Protein AF-0000000065957543 (afdb_homodimer)

Organism: Pyrococcus abyssi (strain GE5 / Orsay) (NCBI:txid272844)

Structure (mmCIF, N/CA/C/O backbone):
data_AF-0000000065957543-model_v1
#
loop_
_entity.id
_entity.type
_entity.pdbx_description
1 polymer 'Ketol-acid reductoisomerase (NADP(+))'
#
loop_
_atom_site.group_PDB
_atom_site.id
_atom_site.type_symbol
_atom_site.label_atom_id
_atom_site.label_alt_id
_atom_site.label_comp_id
_atom_site.label_asym_id
_atom_site.label_entity_id
_atom_site.label_seq_id
_atom_site.pdbx_PDB_ins_code
_atom_site.Cartn_x
_atom_site.Cartn_y
_atom_site.Cartn_z
_atom_site.occupancy
_atom_site.B_iso_or_equiv
_atom_site.auth_seq_id
_atom_site.auth_comp_id
_atom_site.auth_asym_id
_atom_site.auth_atom_id
_atom_site.pdbx_PDB_model_num
ATOM 1 N N . MET A 1 1 ? 26.359 19.891 -6.879 1 34.16 1 MET A N 1
ATOM 2 C CA . MET A 1 1 ? 26.297 19.094 -5.656 1 34.16 1 MET A CA 1
ATOM 3 C C . MET A 1 1 ? 24.859 18.906 -5.195 1 34.16 1 MET A C 1
ATOM 5 O O . MET A 1 1 ? 24.094 19.875 -5.105 1 34.16 1 MET A O 1
ATOM 9 N N . VAL A 1 2 ? 24.312 17.672 -5.355 1 44.31 2 VAL A N 1
ATOM 10 C CA . VAL A 1 2 ? 22.906 17.406 -5.043 1 44.31 2 VAL A CA 1
ATOM 11 C C . VAL A 1 2 ? 22.562 18.016 -3.68 1 44.31 2 VAL A C 1
ATOM 13 O O . VAL A 1 2 ? 23.203 17.688 -2.676 1 44.31 2 VAL A O 1
ATOM 16 N N . LYS A 1 3 ? 22.188 19.266 -3.568 1 54.41 3 LYS A N 1
ATOM 17 C CA . LYS A 1 3 ? 21.828 19.969 -2.34 1 54.41 3 LYS A CA 1
ATOM 18 C C . LYS A 1 3 ? 21.016 19.062 -1.406 1 54.41 3 LYS A C 1
ATOM 20 O O . LYS A 1 3 ? 19.906 1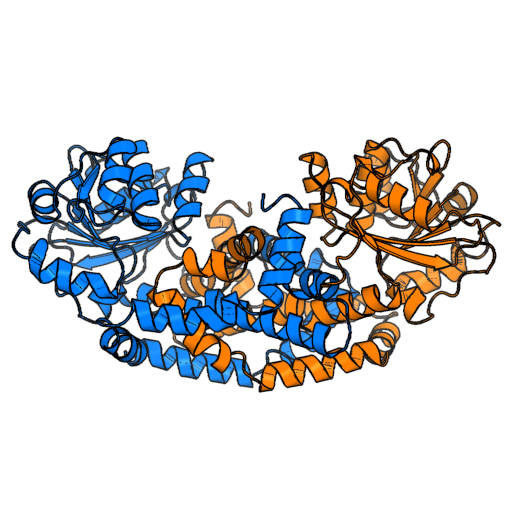8.641 -1.741 1 54.41 3 LYS A O 1
ATOM 25 N N . VAL A 1 4 ? 21.75 18.266 -0.503 1 69.88 4 VAL A N 1
ATOM 26 C CA . VAL A 1 4 ? 21.141 17.312 0.415 1 69.88 4 VAL A CA 1
ATOM 27 C C . VAL A 1 4 ? 20.406 18.062 1.528 1 69.88 4 VAL A C 1
ATOM 29 O O . VAL A 1 4 ? 20.969 18.969 2.152 1 69.88 4 VAL A O 1
ATOM 32 N N . VAL A 1 5 ? 19.062 17.891 1.645 1 88 5 VAL A N 1
ATOM 33 C CA . VAL A 1 5 ? 18.219 18.5 2.668 1 88 5 VAL A CA 1
ATOM 34 C C . VAL A 1 5 ? 18.703 18.062 4.055 1 88 5 VAL A C 1
ATOM 36 O O . VAL A 1 5 ? 19.109 16.922 4.246 1 88 5 VAL A O 1
ATOM 39 N N . LYS A 1 6 ? 18.766 18.984 4.977 1 93.69 6 LYS A N 1
ATOM 40 C CA . LYS A 1 6 ? 19.141 18.656 6.352 1 93.69 6 LYS A CA 1
ATOM 41 C C . LYS A 1 6 ? 18.047 17.828 7.023 1 93.69 6 LYS A C 1
ATOM 43 O O . LYS A 1 6 ? 16.859 18.141 6.922 1 93.69 6 LYS A O 1
ATOM 48 N N . VAL A 1 7 ? 18.484 16.719 7.656 1 96.81 7 VAL A N 1
ATOM 49 C CA . VAL A 1 7 ? 17.594 15.844 8.414 1 96.81 7 VAL A CA 1
ATOM 50 C C . VAL A 1 7 ? 17.922 15.945 9.906 1 96.81 7 VAL A C 1
ATOM 52 O O . VAL A 1 7 ? 19.078 15.953 10.297 1 96.81 7 VAL A O 1
ATOM 55 N N . TYR A 1 8 ? 16.938 16.078 10.711 1 98.06 8 TYR A N 1
ATOM 56 C CA . TYR A 1 8 ? 17.094 16.141 12.156 1 98.06 8 TYR A CA 1
ATOM 57 C C . TYR A 1 8 ? 16.719 14.82 12.812 1 98.06 8 TYR A C 1
ATOM 59 O O . TYR A 1 8 ? 15.594 14.328 12.633 1 98.06 8 TYR A O 1
ATOM 67 N N . TYR A 1 9 ? 17.656 14.273 13.602 1 97.56 9 TYR A N 1
ATOM 68 C CA . TYR A 1 9 ? 17.422 13.031 14.328 1 97.56 9 TYR A CA 1
ATOM 69 C C . TYR A 1 9 ? 17.422 13.273 15.836 1 97.56 9 TYR A C 1
ATOM 71 O O . TYR A 1 9 ? 17.672 14.391 16.297 1 97.56 9 TYR A O 1
ATOM 79 N N . ASP A 1 10 ? 17.125 12.234 16.5 1 96.12 10 ASP A N 1
ATOM 80 C CA . ASP A 1 10 ? 16.891 12.289 17.938 1 96.12 10 ASP A CA 1
ATOM 81 C C . ASP A 1 10 ? 18.094 12.898 18.672 1 96.12 10 ASP A C 1
ATOM 83 O O . ASP A 1 10 ? 17.922 13.703 19.578 1 96.12 10 ASP A O 1
ATOM 87 N N . ASP A 1 11 ? 19.203 12.562 18.312 1 96.12 11 ASP A N 1
ATOM 88 C CA . ASP A 1 11 ? 20.406 12.977 19.031 1 96.12 11 ASP A CA 1
ATOM 89 C C . ASP A 1 11 ? 20.766 14.43 18.719 1 96.12 11 ASP A C 1
ATOM 91 O O . ASP A 1 11 ? 21.562 15.039 19.422 1 96.12 11 ASP A O 1
ATOM 95 N N . GLU A 1 12 ? 20.078 14.992 17.734 1 97.5 12 GLU A N 1
ATOM 96 C CA . GLU A 1 12 ? 20.406 16.359 17.297 1 97.5 12 GLU A CA 1
ATOM 97 C C . GLU A 1 12 ? 19.375 17.359 17.828 1 97.5 12 GLU A C 1
ATOM 99 O O . GLU A 1 12 ? 19.531 18.562 17.656 1 97.5 12 GLU A O 1
ATOM 104 N N . VAL A 1 13 ? 18.344 16.891 18.406 1 98.31 13 VAL A N 1
ATOM 105 C CA . VAL A 1 13 ? 17.25 17.75 18.844 1 98.31 13 VAL A CA 1
ATOM 106 C C . VAL A 1 13 ? 17.062 17.641 20.344 1 98.31 13 VAL A C 1
ATOM 108 O O . VAL A 1 13 ? 16.969 16.531 20.891 1 98.31 13 VAL A O 1
ATOM 111 N N . SER A 1 14 ? 17.047 18.781 21.016 1 97.94 14 SER A N 1
ATOM 112 C CA . SER A 1 14 ? 16.812 18.828 22.453 1 97.94 14 SER A CA 1
ATOM 113 C C . SER A 1 14 ? 15.352 19.141 22.766 1 97.94 14 SER A C 1
ATOM 115 O O . SER A 1 14 ? 14.719 19.938 22.078 1 97.94 14 SER A O 1
ATOM 117 N N . MET A 1 15 ? 14.836 18.562 23.828 1 97.69 15 MET A N 1
ATOM 118 C CA . MET A 1 15 ? 13.477 18.859 24.281 1 97.69 15 MET A CA 1
ATOM 119 C C . MET A 1 15 ? 13.484 19.828 25.469 1 97.69 15 MET A C 1
ATOM 121 O O . MET A 1 15 ? 12.445 20.094 26.062 1 97.69 15 MET A O 1
ATOM 125 N N . ASP A 1 16 ? 14.609 20.375 25.766 1 98.06 16 ASP A N 1
ATOM 126 C CA . ASP A 1 16 ? 14.766 21.234 26.938 1 98.06 16 ASP A CA 1
ATOM 127 C C . ASP A 1 16 ? 13.805 22.422 26.875 1 98.06 16 ASP A C 1
ATOM 129 O O . ASP A 1 16 ? 13.312 22.875 27.906 1 98.06 16 ASP A O 1
ATOM 133 N N . ILE A 1 17 ? 13.562 22.859 25.672 1 98.19 17 ILE A N 1
ATOM 134 C CA . ILE A 1 17 ? 12.75 24.047 25.5 1 98.19 17 ILE A CA 1
ATOM 135 C C . ILE A 1 17 ? 11.312 23.766 25.922 1 98.19 17 ILE A C 1
ATOM 137 O O . ILE A 1 17 ? 10.531 24.688 26.156 1 98.19 17 ILE A O 1
ATOM 141 N N . LEU A 1 18 ? 10.961 22.5 25.984 1 98.56 18 LEU A N 1
ATOM 142 C CA . LEU A 1 18 ? 9.609 22.125 26.375 1 98.56 18 LEU A CA 1
ATOM 143 C C . LEU A 1 18 ? 9.516 21.906 27.875 1 98.56 18 LEU A C 1
ATOM 145 O O . LEU A 1 18 ? 8.422 21.75 28.422 1 98.56 18 LEU A O 1
ATOM 149 N N . LYS A 1 19 ? 10.727 22 28.484 1 96.69 19 LYS A N 1
ATOM 150 C CA . LYS A 1 19 ? 10.742 21.781 29.922 1 96.69 19 LYS A CA 1
ATOM 151 C C . LYS A 1 19 ? 9.891 22.812 30.641 1 96.69 19 LYS A C 1
ATOM 153 O O . LYS A 1 19 ? 10.008 24.016 30.375 1 96.69 19 LYS A O 1
ATOM 158 N N . ASP A 1 20 ? 9.023 22.547 31.469 1 95.12 20 ASP A N 1
ATOM 159 C CA . ASP A 1 20 ? 8.172 23.391 32.312 1 95.12 20 ASP A CA 1
ATOM 160 C C . ASP A 1 20 ? 7.152 24.141 31.453 1 95.12 20 ASP A C 1
ATOM 162 O O . ASP A 1 20 ? 6.703 25.234 31.812 1 95.12 20 ASP A O 1
ATOM 166 N N . LYS A 1 21 ? 7.012 23.766 30.234 1 98.25 21 LYS A N 1
ATOM 167 C CA . LYS A 1 21 ? 5.98 24.344 29.375 1 98.25 21 LYS A CA 1
ATOM 168 C C . LYS A 1 21 ? 4.75 23.438 29.328 1 98.25 21 LYS A C 1
ATOM 170 O O . LYS A 1 21 ? 4.848 22.234 29.562 1 98.25 21 LYS A O 1
ATOM 175 N N . THR A 1 22 ? 3.66 24.109 29.109 1 98.88 22 THR A N 1
ATOM 176 C CA . THR A 1 22 ? 2.4 23.391 28.922 1 98.88 22 THR A CA 1
ATOM 177 C C . THR A 1 22 ? 1.956 23.438 27.469 1 98.88 22 THR A C 1
ATOM 179 O O . THR A 1 22 ? 1.871 24.516 26.875 1 98.88 22 THR A O 1
ATOM 182 N N . VAL A 1 23 ? 1.763 22.25 26.875 1 98.94 23 VAL A N 1
ATOM 183 C CA . VAL A 1 23 ? 1.196 22.156 25.531 1 98.94 23 VAL A CA 1
ATOM 184 C C . VAL A 1 23 ? -0.3 21.859 25.625 1 98.94 23 VAL A C 1
ATOM 186 O O . VAL A 1 23 ? -0.706 20.844 26.188 1 98.94 23 VAL A O 1
ATOM 189 N N . ALA A 1 24 ? -1.117 22.734 25.125 1 98.94 24 ALA A N 1
ATOM 190 C CA . ALA A 1 24 ? -2.545 22.469 24.984 1 98.94 24 ALA A CA 1
ATOM 191 C C . ALA A 1 24 ? -2.861 21.938 23.578 1 98.94 24 ALA A C 1
ATOM 193 O O . ALA A 1 24 ? -2.721 22.656 22.594 1 98.94 24 ALA A O 1
ATOM 194 N N . VAL A 1 25 ? -3.236 20.688 23.516 1 98.94 25 VAL A N 1
ATOM 195 C CA . VAL A 1 25 ? -3.713 20.109 22.266 1 98.94 25 VAL A CA 1
ATOM 196 C C . VAL A 1 25 ? -5.207 20.375 22.109 1 98.94 25 VAL A C 1
ATOM 198 O O . VAL A 1 25 ? -6.004 20 22.969 1 98.94 25 VAL A O 1
ATOM 201 N N . ILE A 1 26 ? -5.535 21.125 21.078 1 98.81 26 ILE A N 1
ATOM 202 C CA . ILE A 1 26 ? -6.934 21.406 20.781 1 98.81 26 ILE A CA 1
ATOM 203 C C . ILE A 1 26 ? -7.488 20.344 19.844 1 98.81 26 ILE A C 1
ATOM 205 O O . ILE A 1 26 ? -7.172 20.328 18.641 1 98.81 26 ILE A O 1
ATOM 209 N N . GLY A 1 27 ? -8.383 19.484 20.359 1 98.06 27 GLY A N 1
ATOM 210 C CA . GLY A 1 27 ? -8.914 18.359 19.594 1 98.06 27 GLY A CA 1
ATOM 211 C C . GLY A 1 27 ? -8.336 17.031 20.016 1 98.06 27 GLY A C 1
ATOM 212 O O . GLY A 1 27 ? -7.156 16.938 20.359 1 98.06 27 GLY A O 1
ATOM 213 N N . TYR A 1 28 ? -9.141 16.016 19.953 1 98.06 28 TYR A N 1
ATOM 214 C CA . TYR A 1 28 ? -8.75 14.672 20.359 1 98.06 28 TYR A CA 1
ATOM 215 C C . TYR A 1 28 ? -9.258 13.633 19.375 1 98.06 28 TYR A C 1
ATOM 217 O O . TYR A 1 28 ? -9.758 12.578 19.766 1 98.06 28 TYR A O 1
ATOM 225 N N . GLY A 1 29 ? -9.125 14.047 18.094 1 95.38 29 GLY A N 1
ATOM 226 C CA . GLY A 1 29 ? -9.344 13.094 17.016 1 95.38 29 GLY A CA 1
ATOM 227 C C . GLY A 1 29 ? -8.141 12.219 16.734 1 95.38 29 GLY A C 1
ATOM 228 O O . GLY A 1 29 ? -7.367 11.914 17.656 1 95.38 29 GLY A O 1
ATOM 229 N N . ASN A 1 30 ? -7.957 11.766 15.5 1 93.44 30 ASN A N 1
ATOM 230 C CA . ASN A 1 30 ? -6.91 10.82 15.109 1 93.44 30 ASN A CA 1
ATOM 231 C C . ASN A 1 30 ? -5.52 11.367 15.445 1 93.44 30 ASN A C 1
ATOM 233 O O . ASN A 1 30 ? -4.762 10.727 16.172 1 93.44 30 ASN A O 1
ATOM 237 N N . GLN A 1 31 ? -5.215 12.539 14.945 1 97.12 31 GLN A N 1
ATOM 238 C CA . GLN A 1 31 ? -3.906 13.133 15.188 1 97.12 31 GLN A CA 1
ATOM 239 C C . GLN A 1 31 ? -3.793 13.648 16.609 1 97.12 31 GLN A C 1
ATOM 241 O O . GLN A 1 31 ? -2.746 13.516 17.25 1 97.12 31 GLN A O 1
ATOM 246 N N . GLY A 1 32 ? -4.895 14.258 17.078 1 98.38 32 GLY A N 1
ATOM 247 C CA . GLY A 1 32 ? -4.883 14.812 18.422 1 98.38 32 GLY A CA 1
ATOM 248 C C . GLY A 1 32 ? -4.574 13.781 19.5 1 98.38 32 GLY A C 1
ATOM 249 O O . GLY A 1 32 ? -3.73 14.008 20.359 1 98.38 32 GLY A O 1
ATOM 250 N N . GLU A 1 33 ? -5.262 12.695 19.422 1 98.19 33 GLU A N 1
ATOM 251 C CA . GLU A 1 33 ? -5.051 11.617 20.375 1 98.19 33 GLU A CA 1
ATOM 252 C C . GLU A 1 33 ? -3.627 11.07 20.297 1 98.19 33 GLU A C 1
ATOM 254 O O . GLU A 1 33 ? -2.951 10.93 21.312 1 98.19 33 GLU A O 1
ATOM 259 N N . ALA A 1 34 ? -3.164 10.789 19.094 1 98.31 34 ALA A N 1
ATOM 260 C CA . ALA A 1 34 ? -1.845 10.195 18.891 1 98.31 34 ALA A CA 1
ATOM 261 C C . ALA A 1 34 ? -0.742 11.125 19.391 1 98.31 34 ALA A C 1
ATOM 263 O O . ALA A 1 34 ? 0.142 10.703 20.141 1 98.31 34 ALA A O 1
ATOM 264 N N . GLN A 1 35 ? -0.809 12.375 19.016 1 98.88 35 GLN A N 1
ATOM 265 C CA . GLN A 1 35 ? 0.253 13.32 19.359 1 98.88 35 GLN A CA 1
ATOM 266 C C . GLN A 1 35 ? 0.223 13.68 20.844 1 98.88 35 GLN A C 1
ATOM 268 O O . GLN A 1 35 ? 1.272 13.828 21.469 1 98.88 35 GLN A O 1
ATOM 273 N N . ALA A 1 36 ? -0.974 13.805 21.391 1 98.88 36 ALA A N 1
ATOM 274 C CA . ALA A 1 36 ? -1.087 14.094 22.812 1 98.88 36 ALA A CA 1
ATOM 275 C C . ALA A 1 36 ? -0.478 12.969 23.641 1 98.88 36 ALA A C 1
ATOM 277 O O . ALA A 1 36 ? 0.313 13.227 24.562 1 98.88 36 ALA A O 1
ATOM 278 N N . LYS A 1 37 ? -0.826 11.766 23.328 1 98.88 37 LYS A N 1
ATOM 279 C CA . LYS A 1 37 ? -0.307 10.617 24.062 1 98.88 37 LYS A CA 1
ATOM 280 C C . LYS A 1 37 ? 1.208 10.508 23.906 1 98.88 37 LYS A C 1
ATOM 282 O O . LYS A 1 37 ? 1.915 10.234 24.875 1 98.88 37 LYS A O 1
ATOM 287 N N . ASN A 1 38 ? 1.696 10.703 22.656 1 98.88 38 ASN A N 1
ATOM 288 C CA . ASN A 1 38 ? 3.133 10.594 22.422 1 98.88 38 ASN A CA 1
ATOM 289 C C . ASN A 1 38 ? 3.908 11.664 23.188 1 98.88 38 ASN A C 1
ATOM 291 O O . ASN A 1 38 ? 4.938 11.375 23.797 1 98.88 38 ASN A O 1
ATOM 295 N N . MET A 1 39 ? 3.418 12.898 23.172 1 98.81 39 MET A N 1
ATOM 296 C CA . MET A 1 39 ? 4.109 13.977 23.875 1 98.81 39 MET A CA 1
ATOM 297 C C . MET A 1 39 ? 4.094 13.742 25.375 1 98.81 39 MET A C 1
ATOM 299 O O . MET A 1 39 ? 5.113 13.906 26.047 1 98.81 39 MET A O 1
ATOM 303 N N . ARG A 1 40 ? 2.943 13.312 25.891 1 98.75 40 ARG A N 1
ATOM 304 C CA . ARG A 1 40 ? 2.863 12.984 27.312 1 98.75 40 ARG A CA 1
ATOM 305 C C . ARG A 1 40 ? 3.857 11.883 27.672 1 98.75 40 ARG A C 1
ATOM 307 O O . ARG A 1 40 ? 4.594 12 28.656 1 98.75 40 ARG A O 1
ATOM 314 N N . ASP A 1 41 ? 3.873 10.891 26.844 1 98.56 41 ASP A N 1
ATOM 315 C CA . ASP A 1 41 ? 4.727 9.734 27.141 1 98.56 41 ASP A CA 1
ATOM 316 C C . ASP A 1 41 ? 6.199 10.086 26.938 1 98.56 41 ASP A C 1
ATOM 318 O O . ASP A 1 41 ? 7.082 9.344 27.375 1 98.56 41 ASP A O 1
ATOM 322 N N . SER A 1 42 ? 6.461 11.188 26.344 1 98.5 42 SER A N 1
ATOM 323 C CA . SER A 1 42 ? 7.828 11.672 26.172 1 98.5 42 SER A CA 1
ATOM 324 C C . SER A 1 42 ? 8.203 12.664 27.266 1 98.5 42 SER A C 1
ATOM 326 O O . SER A 1 42 ? 9.281 13.266 27.219 1 98.5 42 SER A O 1
ATOM 328 N N . GLY A 1 43 ? 7.305 12.938 28.156 1 98.25 43 GLY A N 1
ATOM 329 C CA . GLY A 1 43 ? 7.637 13.734 29.328 1 98.25 43 GLY A CA 1
ATOM 330 C C . GLY A 1 43 ? 7.176 15.172 29.219 1 98.25 43 GLY A C 1
ATOM 331 O O . GLY A 1 43 ? 7.574 16.016 30.016 1 98.25 43 GLY A O 1
ATOM 332 N N . VAL A 1 44 ? 6.379 15.492 28.281 1 98.75 44 VAL A N 1
ATOM 333 C CA . VAL A 1 44 ? 5.867 16.844 28.094 1 98.75 44 VAL A CA 1
ATOM 334 C C . VAL A 1 44 ? 4.551 17 28.859 1 98.75 44 VAL A C 1
ATOM 336 O O . VAL A 1 44 ? 3.721 16.094 28.875 1 98.75 44 VAL A O 1
ATOM 339 N N . HIS A 1 45 ? 4.379 18.125 29.516 1 98.81 45 HIS A N 1
ATOM 340 C CA . HIS A 1 45 ? 3.096 18.422 30.156 1 98.81 45 HIS A CA 1
ATOM 341 C C . HIS A 1 45 ? 2.049 18.812 29.125 1 98.81 45 HIS A C 1
ATOM 343 O O . HIS A 1 45 ? 2.123 19.891 28.531 1 98.81 45 HIS A O 1
ATOM 349 N N . VAL A 1 46 ? 1.088 17.922 28.891 1 98.94 46 VAL A N 1
ATOM 350 C CA . VAL A 1 46 ? 0.075 18.125 27.859 1 98.94 46 VAL A CA 1
ATOM 351 C C . VAL A 1 46 ? -1.307 18.219 28.5 1 98.94 46 VAL A C 1
ATOM 353 O O . VAL A 1 46 ? -1.66 17.391 29.359 1 98.94 46 VAL A O 1
ATOM 356 N N . ILE A 1 47 ? -2.061 19.219 28.172 1 98.88 47 ILE A N 1
ATOM 357 C CA . ILE A 1 47 ? -3.471 19.312 28.531 1 98.88 47 ILE A CA 1
ATOM 358 C C . ILE A 1 47 ? -4.324 19.344 27.25 1 98.88 47 ILE A C 1
ATOM 360 O O . ILE A 1 47 ? -3.811 19.594 26.156 1 98.88 47 ILE A O 1
ATOM 364 N N . LEU A 1 48 ? -5.637 19.031 27.422 1 98.88 48 LEU A N 1
ATOM 365 C CA . LEU A 1 48 ? -6.531 19.016 26.281 1 98.88 48 LEU A CA 1
ATOM 366 C C . LEU A 1 48 ? -7.547 20.141 26.359 1 98.88 48 LEU A C 1
ATOM 368 O O . LEU A 1 48 ? -8.055 20.453 27.438 1 98.88 48 LEU A O 1
ATOM 372 N N . GLY A 1 49 ? -7.695 20.891 25.234 1 98.75 49 GLY A N 1
ATOM 373 C CA . GLY A 1 49 ? -8.805 21.812 25.031 1 98.75 49 GLY A CA 1
ATOM 374 C C . GLY A 1 49 ? -9.898 21.234 24.156 1 98.75 49 GLY A C 1
ATOM 375 O O . GLY A 1 49 ? -9.703 21.062 22.953 1 98.75 49 GLY A O 1
ATOM 376 N N . LEU A 1 50 ? -11.055 20.984 24.719 1 98.44 50 LEU A N 1
ATOM 377 C CA . LEU A 1 50 ? -12.125 20.281 24 1 98.44 50 LEU A CA 1
ATOM 378 C C . LEU A 1 50 ? -13.469 20.953 24.25 1 98.44 50 LEU A C 1
ATOM 380 O O . LEU A 1 50 ? -13.609 21.766 25.172 1 98.44 50 LEU A O 1
ATOM 384 N N . ARG A 1 51 ? -14.398 20.719 23.312 1 94.75 51 ARG A N 1
ATOM 385 C CA . ARG A 1 51 ? -15.781 21.141 23.547 1 94.75 51 ARG A CA 1
ATOM 386 C C . ARG A 1 51 ? -16.375 20.375 24.734 1 94.75 51 ARG A C 1
ATOM 388 O O . ARG A 1 51 ? -16.328 19.141 24.766 1 94.75 51 ARG A O 1
ATOM 395 N N . PRO A 1 52 ? -16.984 21.125 25.562 1 92.75 52 PRO A N 1
ATOM 396 C CA . PRO A 1 52 ? -17.547 20.453 26.734 1 92.75 52 PRO A CA 1
ATOM 397 C C . PRO A 1 52 ? -18.594 19.406 26.375 1 92.75 52 PRO A C 1
ATOM 399 O O . PRO A 1 52 ? -19.406 19.625 25.469 1 92.75 52 PRO A O 1
ATOM 402 N N . SER A 1 53 ? -18.578 18.266 27 1 86.88 53 SER A N 1
ATOM 403 C CA . SER A 1 53 ? -19.531 17.156 26.953 1 86.88 53 SER A CA 1
ATOM 404 C C . SER A 1 53 ? -19.484 16.453 25.594 1 86.88 53 SER A C 1
ATOM 406 O O . SER A 1 53 ? -20.375 15.68 25.266 1 86.88 53 SER A O 1
ATOM 408 N N . GLY A 1 54 ? -18.469 16.766 24.859 1 86.19 54 GLY A N 1
ATOM 409 C CA . GLY A 1 54 ? -18.312 16 23.641 1 86.19 54 GLY A CA 1
ATOM 410 C C . GLY A 1 54 ? -17.766 14.609 23.875 1 86.19 54 GLY A C 1
ATOM 411 O O . GLY A 1 54 ? -17.297 14.305 24.969 1 86.19 54 GLY A O 1
ATOM 412 N N . SER A 1 55 ? -17.922 13.75 22.922 1 90.38 55 SER A N 1
ATOM 413 C CA . SER A 1 55 ? -17.453 12.375 23.047 1 90.38 55 SER A CA 1
ATOM 414 C C . SER A 1 55 ? -15.953 12.328 23.328 1 90.38 55 SER A C 1
ATOM 416 O O . SER A 1 55 ? -15.484 11.469 24.078 1 90.38 55 SER A O 1
ATOM 418 N N . SER A 1 56 ? -15.211 13.281 22.812 1 95.19 56 SER A N 1
ATOM 419 C CA . SER A 1 56 ? -13.758 13.312 22.984 1 95.19 56 SER A CA 1
ATOM 420 C C . SER A 1 56 ? -13.375 13.688 24.406 1 95.19 56 SER A C 1
ATOM 422 O O . SER A 1 56 ? -12.312 13.289 24.906 1 95.19 56 SER A O 1
ATOM 424 N N . TRP A 1 57 ? -14.219 14.477 25.078 1 96.38 57 TRP A N 1
ATOM 425 C CA . TRP A 1 57 ? -13.93 14.93 26.438 1 96.38 57 TRP A CA 1
ATOM 426 C C . TRP A 1 57 ? -13.781 13.742 27.391 1 96.38 57 TRP A C 1
ATOM 428 O O . TRP A 1 57 ? -12.742 13.586 28.031 1 96.38 57 TRP A O 1
ATOM 438 N N . LYS A 1 58 ? -14.781 12.867 27.359 1 95.38 58 LYS A N 1
ATOM 439 C CA . LYS A 1 58 ? -14.773 11.711 28.234 1 95.38 58 LYS A CA 1
ATOM 440 C C . LYS A 1 58 ? -13.625 10.766 27.891 1 95.38 58 LYS A C 1
ATOM 442 O O . LYS A 1 58 ? -12.992 10.195 28.797 1 95.38 58 LYS A O 1
ATOM 447 N N . ARG A 1 59 ? -13.367 10.602 26.641 1 97.19 59 ARG A N 1
ATOM 448 C CA . ARG A 1 59 ? -12.289 9.727 26.188 1 97.19 59 ARG A CA 1
ATOM 449 C C . ARG A 1 59 ? -10.938 10.242 26.688 1 97.19 59 ARG A C 1
ATOM 451 O O . ARG A 1 59 ? -10.094 9.461 27.141 1 97.19 59 ARG A O 1
ATOM 458 N N . ALA A 1 60 ? -10.727 11.539 26.594 1 98.12 60 ALA A N 1
ATOM 459 C CA . ALA A 1 60 ? -9.469 12.141 27.016 1 98.12 60 ALA A CA 1
ATOM 460 C C . ALA A 1 60 ? -9.273 12.016 28.516 1 98.12 60 ALA A C 1
ATOM 462 O O . ALA A 1 60 ? -8.164 11.75 28.984 1 98.12 60 ALA A O 1
ATOM 463 N N . GLU A 1 61 ? -10.352 12.203 29.266 1 97.12 61 GLU A N 1
ATOM 464 C CA . GLU A 1 61 ? -10.289 12.023 30.719 1 97.12 61 GLU A CA 1
ATOM 465 C C . GLU A 1 61 ? -9.938 10.586 31.078 1 97.12 61 GLU A C 1
ATOM 467 O O . GLU A 1 61 ? -9.102 10.352 31.953 1 97.12 61 GLU A O 1
ATOM 472 N N . LYS A 1 62 ? -10.625 9.719 30.391 1 97 62 LYS A N 1
ATOM 473 C CA . LYS A 1 62 ? -10.367 8.297 30.641 1 97 62 LYS A CA 1
ATOM 474 C C . LYS A 1 62 ? -8.914 7.945 30.344 1 97 62 LYS A C 1
ATOM 476 O O . LYS A 1 62 ? -8.336 7.094 31.031 1 97 62 LYS A O 1
ATOM 481 N N . ASP A 1 63 ? -8.344 8.664 29.406 1 98 63 ASP A N 1
ATOM 482 C CA . ASP A 1 63 ? -6.961 8.406 29.016 1 98 63 ASP A CA 1
ATOM 483 C C . ASP A 1 63 ? -5.988 9.109 29.969 1 98 63 ASP A C 1
ATOM 485 O O . ASP A 1 63 ? -4.773 9.039 29.781 1 98 63 ASP A O 1
ATOM 489 N N . GLY A 1 64 ? -6.512 9.844 30.922 1 98.19 64 GLY A N 1
ATOM 490 C CA . GLY A 1 64 ? -5.68 10.375 31.984 1 98.19 64 GLY A CA 1
ATOM 491 C C . GLY A 1 64 ? -5.258 11.812 31.766 1 98.19 64 GLY A C 1
ATOM 492 O O . GLY A 1 64 ? -4.352 12.312 32.438 1 98.19 64 GLY A O 1
ATOM 493 N N . PHE A 1 65 ? -5.871 12.492 30.891 1 98.75 65 PHE A N 1
ATOM 494 C CA . PHE A 1 65 ? -5.488 13.875 30.609 1 98.75 65 PHE A CA 1
ATOM 495 C C . PHE A 1 65 ? -6.309 14.836 31.453 1 98.75 65 PHE A C 1
ATOM 497 O O . PHE A 1 65 ? -7.461 14.555 31.797 1 98.75 65 PHE A O 1
ATOM 504 N N . GLU A 1 66 ? -5.652 15.984 31.812 1 98.62 66 GLU A N 1
ATOM 505 C CA . GLU A 1 66 ? -6.434 17.141 32.219 1 98.62 66 GLU A CA 1
ATOM 506 C C . GLU A 1 66 ? -7.148 17.781 31.031 1 98.62 66 GLU A C 1
ATOM 508 O O . GLU A 1 66 ? -6.516 18.141 30.031 1 98.62 66 GLU A O 1
ATOM 513 N N . VAL A 1 67 ? -8.469 17.844 31.172 1 98.62 67 VAL A N 1
ATOM 514 C CA . VAL A 1 67 ? -9.273 18.359 30.078 1 98.62 67 VAL A CA 1
ATOM 515 C C . VAL A 1 67 ? -9.93 19.672 30.484 1 98.62 67 VAL A C 1
ATOM 517 O O . VAL A 1 67 ? -10.469 19.781 31.594 1 98.62 67 VAL A O 1
ATOM 520 N N . TYR A 1 68 ? -9.805 20.672 29.688 1 98.62 68 TYR A N 1
ATOM 521 C CA . TYR A 1 68 ? -10.375 22 29.891 1 98.62 68 TYR A CA 1
ATOM 522 C C . TYR A 1 68 ? -11.195 22.438 28.688 1 98.62 68 TYR A C 1
ATOM 524 O O . TYR A 1 68 ? -11.172 21.797 27.641 1 98.62 68 TYR A O 1
ATOM 532 N N . THR A 1 69 ? -11.984 23.5 28.906 1 98.5 69 THR A N 1
ATOM 533 C CA . THR A 1 69 ? -12.508 24.156 27.719 1 98.5 69 THR A CA 1
ATOM 534 C C . THR A 1 69 ? -11.367 24.703 26.859 1 98.5 69 THR A C 1
ATOM 536 O O . THR A 1 69 ? -10.25 24.891 27.359 1 98.5 69 THR A O 1
ATOM 539 N N . ILE A 1 70 ? -11.641 24.969 25.641 1 98.75 70 ILE A N 1
ATOM 540 C CA . ILE A 1 70 ? -10.609 25.469 24.734 1 98.75 70 ILE A CA 1
ATOM 541 C C . ILE A 1 70 ? -10.047 26.781 25.281 1 98.75 70 ILE A C 1
ATOM 543 O O . ILE A 1 70 ? -8.828 26.969 25.312 1 98.75 70 ILE A O 1
ATOM 547 N N . GLU A 1 71 ? -10.883 27.656 25.797 1 98.75 71 GLU A N 1
ATOM 548 C CA . GLU A 1 71 ? -10.484 28.953 26.328 1 98.75 71 GLU A CA 1
ATOM 549 C C . GLU A 1 71 ? -9.539 28.797 27.531 1 98.75 71 GLU A C 1
ATOM 551 O O . GLU A 1 71 ? -8.492 29.438 27.578 1 98.75 71 GLU A O 1
ATOM 556 N N . GLU A 1 72 ? -9.93 27.922 28.406 1 98.75 72 GLU A N 1
ATOM 557 C CA . GLU A 1 72 ? -9.125 27.703 29.594 1 98.75 72 GLU A CA 1
ATOM 558 C C . GLU A 1 72 ? -7.785 27.062 29.25 1 98.75 72 GLU A C 1
ATOM 560 O O . GLU A 1 72 ? -6.758 27.406 29.844 1 98.75 72 GLU A O 1
ATOM 565 N N . ALA A 1 73 ? -7.836 26.109 28.328 1 98.88 73 ALA A N 1
ATOM 566 C CA . ALA A 1 73 ? -6.602 25.469 27.891 1 98.88 73 ALA A CA 1
ATOM 567 C C . ALA A 1 73 ? -5.637 26.484 27.297 1 98.88 73 ALA A C 1
ATOM 569 O O . ALA A 1 73 ? -4.43 26.438 27.562 1 98.88 73 ALA A O 1
ATOM 570 N N . VAL A 1 74 ? -6.148 27.391 26.484 1 98.88 74 VAL A N 1
ATOM 571 C CA . VAL A 1 74 ? -5.328 28.422 25.844 1 98.88 74 VAL A CA 1
ATOM 572 C C . VAL A 1 74 ? -4.691 29.297 26.906 1 98.88 74 VAL A C 1
ATOM 574 O O . VAL A 1 74 ? -3.494 29.594 26.859 1 98.88 74 VAL A O 1
ATOM 577 N N . LYS A 1 75 ? -5.418 29.641 27.938 1 98.81 75 LYS A N 1
ATOM 578 C CA . LYS A 1 75 ? -4.918 30.5 29 1 98.81 75 LYS A CA 1
ATOM 579 C C . LYS A 1 75 ? -3.795 29.828 29.781 1 98.81 75 LYS A C 1
ATOM 581 O O . LYS A 1 75 ? -2.871 30.484 30.25 1 98.81 75 LYS A O 1
ATOM 586 N N . ARG A 1 76 ? -3.85 28.578 29.844 1 98.5 76 ARG A N 1
ATOM 587 C CA . ARG A 1 76 ? -2.938 27.828 30.688 1 98.5 76 ARG A CA 1
ATOM 588 C C . ARG A 1 76 ? -1.688 27.406 29.922 1 98.5 76 ARG A C 1
ATOM 590 O O . ARG A 1 76 ? -0.683 27.016 30.516 1 98.5 76 ARG A O 1
ATOM 597 N N . ALA A 1 77 ? -1.71 27.531 28.625 1 98.81 77 ALA A N 1
ATOM 598 C CA . ALA A 1 77 ? -0.709 26.859 27.797 1 98.81 77 ALA A CA 1
ATOM 599 C C . ALA A 1 77 ? 0.404 27.828 27.406 1 98.81 77 ALA A C 1
ATOM 601 O O . ALA A 1 77 ? 0.207 29.031 27.391 1 98.81 77 ALA A O 1
ATOM 602 N N . ASP A 1 78 ? 1.531 27.297 27.094 1 98.81 78 ASP A N 1
ATOM 603 C CA . ASP A 1 78 ? 2.607 28 26.406 1 98.81 78 ASP A CA 1
ATOM 604 C C . ASP A 1 78 ? 2.553 27.766 24.906 1 98.81 78 ASP A C 1
ATOM 606 O O . ASP A 1 78 ? 2.979 28.609 24.109 1 98.81 78 ASP A O 1
ATOM 610 N N . ILE A 1 79 ? 2.129 26.609 24.5 1 98.94 79 ILE A N 1
ATOM 611 C CA . ILE A 1 79 ? 1.928 26.203 23.109 1 98.94 79 ILE A CA 1
ATOM 612 C C . ILE A 1 79 ? 0.49 25.734 22.906 1 98.94 79 ILE A C 1
ATOM 614 O O . ILE A 1 79 ? 0.013 24.859 23.625 1 98.94 79 ILE A O 1
ATOM 618 N N . VAL A 1 80 ? -0.205 26.375 22.031 1 98.94 80 VAL A N 1
ATOM 619 C CA . VAL A 1 80 ? -1.539 25.953 21.609 1 98.94 80 VAL A CA 1
ATOM 620 C C . VAL A 1 80 ? -1.454 25.203 20.297 1 98.94 80 VAL A C 1
ATOM 622 O O . VAL A 1 80 ? -1.269 25.812 19.234 1 98.94 80 VAL A O 1
ATOM 625 N N . HIS A 1 81 ? -1.575 23.844 20.344 1 98.94 81 HIS A N 1
ATOM 626 C CA . HIS A 1 81 ? -1.426 22.969 19.188 1 98.94 81 HIS A CA 1
ATOM 627 C C . HIS A 1 81 ? -2.783 22.531 18.641 1 98.94 81 HIS A C 1
ATOM 629 O O . HIS A 1 81 ? -3.441 21.672 19.234 1 98.94 81 HIS A O 1
ATOM 635 N N . ILE A 1 82 ? -3.178 23.094 17.516 1 98.88 82 ILE A N 1
ATOM 636 C CA . ILE A 1 82 ? -4.531 22.953 16.984 1 98.88 82 ILE A CA 1
ATOM 637 C C . ILE A 1 82 ? -4.617 21.719 16.094 1 98.88 82 ILE A C 1
ATOM 639 O O . ILE A 1 82 ? -4.012 21.672 15.016 1 98.88 82 ILE A O 1
ATOM 643 N N . LEU A 1 83 ? -5.422 20.719 16.5 1 98.44 83 LEU A N 1
ATOM 644 C CA . LEU A 1 83 ? -5.527 19.453 15.781 1 98.44 83 LEU A CA 1
ATOM 645 C C . LEU A 1 83 ? -6.988 19.062 15.562 1 98.44 83 LEU A C 1
ATOM 647 O O . LEU A 1 83 ? -7.355 17.906 15.68 1 98.44 83 LEU A O 1
ATOM 651 N N . ILE A 1 84 ? -7.859 20.062 15.352 1 97.44 84 ILE A N 1
ATOM 652 C CA . ILE A 1 84 ? -9.242 19.828 14.938 1 97.44 84 ILE A CA 1
ATOM 653 C C . ILE A 1 84 ? -9.352 19.984 13.422 1 97.44 84 ILE A C 1
ATOM 655 O O . ILE A 1 84 ? -8.414 20.422 12.758 1 97.44 84 ILE A O 1
ATOM 659 N N . PRO A 1 85 ? -10.461 19.609 12.766 1 96.75 85 PRO A N 1
ATOM 660 C CA . PRO A 1 85 ? -10.602 19.641 11.305 1 96.75 85 PRO A CA 1
ATOM 661 C C . PRO A 1 85 ? -10.422 21.031 10.719 1 96.75 85 PRO A C 1
ATOM 663 O O . PRO A 1 85 ? -10.844 22.016 11.32 1 96.75 85 PRO A O 1
ATOM 666 N N . ASP A 1 86 ? -9.906 21.078 9.516 1 98.06 86 ASP A N 1
ATOM 667 C CA . ASP A 1 86 ? -9.539 22.328 8.852 1 98.06 86 ASP A CA 1
ATOM 668 C C . ASP A 1 86 ? -10.719 23.297 8.82 1 98.06 86 ASP A C 1
ATOM 670 O O . ASP A 1 86 ? -10.562 24.469 9.156 1 98.06 86 ASP A O 1
ATOM 674 N N . LEU A 1 87 ? -11.898 22.797 8.516 1 98 87 LEU A N 1
ATOM 675 C CA . LEU A 1 87 ? -13.031 23.688 8.273 1 98 87 LEU A CA 1
ATOM 676 C C . LEU A 1 87 ? -13.562 24.266 9.586 1 98 87 LEU A C 1
ATOM 678 O O . LEU A 1 87 ? -14.266 25.281 9.586 1 98 87 LEU A O 1
ATOM 682 N N . VAL A 1 88 ? -13.18 23.656 10.688 1 97 88 VAL A N 1
ATOM 683 C CA . VAL A 1 88 ? -13.68 24.062 12 1 97 88 VAL A CA 1
ATOM 684 C C . VAL A 1 88 ? -12.719 25.047 12.641 1 97 88 VAL A C 1
ATOM 686 O O . VAL A 1 88 ? -13.117 25.875 13.469 1 97 88 VAL A O 1
ATOM 689 N N . GLN A 1 89 ? -11.516 25.094 12.242 1 98.31 89 GLN A N 1
ATOM 690 C CA . GLN A 1 89 ? -10.43 25.797 12.898 1 98.31 89 GLN A CA 1
ATOM 691 C C . GLN A 1 89 ? -10.688 27.312 12.914 1 98.31 89 GLN A C 1
ATOM 693 O O . GLN A 1 89 ? -10.5 27.969 13.938 1 98.31 89 GLN A O 1
ATOM 698 N N . PRO A 1 90 ? -11.117 27.875 11.75 1 98.44 90 PRO A N 1
ATOM 699 C CA . PRO A 1 90 ? -11.242 29.344 11.75 1 98.44 90 PRO A CA 1
ATOM 700 C C . PRO A 1 90 ? -12.25 29.844 12.773 1 98.44 90 PRO A C 1
ATOM 702 O O . PRO A 1 90 ? -11.969 30.812 13.492 1 98.44 90 PRO A O 1
ATOM 705 N N . LYS A 1 91 ? -13.391 29.188 12.852 1 97.94 91 LYS A N 1
ATOM 706 C CA . LYS A 1 91 ? -14.406 29.594 13.82 1 97.94 91 LYS A CA 1
ATOM 707 C C . LYS A 1 91 ? -13.914 29.406 15.25 1 97.94 91 LYS A C 1
ATOM 709 O O . LYS A 1 91 ? -14.055 30.312 16.078 1 97.94 91 LYS A O 1
ATOM 714 N N . VAL A 1 92 ? -13.328 28.25 15.539 1 98.31 92 VAL A N 1
ATOM 715 C CA . VAL A 1 92 ? -12.828 27.953 16.875 1 98.31 92 VAL A CA 1
ATOM 716 C C . VAL A 1 92 ? -11.719 28.938 17.25 1 98.31 92 VAL A C 1
ATOM 718 O O . VAL A 1 92 ? -11.672 29.438 18.375 1 98.31 92 VAL A O 1
ATOM 721 N N . TYR A 1 93 ? -10.852 29.25 16.297 1 98.75 93 TYR A N 1
ATOM 722 C CA . TYR A 1 93 ? -9.766 30.203 16.516 1 98.75 93 TYR A CA 1
ATOM 723 C C . TYR A 1 93 ? -10.305 31.562 16.906 1 98.75 93 TYR A C 1
ATOM 725 O O . TYR A 1 93 ? -9.883 32.156 17.906 1 98.75 93 TYR A O 1
ATOM 733 N N . ARG A 1 94 ? -11.234 32.094 16.141 1 98.56 94 ARG A N 1
ATOM 734 C CA . ARG A 1 94 ? -11.766 33.438 16.328 1 98.56 94 ARG A CA 1
ATOM 735 C C . ARG A 1 94 ? -12.508 33.531 17.656 1 98.56 94 ARG A C 1
ATOM 737 O O . ARG A 1 94 ? -12.414 34.562 18.359 1 98.56 94 ARG A O 1
ATOM 744 N N . GLU A 1 95 ? -13.203 32.438 18 1 98.5 95 GLU A N 1
ATOM 745 C CA . GLU A 1 95 ? -14.133 32.531 19.125 1 98.5 95 GLU A CA 1
ATOM 746 C C . GLU A 1 95 ? -13.477 32.062 20.422 1 98.5 95 GLU A C 1
ATOM 748 O O . GLU A 1 95 ? -13.805 32.562 21.5 1 98.5 95 GLU A O 1
ATOM 753 N N . HIS A 1 96 ? -12.516 31.125 20.297 1 98.62 96 HIS A N 1
ATOM 754 C CA . HIS A 1 96 ? -12.141 30.422 21.516 1 98.62 96 HIS A CA 1
ATOM 755 C C . HIS A 1 96 ? -10.625 30.438 21.703 1 98.62 96 HIS A C 1
ATOM 757 O O . HIS A 1 96 ? -10.125 30.016 22.75 1 98.62 96 HIS A O 1
ATOM 763 N N . ILE A 1 97 ? -9.852 30.922 20.75 1 98.88 97 ILE A N 1
ATOM 764 C CA . ILE A 1 97 ? -8.398 30.859 20.891 1 98.88 97 ILE A CA 1
ATOM 765 C C . ILE A 1 97 ? -7.82 32.281 20.859 1 98.88 97 ILE A C 1
ATOM 767 O O . ILE A 1 97 ? -7.242 32.75 21.844 1 98.88 97 ILE A O 1
ATOM 771 N N . GLU A 1 98 ? -8.109 33.031 19.859 1 98.75 98 GLU A N 1
ATOM 772 C CA . GLU A 1 98 ? -7.496 34.344 19.609 1 98.75 98 GLU A CA 1
ATOM 773 C C . GLU A 1 98 ? -7.695 35.281 20.797 1 98.75 98 GLU A C 1
ATOM 775 O O . GLU A 1 98 ? -6.75 35.938 21.234 1 98.75 98 GLU A O 1
ATOM 780 N N . PRO A 1 99 ? -8.922 35.344 21.344 1 98.56 99 PRO A N 1
ATOM 781 C CA . PRO A 1 99 ? -9.156 36.312 22.422 1 98.56 99 PRO A CA 1
ATOM 782 C C . PRO A 1 99 ? -8.359 36 23.688 1 98.56 99 PRO A C 1
ATOM 784 O O . PRO A 1 99 ? -8.234 36.844 24.578 1 98.56 99 PRO A O 1
ATOM 787 N N . TYR A 1 100 ? -7.84 34.812 23.766 1 98.62 100 TYR A N 1
ATOM 788 C CA . TYR A 1 100 ? -7.227 34.344 25.016 1 98.62 100 TYR A CA 1
ATOM 789 C C . TYR A 1 100 ? -5.723 34.156 24.844 1 98.62 100 TYR A C 1
ATOM 791 O O . TYR A 1 100 ? -5.039 33.75 25.781 1 98.62 100 TYR A O 1
ATOM 799 N N . LEU A 1 101 ? -5.195 34.469 23.656 1 98.56 101 LEU A N 1
ATOM 800 C CA . LEU A 1 101 ? -3.766 34.344 23.391 1 98.56 101 LEU A CA 1
ATOM 801 C C . LEU A 1 101 ? -2.977 35.375 24.172 1 98.56 101 LEU A C 1
ATOM 803 O O . LEU A 1 101 ? -3.445 36.5 24.344 1 98.56 101 LEU A O 1
ATOM 807 N N . ARG A 1 102 ? -1.819 35 24.562 1 98.38 102 ARG A N 1
ATOM 808 C CA . ARG A 1 102 ? -0.887 35.906 25.234 1 98.38 102 ARG A CA 1
ATOM 809 C C . ARG A 1 102 ? 0.41 36.031 24.438 1 98.38 102 ARG A C 1
ATOM 811 O O . ARG A 1 102 ? 0.76 35.156 23.672 1 98.38 102 ARG A O 1
ATOM 818 N N . GLU A 1 103 ? 1.107 37.125 24.75 1 98.38 103 GLU A N 1
ATOM 819 C CA . GLU A 1 103 ? 2.387 37.406 24.094 1 98.38 103 GLU A CA 1
ATOM 820 C C . GLU A 1 103 ? 3.4 36.312 24.391 1 98.38 103 GLU A C 1
ATOM 822 O O . GLU A 1 103 ? 3.557 35.875 25.531 1 98.38 103 GLU A O 1
ATOM 827 N N . GLY A 1 104 ? 4.008 35.812 23.344 1 98.38 104 GLY A N 1
ATOM 828 C CA . GLY A 1 104 ? 5.094 34.844 23.516 1 98.38 104 GLY A CA 1
ATOM 829 C C . GLY A 1 104 ? 4.645 33.406 23.375 1 98.38 104 GLY A C 1
ATOM 830 O O . GLY A 1 104 ? 5.477 32.5 23.266 1 98.38 104 GLY A O 1
ATOM 831 N N . GLN A 1 105 ? 3.285 33.156 23.312 1 98.75 105 GLN A N 1
ATOM 832 C CA . GLN A 1 105 ? 2.768 31.797 23.078 1 98.75 105 GLN A CA 1
ATOM 833 C C . GLN A 1 105 ? 3.072 31.328 21.672 1 98.75 105 GLN A C 1
ATOM 835 O O . GLN A 1 105 ? 3.498 32.094 20.812 1 98.75 105 GLN A O 1
ATOM 840 N N . ALA A 1 106 ? 2.967 30.062 21.484 1 98.88 106 ALA A N 1
ATOM 841 C CA . ALA A 1 106 ? 3.082 29.484 20.141 1 98.88 106 ALA A CA 1
ATOM 842 C C . ALA A 1 106 ? 1.759 28.875 19.688 1 98.88 106 ALA A C 1
ATOM 844 O O . ALA A 1 106 ? 1.051 28.266 20.484 1 98.88 106 ALA A O 1
ATOM 845 N N . LEU A 1 107 ? 1.417 29.141 18.438 1 98.88 107 LEU A N 1
ATOM 846 C CA . LEU A 1 107 ? 0.357 28.422 17.75 1 98.88 107 LEU A CA 1
ATOM 847 C C . LEU A 1 107 ? 0.937 27.328 16.859 1 98.88 107 LEU A C 1
ATOM 849 O O . LEU A 1 107 ? 1.783 27.594 16 1 98.88 107 LEU A O 1
ATOM 853 N N . GLY A 1 108 ? 0.526 26.125 17.109 1 98.88 108 GLY A N 1
ATOM 854 C CA . GLY A 1 108 ? 1.015 24.984 16.359 1 98.88 108 GLY A CA 1
ATOM 855 C C . GLY A 1 108 ? -0.061 24.328 15.508 1 98.88 108 GLY A C 1
ATOM 856 O O . GLY A 1 108 ? -1.236 24.328 15.883 1 98.88 108 GLY A O 1
ATOM 857 N N . PHE A 1 109 ? 0.322 23.781 14.414 1 98.88 109 PHE A N 1
ATOM 858 C CA . PHE A 1 109 ? -0.526 23.047 13.484 1 98.88 109 PHE A CA 1
ATOM 859 C C . PHE A 1 109 ? 0.168 21.766 13.008 1 98.88 109 PHE A C 1
ATOM 861 O O . PHE A 1 109 ? 1.377 21.609 13.195 1 98.88 109 PHE A O 1
ATOM 868 N N . SER A 1 110 ? -0.63 20.859 12.438 1 98.56 110 SER A N 1
ATOM 869 C CA . SER A 1 110 ? -0.036 19.703 11.773 1 98.56 110 SER A CA 1
ATOM 870 C C . SER A 1 110 ? -0.374 19.688 10.289 1 98.56 110 SER A C 1
ATOM 872 O O . SER A 1 110 ? -0.128 18.688 9.602 1 98.56 110 SER A O 1
ATOM 874 N N . HIS A 1 111 ? -1.066 20.672 9.82 1 97.38 111 HIS A N 1
ATOM 875 C CA . HIS A 1 111 ? -1.364 20.969 8.422 1 97.38 111 HIS A CA 1
ATOM 876 C C . HIS A 1 111 ? -1.521 22.469 8.203 1 97.38 111 HIS A C 1
ATOM 878 O O . HIS A 1 111 ? -2.082 23.172 9.047 1 97.38 111 HIS A O 1
ATOM 884 N N . GLY A 1 112 ? -1.036 23 7.141 1 98.38 112 GLY A N 1
ATOM 885 C CA . GLY A 1 112 ? -0.882 24.438 6.969 1 98.38 112 GLY A CA 1
ATOM 886 C C . GLY A 1 112 ? -2.096 25.094 6.34 1 98.38 112 GLY A C 1
ATOM 887 O O . GLY A 1 112 ? -2.096 26.312 6.102 1 98.38 112 GLY A O 1
ATOM 888 N N . PHE A 1 113 ? -3.213 24.391 6.105 1 98.69 113 PHE A N 1
ATOM 889 C CA . PHE A 1 113 ? -4.355 24.797 5.297 1 98.69 113 PHE A CA 1
ATOM 890 C C . PHE A 1 113 ? -4.828 26.188 5.695 1 98.69 113 PHE A C 1
ATOM 892 O O . PHE A 1 113 ? -4.926 27.078 4.848 1 98.69 113 PHE A O 1
ATOM 899 N N . ASN A 1 114 ? -5.07 26.438 6.973 1 98.75 114 ASN A N 1
ATOM 900 C CA . ASN A 1 114 ? -5.75 27.656 7.402 1 98.75 114 ASN A CA 1
ATOM 901 C C . ASN A 1 114 ? -4.793 28.844 7.465 1 98.75 114 ASN A C 1
ATOM 903 O O . ASN A 1 114 ? -5.203 29.984 7.293 1 98.75 114 ASN A O 1
ATOM 907 N N . ILE A 1 115 ? -3.469 28.547 7.727 1 98.88 115 ILE A N 1
ATOM 908 C CA . ILE A 1 115 ? -2.471 29.609 7.691 1 98.88 115 ILE A CA 1
ATOM 909 C C . ILE A 1 115 ? -2.168 29.984 6.242 1 98.88 115 ILE A C 1
ATOM 911 O O . ILE A 1 115 ? -2.164 31.172 5.891 1 98.88 115 ILE A O 1
ATOM 915 N N . HIS A 1 116 ? -1.985 28.969 5.355 1 98.75 116 HIS A N 1
ATOM 916 C CA . HIS A 1 116 ? -1.586 29.188 3.971 1 98.75 116 HIS A CA 1
ATOM 917 C C . HIS A 1 116 ? -2.676 29.906 3.189 1 98.75 116 HIS A C 1
ATOM 919 O O . HIS A 1 116 ? -2.383 30.797 2.385 1 98.75 116 HIS A O 1
ATOM 925 N N . TYR A 1 117 ? -3.943 29.562 3.396 1 98.44 117 TYR A N 1
ATOM 926 C CA . TYR A 1 117 ? -5.035 30.172 2.645 1 98.44 117 TYR A CA 1
ATOM 927 C C . TYR A 1 117 ? -5.68 31.297 3.438 1 98.44 117 TYR A C 1
ATOM 929 O O . TYR A 1 117 ? -6.809 31.703 3.148 1 98.44 117 TYR A O 1
ATOM 937 N N . LYS A 1 118 ? -5.086 31.75 4.535 1 98.19 118 LYS A N 1
ATOM 938 C CA . LYS A 1 118 ? -5.371 32.969 5.289 1 98.19 118 LYS A CA 1
ATOM 939 C C . LYS A 1 118 ? -6.758 32.906 5.922 1 98.19 118 LYS A C 1
ATOM 941 O O . LYS A 1 118 ? -7.461 33.906 5.977 1 98.19 118 LYS A O 1
ATOM 946 N N . GLN A 1 119 ? -7.117 31.688 6.309 1 98.44 119 GLN A N 1
ATOM 947 C CA . GLN A 1 119 ? -8.352 31.531 7.074 1 98.44 119 GLN A CA 1
ATOM 948 C C . GLN A 1 119 ? -8.117 31.844 8.555 1 98.44 119 GLN A C 1
ATOM 950 O O . GLN A 1 119 ? -9.062 32.125 9.289 1 98.44 119 GLN A O 1
ATOM 955 N N . ILE A 1 120 ? -6.867 31.703 9 1 98.81 120 ILE A N 1
ATOM 956 C CA . ILE A 1 120 ? -6.383 32.125 10.305 1 98.81 120 ILE A CA 1
ATOM 957 C C . ILE A 1 120 ? -5.215 33.094 10.125 1 98.81 120 ILE A C 1
ATOM 959 O O . ILE A 1 120 ? -4.246 32.781 9.43 1 98.81 120 ILE A O 1
ATOM 963 N N . VAL A 1 121 ? -5.312 34.281 10.664 1 98.69 121 VAL A N 1
ATOM 964 C CA . VAL A 1 121 ? -4.238 35.25 10.695 1 98.69 121 VAL A CA 1
ATOM 965 C C . VAL A 1 121 ? -3.777 35.469 12.133 1 98.69 121 VAL A C 1
ATOM 967 O O . VAL A 1 121 ? -4.414 36.219 12.891 1 98.69 121 VAL A O 1
ATOM 970 N N . PRO A 1 122 ? -2.686 34.844 12.492 1 98.69 122 PRO A N 1
ATOM 971 C CA . PRO A 1 122 ? -2.23 34.938 13.883 1 98.69 122 PRO A CA 1
ATOM 972 C C . PRO A 1 122 ? -1.716 36.344 14.234 1 98.69 122 PRO A C 1
ATOM 974 O O . PRO A 1 122 ? -1.211 37.031 13.359 1 98.69 122 PRO A O 1
ATOM 977 N N . PRO A 1 123 ? -1.876 36.75 15.477 1 98.62 123 PRO A N 1
ATOM 978 C CA . PRO A 1 123 ? -1.263 38.031 15.875 1 98.62 123 PRO A CA 1
ATOM 979 C C . PRO A 1 123 ? 0.263 37.969 15.797 1 98.62 123 PRO A C 1
ATOM 981 O O . PRO A 1 123 ? 0.86 36.906 15.805 1 98.62 123 PRO A O 1
ATOM 984 N N . GLU A 1 124 ? 0.881 39.094 15.734 1 98.44 124 GLU A N 1
ATOM 985 C CA . GLU A 1 124 ? 2.314 39.188 15.484 1 98.44 124 GLU A CA 1
ATOM 986 C C . GLU A 1 124 ? 3.119 38.781 16.719 1 98.44 124 GLU A C 1
ATOM 988 O O . GLU A 1 124 ? 4.332 38.594 16.625 1 98.44 124 GLU A O 1
ATOM 993 N N . TYR A 1 125 ? 2.453 38.688 17.875 1 98.62 125 TYR A N 1
ATOM 994 C CA . TYR A 1 125 ? 3.188 38.531 19.125 1 98.62 125 TYR A CA 1
ATOM 995 C C . TYR A 1 125 ? 3.244 37.062 19.531 1 98.62 125 TYR A C 1
ATOM 997 O O . TYR A 1 125 ? 3.494 36.719 20.688 1 98.62 125 TYR A O 1
ATOM 1005 N N . VAL A 1 126 ? 2.908 36.062 18.625 1 98.88 126 VAL A N 1
ATOM 1006 C CA . VAL A 1 126 ? 3.027 34.625 18.922 1 98.88 126 VAL A CA 1
ATOM 1007 C C . VAL A 1 126 ? 3.918 33.969 17.875 1 98.88 126 VAL A C 1
ATOM 1009 O O . VAL A 1 126 ? 4.078 34.469 16.766 1 98.88 126 VAL A O 1
ATOM 1012 N N . ASP A 1 127 ? 4.59 32.844 18.234 1 98.88 127 ASP A N 1
ATOM 1013 C CA . ASP A 1 127 ? 5.188 31.938 17.25 1 98.88 127 ASP A CA 1
ATOM 1014 C C . ASP A 1 127 ? 4.113 31.141 16.516 1 98.88 127 ASP A C 1
ATOM 1016 O O . ASP A 1 127 ? 3.059 30.844 17.078 1 98.88 127 ASP A O 1
ATOM 1020 N N . VAL A 1 128 ? 4.309 30.859 15.219 1 98.94 128 VAL A N 1
ATOM 1021 C CA . VAL A 1 128 ? 3.443 29.984 14.43 1 98.94 128 VAL A CA 1
ATOM 1022 C C . VAL A 1 128 ? 4.27 28.875 13.789 1 98.94 128 VAL A C 1
ATOM 1024 O O . VAL A 1 128 ? 5.109 29.125 12.922 1 98.94 128 VAL A O 1
ATOM 1027 N N . ILE A 1 129 ? 4.031 27.625 14.25 1 98.94 129 ILE A N 1
ATOM 1028 C CA . ILE A 1 129 ? 4.867 26.5 13.859 1 98.94 129 ILE A CA 1
ATOM 1029 C C . ILE A 1 129 ? 3.992 25.359 13.352 1 98.94 129 ILE A C 1
ATOM 1031 O O . ILE A 1 129 ? 2.783 25.344 13.594 1 98.94 129 ILE A O 1
ATOM 1035 N N . MET A 1 130 ? 4.609 24.516 12.578 1 98.88 130 MET A N 1
ATOM 1036 C CA . MET A 1 130 ? 3.971 23.297 12.094 1 98.88 130 MET A CA 1
ATOM 1037 C C . MET A 1 130 ? 4.836 22.078 12.383 1 98.88 130 MET A C 1
ATOM 1039 O O . MET A 1 130 ? 6.055 22.109 12.188 1 98.88 130 MET A O 1
ATOM 1043 N N . VAL A 1 131 ? 4.289 21.125 12.961 1 98.81 131 VAL A N 1
ATOM 1044 C CA . VAL A 1 131 ? 4.824 19.766 13.047 1 98.81 131 VAL A CA 1
ATOM 1045 C C . VAL A 1 131 ? 3.869 18.797 12.359 1 98.81 131 VAL A C 1
ATOM 1047 O O . VAL A 1 131 ? 2.775 18.531 12.867 1 98.81 131 VAL A O 1
ATOM 1050 N N . ALA A 1 132 ? 4.273 18.297 11.203 1 98.38 132 ALA A N 1
ATOM 1051 C CA . ALA A 1 132 ? 3.373 17.5 10.375 1 98.38 132 ALA A CA 1
ATOM 1052 C C . ALA A 1 132 ? 3.898 16.078 10.195 1 98.38 132 ALA A C 1
ATOM 1054 O O . ALA A 1 132 ? 4.645 15.797 9.258 1 98.38 132 ALA A O 1
ATOM 1055 N N . PRO A 1 133 ? 3.486 15.156 11.141 1 97.38 133 PRO A N 1
ATOM 1056 C CA . PRO A 1 133 ? 3.816 13.75 10.875 1 97.38 133 PRO A CA 1
ATOM 1057 C C . PRO A 1 133 ? 3.27 13.258 9.539 1 97.38 133 PRO A C 1
ATOM 1059 O O . PRO A 1 133 ? 2.125 13.555 9.188 1 97.38 133 PRO A O 1
ATOM 1062 N N . LYS A 1 134 ? 4.062 12.625 8.773 1 95.31 134 LYS A N 1
ATOM 1063 C CA . LYS A 1 134 ? 3.645 12.125 7.465 1 95.31 134 LYS A CA 1
ATOM 1064 C C . LYS A 1 134 ? 3.061 10.719 7.566 1 95.31 134 LYS A C 1
ATOM 1066 O O . LYS A 1 134 ? 3.572 9.781 6.953 1 95.31 134 LYS A O 1
ATOM 1071 N N . SER A 1 135 ? 1.985 10.633 8.312 1 92.62 135 SER A N 1
ATOM 1072 C CA . SER A 1 135 ? 1.256 9.406 8.617 1 92.62 135 SER A CA 1
ATOM 1073 C C . SER A 1 135 ? -0.102 9.711 9.242 1 92.62 135 SER A C 1
ATOM 1075 O O . SER A 1 135 ? -0.273 10.742 9.891 1 92.62 135 SER A O 1
ATOM 1077 N N . PRO A 1 136 ? -1.03 8.797 9.008 1 90.69 136 PRO A N 1
ATOM 1078 C CA . PRO A 1 136 ? -2.262 8.922 9.789 1 90.69 136 PRO A CA 1
ATOM 1079 C C . PRO A 1 136 ? -2.021 8.773 11.289 1 90.69 136 PRO A C 1
ATOM 1081 O O . PRO A 1 136 ? -1.063 8.117 11.703 1 90.69 136 PRO A O 1
ATOM 1084 N N . GLY A 1 137 ? -2.883 9.375 12.117 1 92.81 137 GLY A N 1
ATOM 1085 C CA . GLY A 1 137 ? -2.707 9.477 13.555 1 92.81 137 GLY A CA 1
ATOM 1086 C C . GLY A 1 137 ? -2.496 8.133 14.227 1 92.81 137 GLY A C 1
ATOM 1087 O O . GLY A 1 137 ? -1.575 7.973 15.031 1 92.81 137 GLY A O 1
ATOM 1088 N N . LYS A 1 138 ? -3.316 7.176 13.836 1 89.06 138 LYS A N 1
ATOM 1089 C CA . LYS A 1 138 ? -3.223 5.859 14.453 1 89.06 138 LYS A CA 1
ATOM 1090 C C . LYS A 1 138 ? -1.822 5.273 14.289 1 89.06 138 LYS A C 1
ATOM 1092 O O . LYS A 1 138 ? -1.285 4.672 15.227 1 89.06 138 LYS A O 1
ATOM 1097 N N . ARG A 1 139 ? -1.237 5.461 13.203 1 90.5 139 ARG A N 1
ATOM 1098 C CA . ARG A 1 139 ? 0.086 4.906 12.93 1 90.5 139 ARG A CA 1
ATOM 1099 C C . ARG A 1 139 ? 1.169 5.695 13.664 1 90.5 139 ARG A C 1
ATOM 1101 O O . ARG A 1 139 ? 2.184 5.129 14.078 1 90.5 139 ARG A O 1
ATOM 1108 N N . VAL A 1 140 ? 0.95 6.969 13.836 1 95.81 140 VAL A N 1
ATOM 1109 C CA . VAL A 1 140 ? 1.869 7.793 14.617 1 95.81 140 VAL A CA 1
ATOM 1110 C C . VAL A 1 140 ? 2.02 7.207 16.016 1 95.81 140 VAL A C 1
ATOM 1112 O O . VAL A 1 140 ? 3.139 7.062 16.516 1 95.81 140 VAL A O 1
ATOM 1115 N N . ARG A 1 141 ? 0.908 6.82 16.625 1 97.62 141 ARG A N 1
ATOM 1116 C CA . ARG A 1 141 ? 0.908 6.246 17.969 1 97.62 141 ARG A CA 1
ATOM 1117 C C . ARG A 1 141 ? 1.519 4.848 17.969 1 97.62 141 ARG A C 1
ATOM 1119 O O . ARG A 1 141 ? 2.371 4.539 18.797 1 97.62 141 ARG A O 1
ATOM 1126 N N . GLU A 1 142 ? 1.133 4.051 17.016 1 94.38 142 GLU A N 1
ATOM 1127 C CA . GLU A 1 142 ? 1.589 2.666 16.953 1 94.38 142 GLU A CA 1
ATOM 1128 C C . GLU A 1 142 ? 3.104 2.59 16.781 1 94.38 142 GLU A C 1
ATOM 1130 O O . GLU A 1 142 ? 3.775 1.83 17.484 1 94.38 142 GLU A O 1
ATOM 1135 N N . LYS A 1 143 ? 3.596 3.367 15.898 1 94.56 143 LYS A N 1
ATOM 1136 C CA . LYS A 1 143 ? 5.035 3.35 15.648 1 94.56 143 LYS A CA 1
ATOM 1137 C C . LYS A 1 143 ? 5.809 3.873 16.859 1 94.56 143 LYS A C 1
ATOM 1139 O O . LYS A 1 143 ? 6.895 3.381 17.156 1 94.56 143 LYS A O 1
ATOM 1144 N N . TYR A 1 144 ? 5.254 4.848 17.531 1 97.75 144 TYR A N 1
ATOM 1145 C CA . TYR A 1 144 ? 5.852 5.363 18.766 1 97.75 144 TYR A CA 1
ATOM 1146 C C . TYR A 1 144 ? 5.969 4.27 19.812 1 97.75 144 TYR A C 1
ATOM 1148 O O . TYR A 1 144 ? 7.027 4.094 20.422 1 97.75 144 TYR A O 1
ATOM 1156 N N . LEU A 1 145 ? 4.902 3.494 19.969 1 97.81 145 LEU A N 1
ATOM 1157 C CA . LEU A 1 145 ? 4.863 2.441 20.984 1 97.81 145 LEU A CA 1
ATOM 1158 C C . LEU A 1 145 ? 5.828 1.315 20.625 1 97.81 145 LEU A C 1
ATOM 1160 O O . LEU A 1 145 ? 6.371 0.656 21.516 1 97.81 145 LEU A O 1
ATOM 1164 N N . GLU A 1 146 ? 6.102 1.146 19.375 1 94.81 146 GLU A N 1
ATOM 1165 C CA . GLU A 1 146 ? 7.027 0.117 18.906 1 94.81 146 GLU A CA 1
ATOM 1166 C C . GLU A 1 146 ? 8.477 0.571 19.047 1 94.81 146 GLU A C 1
ATOM 1168 O O . GLU A 1 146 ? 9.406 -0.181 18.734 1 94.81 146 GLU A O 1
ATOM 1173 N N . GLY A 1 147 ? 8.68 1.797 19.438 1 95.5 147 GLY A N 1
ATOM 1174 C CA . GLY A 1 147 ? 10.023 2.328 19.609 1 95.5 147 GLY A CA 1
ATOM 1175 C C . GLY A 1 147 ? 10.57 2.998 18.375 1 95.5 147 GLY A C 1
ATOM 1176 O O . GLY A 1 147 ? 11.742 3.361 18.312 1 95.5 147 GLY A O 1
ATOM 1177 N N . PHE A 1 148 ? 9.672 3.061 17.438 1 93.75 148 PHE A N 1
ATOM 1178 C CA . PHE A 1 148 ? 10.039 3.736 16.203 1 93.75 148 PHE A CA 1
ATOM 1179 C C . PHE A 1 148 ? 9.305 5.066 16.078 1 93.75 148 PHE A C 1
ATOM 1181 O O . PHE A 1 148 ? 8.797 5.602 17.062 1 93.75 148 PHE A O 1
ATOM 1188 N N . GLY A 1 149 ? 9.227 5.668 15.047 1 94.44 149 GLY A N 1
ATOM 1189 C CA . GLY A 1 149 ? 8.547 6.91 14.711 1 94.44 149 GLY A CA 1
ATOM 1190 C C . GLY A 1 149 ? 8.172 7.004 13.242 1 94.44 149 GLY A C 1
ATOM 1191 O O . GLY A 1 149 ? 8.422 6.074 12.469 1 94.44 149 GLY A O 1
ATOM 1192 N N . VAL A 1 150 ? 7.492 8 12.977 1 94.69 150 VAL A N 1
ATOM 1193 C CA . VAL A 1 150 ? 7.215 8.32 11.578 1 94.69 150 VAL A CA 1
ATOM 1194 C C . VAL A 1 150 ? 7.922 9.617 11.195 1 94.69 150 VAL A C 1
ATOM 1196 O O . VAL A 1 150 ? 8.125 10.492 12.047 1 94.69 150 VAL A O 1
ATOM 1199 N N . PRO A 1 151 ? 8.32 9.742 9.961 1 95.88 151 PRO A N 1
ATOM 1200 C CA . PRO A 1 151 ? 8.922 11.008 9.539 1 95.88 151 PRO A CA 1
ATOM 1201 C C . PRO A 1 151 ? 7.953 12.188 9.656 1 95.88 151 PRO A C 1
ATOM 1203 O O . PRO A 1 151 ? 6.734 11.992 9.656 1 95.88 151 PRO A O 1
ATOM 1206 N N . ALA A 1 152 ? 8.555 13.336 9.734 1 97.88 152 ALA A N 1
ATOM 1207 C CA . ALA A 1 152 ? 7.707 14.523 9.828 1 97.88 152 ALA A CA 1
ATOM 1208 C C . ALA A 1 152 ? 8.367 15.719 9.141 1 97.88 152 ALA A C 1
ATOM 1210 O O . ALA A 1 152 ? 9.562 15.688 8.844 1 97.88 152 ALA A O 1
ATOM 1211 N N . LEU A 1 153 ? 7.57 16.656 8.852 1 98.25 153 LEU A N 1
ATOM 1212 C CA . LEU A 1 153 ? 8 17.969 8.406 1 98.25 153 LEU A CA 1
ATOM 1213 C C . LEU A 1 153 ? 7.758 19.016 9.484 1 98.25 153 LEU A C 1
ATOM 1215 O O . LEU A 1 153 ? 6.758 18.953 10.203 1 98.25 153 LEU A O 1
ATOM 1219 N N . VAL A 1 154 ? 8.664 19.938 9.562 1 98.75 154 VAL A N 1
ATOM 1220 C CA . VAL A 1 154 ? 8.445 21.078 10.438 1 98.75 154 VAL A CA 1
ATOM 1221 C C . VAL A 1 154 ? 8.562 22.375 9.633 1 98.75 154 VAL A C 1
ATOM 1223 O O . VAL A 1 154 ? 9.273 22.422 8.625 1 98.75 154 VAL A O 1
ATOM 1226 N N . ALA A 1 155 ? 7.883 23.344 10.023 1 98.81 155 ALA A N 1
ATOM 1227 C CA . ALA A 1 155 ? 7.906 24.656 9.367 1 98.81 155 ALA A CA 1
ATOM 1228 C C . ALA A 1 155 ? 7.637 25.766 10.359 1 98.81 155 ALA A C 1
ATOM 1230 O O . ALA A 1 155 ? 6.973 25.562 11.383 1 98.81 155 ALA A O 1
ATOM 1231 N N . VAL A 1 156 ? 8.188 26.938 10.117 1 98.88 156 VAL A N 1
ATOM 1232 C CA . VAL A 1 156 ? 7.938 28.156 10.883 1 98.88 156 VAL A CA 1
ATOM 1233 C C . VAL A 1 156 ? 7.32 29.219 9.977 1 98.88 156 VAL A C 1
ATOM 1235 O O . VAL A 1 156 ? 7.867 29.531 8.914 1 98.88 156 VAL A O 1
ATOM 1238 N N . TYR A 1 157 ? 6.148 29.656 10.297 1 98.81 157 TYR A N 1
ATOM 1239 C CA . TYR A 1 157 ? 5.5 30.75 9.578 1 98.81 157 TYR A CA 1
ATOM 1240 C C . TYR A 1 157 ? 5.867 32.094 10.18 1 98.81 157 TYR A C 1
ATOM 1242 O O . TYR A 1 157 ? 6.074 33.062 9.461 1 98.81 157 TYR A O 1
ATOM 1250 N N . GLN A 1 158 ? 5.91 32.188 11.547 1 98.75 158 GLN A N 1
ATOM 1251 C CA . GLN A 1 158 ? 6.199 33.375 12.336 1 98.75 158 GLN A CA 1
ATOM 1252 C C . GLN A 1 158 ? 7.062 33.031 13.547 1 98.75 158 GLN A C 1
ATOM 1254 O O . GLN A 1 158 ? 6.781 32.094 14.273 1 98.75 158 GLN A O 1
ATOM 1259 N N . ASP A 1 159 ? 8.164 33.781 13.742 1 98.81 159 ASP A N 1
ATOM 1260 C CA . ASP A 1 159 ? 9.102 33.562 14.844 1 98.81 159 ASP A CA 1
ATOM 1261 C C . ASP A 1 159 ? 9.227 34.812 15.711 1 98.81 159 ASP A C 1
ATOM 1263 O O . ASP A 1 159 ? 10.203 35.531 15.617 1 98.81 159 ASP A O 1
ATOM 1267 N N . TYR A 1 160 ? 8.273 34.938 16.578 1 98.75 160 TYR A N 1
ATOM 1268 C CA . TYR A 1 160 ? 8.234 36.125 17.453 1 98.75 160 TYR A CA 1
ATOM 1269 C C . TYR A 1 160 ? 9.312 36 18.531 1 98.75 160 TYR A C 1
ATOM 1271 O O . TYR A 1 160 ? 9.984 37 18.828 1 98.75 160 TYR A O 1
ATOM 1279 N N . THR A 1 161 ? 9.5 34.844 19.125 1 98.44 161 THR A N 1
ATOM 1280 C CA . THR A 1 161 ? 10.367 34.688 20.297 1 98.44 161 THR A CA 1
ATOM 1281 C C . THR A 1 161 ? 11.812 34.469 19.859 1 98.44 161 THR A C 1
ATOM 1283 O O . THR A 1 161 ? 12.734 34.594 20.672 1 98.44 161 THR A O 1
ATOM 1286 N N . GLY A 1 162 ? 12 34.094 18.641 1 98.56 162 GLY A N 1
ATOM 1287 C CA . GLY A 1 162 ? 13.32 33.719 18.172 1 98.56 162 GLY A CA 1
ATOM 1288 C C . GLY A 1 162 ? 13.633 32.25 18.375 1 98.56 162 GLY A C 1
ATOM 1289 O O . GLY A 1 162 ? 14.703 31.766 17.984 1 98.56 162 GLY A O 1
ATOM 1290 N N . ASN A 1 163 ? 12.664 31.484 18.875 1 98.19 163 ASN A N 1
ATOM 1291 C CA . ASN A 1 163 ? 12.906 30.078 19.234 1 98.19 163 ASN A CA 1
ATOM 1292 C C . ASN A 1 163 ? 11.922 29.141 18.531 1 98.19 163 ASN A C 1
ATOM 1294 O O . ASN A 1 163 ? 11.805 27.984 18.906 1 98.19 163 ASN A O 1
ATOM 1298 N N . ALA A 1 164 ? 11.219 29.625 17.547 1 98.75 164 ALA A N 1
ATOM 1299 C CA . ALA A 1 164 ? 10.117 28.891 16.938 1 98.75 164 ALA A CA 1
ATOM 1300 C C . ALA A 1 164 ? 10.602 27.578 16.312 1 98.75 164 ALA A C 1
ATOM 1302 O O . ALA A 1 164 ? 9.945 26.547 16.438 1 98.75 164 ALA A O 1
ATOM 1303 N N . LYS A 1 165 ? 11.727 27.641 15.641 1 98.62 165 LYS A N 1
ATOM 1304 C CA . LYS A 1 165 ? 12.25 26.438 15 1 98.62 165 LYS A CA 1
ATOM 1305 C C . LYS A 1 165 ? 12.617 25.375 16.031 1 98.62 165 LYS A C 1
ATOM 1307 O O . LYS A 1 165 ? 12.273 24.203 15.875 1 98.62 165 LYS A O 1
ATOM 1312 N N . ASP A 1 166 ? 13.336 25.781 17.062 1 98.69 166 ASP A N 1
ATOM 1313 C CA . ASP A 1 166 ? 13.711 24.859 18.125 1 98.69 166 ASP A CA 1
ATOM 1314 C C . ASP A 1 166 ? 12.477 24.25 18.781 1 98.69 166 ASP A C 1
ATOM 1316 O O . ASP A 1 166 ? 12.469 23.062 19.125 1 98.69 166 ASP A O 1
ATOM 1320 N N . LEU A 1 167 ? 11.5 25.094 18.938 1 98.75 167 LEU A N 1
ATOM 1321 C CA . LEU A 1 167 ? 10.25 24.609 19.531 1 98.75 167 LEU A CA 1
ATOM 1322 C C . LEU A 1 167 ? 9.594 23.562 18.656 1 98.75 167 LEU A C 1
ATOM 1324 O O . LEU A 1 167 ? 9.148 22.516 19.141 1 98.75 167 LEU A O 1
ATOM 1328 N N . ALA A 1 168 ? 9.531 23.797 17.328 1 98.88 168 ALA A N 1
ATOM 1329 C CA . ALA A 1 168 ? 8.938 22.844 16.391 1 98.88 168 ALA A CA 1
ATOM 1330 C C . ALA A 1 168 ? 9.688 21.516 16.406 1 98.88 168 ALA A C 1
ATOM 1332 O O . ALA A 1 168 ? 9.062 20.453 16.406 1 98.88 168 ALA A O 1
ATOM 1333 N N . LEU A 1 169 ? 11.008 21.594 16.438 1 98.88 169 LEU A N 1
ATOM 1334 C CA . LEU A 1 169 ? 11.828 20.391 16.438 1 98.88 169 LEU A CA 1
ATOM 1335 C C . LEU A 1 169 ? 11.648 19.609 17.75 1 98.88 169 LEU A C 1
ATOM 1337 O O . LEU A 1 169 ? 11.578 18.391 17.734 1 98.88 169 LEU A O 1
ATOM 1341 N N . ALA A 1 170 ? 11.602 20.391 18.844 1 98.94 170 ALA A N 1
ATOM 1342 C CA . ALA A 1 170 ? 11.398 19.75 20.156 1 98.94 170 ALA A CA 1
ATOM 1343 C C . ALA A 1 170 ? 10.055 19.031 20.203 1 98.94 170 ALA A C 1
ATOM 1345 O O . ALA A 1 170 ? 9.961 17.922 20.734 1 98.94 170 ALA A O 1
ATOM 1346 N N . MET A 1 171 ? 9.039 19.641 19.656 1 98.88 171 MET A N 1
ATOM 1347 C CA . MET A 1 171 ? 7.723 19.016 19.594 1 98.88 171 MET A CA 1
ATOM 1348 C C . MET A 1 171 ? 7.758 17.781 18.719 1 98.88 171 MET A C 1
ATOM 1350 O O . MET A 1 171 ? 7.164 16.75 19.047 1 98.88 171 MET A O 1
ATOM 1354 N N . ALA A 1 172 ? 8.438 17.859 17.578 1 98.88 172 ALA A N 1
ATOM 1355 C CA . ALA A 1 172 ? 8.57 16.703 16.688 1 98.88 172 ALA A CA 1
ATOM 1356 C C . ALA A 1 172 ? 9.242 15.539 17.406 1 98.88 172 ALA A C 1
ATOM 1358 O O . ALA A 1 172 ? 8.836 14.383 17.25 1 98.88 172 ALA A O 1
ATOM 1359 N N . LYS A 1 173 ? 10.242 15.867 18.25 1 98.81 173 LYS A N 1
ATOM 1360 C CA . LYS A 1 173 ? 10.914 14.828 19.031 1 98.81 173 LYS A CA 1
ATOM 1361 C C . LYS A 1 173 ? 9.969 14.219 20.062 1 98.81 173 LYS A C 1
ATOM 1363 O O . LYS A 1 173 ? 9.922 13 20.219 1 98.81 173 LYS A O 1
ATOM 1368 N N . ALA A 1 174 ? 9.266 15.086 20.703 1 98.81 174 ALA A N 1
ATOM 1369 C CA . ALA A 1 174 ? 8.32 14.617 21.719 1 98.81 174 ALA A CA 1
ATOM 1370 C C . ALA A 1 174 ? 7.266 13.695 21.109 1 98.81 174 ALA A C 1
ATOM 1372 O O . ALA A 1 174 ? 6.809 12.758 21.75 1 98.81 174 ALA A O 1
ATOM 1373 N N . ILE A 1 175 ? 6.926 13.938 19.844 1 98.81 175 ILE A N 1
ATOM 1374 C CA . ILE A 1 175 ? 5.938 13.133 19.141 1 98.81 175 ILE A CA 1
ATOM 1375 C C . ILE A 1 175 ? 6.578 11.828 18.672 1 98.81 175 ILE A C 1
ATOM 1377 O O . ILE A 1 175 ? 5.875 10.859 18.359 1 98.81 175 ILE A O 1
ATOM 1381 N N . GLY A 1 176 ? 7.832 11.758 18.656 1 98.31 176 GLY A N 1
ATOM 1382 C CA . GLY A 1 176 ? 8.57 10.562 18.281 1 98.31 176 GLY A CA 1
ATOM 1383 C C . GLY A 1 176 ? 9.078 10.609 16.844 1 98.31 176 GLY A C 1
ATOM 1384 O O . GLY A 1 176 ? 9.75 9.68 16.391 1 98.31 176 GLY A O 1
ATOM 1385 N N . CYS A 1 177 ? 8.938 11.703 16.141 1 98.31 177 CYS A N 1
ATOM 1386 C CA . CYS A 1 177 ? 9.18 11.766 14.711 1 98.31 177 CYS A CA 1
ATOM 1387 C C . CYS A 1 177 ? 10.672 11.828 14.406 1 98.31 177 CYS A C 1
ATOM 1389 O O . CYS A 1 177 ? 11.117 11.375 13.352 1 98.31 177 CYS A O 1
ATOM 1391 N N . THR A 1 178 ? 11.492 12.352 15.328 1 98.12 178 THR A N 1
ATOM 1392 C CA . THR A 1 178 ? 12.922 12.484 15.062 1 98.12 178 THR A CA 1
ATOM 1393 C C . THR A 1 178 ? 13.602 11.117 15.055 1 98.12 178 THR A C 1
ATOM 1395 O O . THR A 1 178 ? 14.742 10.992 14.609 1 98.12 178 THR A O 1
ATOM 1398 N N . ARG A 1 179 ? 12.914 10.117 15.531 1 96.75 179 ARG A N 1
ATOM 1399 C CA . ARG A 1 179 ? 13.43 8.758 15.438 1 96.75 179 ARG A CA 1
ATOM 1400 C C . ARG A 1 179 ? 13.484 8.297 13.984 1 96.75 179 ARG A C 1
ATOM 1402 O O . ARG A 1 179 ? 14.297 7.438 13.633 1 96.75 179 ARG A O 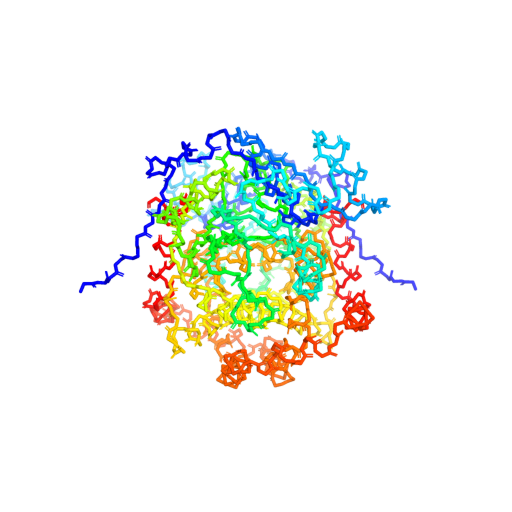1
ATOM 1409 N N . ALA A 1 180 ? 12.602 8.828 13.164 1 95.38 180 ALA A N 1
ATOM 1410 C CA . ALA A 1 180 ? 12.5 8.445 11.758 1 95.38 180 ALA A CA 1
ATOM 1411 C C . ALA A 1 180 ? 13.008 9.562 10.844 1 95.38 180 ALA A C 1
ATOM 1413 O O . ALA A 1 180 ? 13.109 9.391 9.633 1 95.38 180 ALA A O 1
ATOM 1414 N N . GLY A 1 181 ? 13.312 10.695 11.445 1 96.88 181 GLY A N 1
ATOM 1415 C CA . GLY A 1 181 ? 13.852 11.805 10.68 1 96.88 181 GLY A CA 1
ATOM 1416 C C . GLY A 1 181 ? 12.836 12.906 10.422 1 96.88 181 GLY A C 1
ATOM 1417 O O . GLY A 1 181 ? 11.68 12.625 10.109 1 96.88 181 GLY A O 1
ATOM 1418 N N . VAL A 1 182 ? 13.289 14.148 10.617 1 98.06 182 VAL A N 1
ATOM 1419 C CA . VAL A 1 182 ? 12.453 15.328 10.43 1 98.06 182 VAL A CA 1
ATOM 1420 C C . VAL A 1 182 ? 13.133 16.297 9.469 1 98.06 182 VAL A C 1
ATOM 1422 O O . VAL A 1 182 ? 14.352 16.5 9.539 1 98.06 182 VAL A O 1
ATOM 1425 N N . ILE A 1 183 ? 12.352 16.781 8.539 1 97.69 183 ILE A N 1
ATOM 1426 C CA . ILE A 1 183 ? 12.898 17.734 7.578 1 97.69 183 ILE A CA 1
ATOM 1427 C C . ILE A 1 183 ? 12.133 19.062 7.664 1 97.69 183 ILE A C 1
ATOM 1429 O O . ILE A 1 183 ? 10.938 19.062 7.98 1 97.69 183 ILE A O 1
ATOM 1433 N N . GLU A 1 184 ? 12.836 20.156 7.406 1 97.94 184 GLU A N 1
ATOM 1434 C CA . GLU A 1 184 ? 12.227 21.469 7.379 1 97.94 184 GLU A CA 1
ATOM 1435 C C . GLU A 1 184 ? 11.547 21.75 6.039 1 97.94 184 GLU A C 1
ATOM 1437 O O . GLU A 1 184 ? 12.016 21.297 4.996 1 97.94 184 GLU A O 1
ATOM 1442 N N . THR A 1 185 ? 10.461 22.406 6.066 1 98 185 THR A N 1
ATOM 1443 C CA . THR A 1 185 ? 9.719 22.875 4.898 1 98 185 THR A CA 1
ATOM 1444 C C . THR A 1 185 ? 9.055 24.219 5.184 1 98 185 THR A C 1
ATOM 1446 O O . THR A 1 185 ? 9.484 24.969 6.066 1 98 185 THR A O 1
ATOM 1449 N N . THR A 1 186 ? 8.195 24.688 4.332 1 98.5 186 THR A N 1
ATOM 1450 C CA . THR A 1 186 ? 7.395 25.891 4.551 1 98.5 186 THR A CA 1
ATOM 1451 C C . THR A 1 186 ? 5.914 25.531 4.676 1 98.5 186 THR A C 1
ATOM 1453 O O . THR A 1 186 ? 5.492 24.453 4.254 1 98.5 186 THR A O 1
ATOM 1456 N N . PHE A 1 187 ? 5.145 26.438 5.273 1 98.69 187 PHE A N 1
ATOM 1457 C CA . PHE A 1 187 ? 3.701 26.234 5.352 1 98.69 187 PHE A CA 1
ATOM 1458 C C . PHE A 1 187 ? 3.1 26.094 3.961 1 98.69 187 PHE A C 1
ATOM 1460 O O . PHE A 1 187 ? 2.24 25.234 3.74 1 98.69 187 PHE A O 1
ATOM 1467 N N . LYS A 1 188 ? 3.564 26.875 3.02 1 98.56 188 LYS A N 1
ATOM 1468 C CA . LYS A 1 188 ? 3.074 26.812 1.646 1 98.56 188 LYS A CA 1
ATOM 1469 C C . LYS A 1 188 ? 3.373 25.453 1.013 1 98.56 188 LYS A C 1
ATOM 1471 O O . LYS A 1 188 ? 2.469 24.797 0.505 1 98.56 188 LYS A O 1
ATOM 1476 N N . ASP A 1 189 ? 4.637 25.047 1.009 1 98.62 189 ASP A N 1
ATOM 1477 C CA . ASP A 1 189 ? 5.035 23.812 0.341 1 98.62 189 ASP A CA 1
ATOM 1478 C C . ASP A 1 189 ? 4.348 22.594 0.967 1 98.62 189 ASP A C 1
ATOM 1480 O O . ASP A 1 189 ? 3.891 21.703 0.255 1 98.62 189 ASP A O 1
ATOM 1484 N N . GLU A 1 190 ? 4.293 22.578 2.299 1 98.44 190 GLU A N 1
ATOM 1485 C CA . GLU A 1 190 ? 3.623 21.469 2.973 1 98.44 190 GLU A CA 1
ATOM 1486 C C . GLU A 1 190 ? 2.146 21.406 2.594 1 98.44 190 GLU A C 1
ATOM 1488 O O . GLU A 1 190 ? 1.638 20.344 2.236 1 98.44 190 GLU A O 1
ATOM 1493 N N . THR A 1 191 ? 1.429 22.516 2.645 1 98.69 191 THR A N 1
ATOM 1494 C CA . THR A 1 191 ? -0.008 22.562 2.395 1 98.69 191 THR A CA 1
ATOM 1495 C C . THR A 1 191 ? -0.321 22.109 0.968 1 98.69 191 THR A C 1
ATOM 1497 O O . THR A 1 191 ? -1.146 21.219 0.754 1 98.69 191 THR A O 1
ATOM 1500 N N . GLU A 1 192 ? 0.362 22.75 0.04 1 98.81 192 GLU A N 1
ATOM 1501 C CA . GLU A 1 192 ? 0.056 22.5 -1.365 1 98.81 192 GLU A CA 1
ATOM 1502 C C . GLU A 1 192 ? 0.419 21.078 -1.764 1 98.81 192 GLU A C 1
ATOM 1504 O O . GLU A 1 192 ? -0.389 20.375 -2.371 1 98.81 192 GLU A O 1
ATOM 1509 N N . SER A 1 193 ? 1.648 20.641 -1.421 1 98.44 193 SER A N 1
ATOM 1510 C CA . SER A 1 193 ? 2.072 19.297 -1.825 1 98.44 193 SER A CA 1
ATOM 1511 C C . SER A 1 193 ? 1.227 18.219 -1.149 1 98.44 193 SER A C 1
ATOM 1513 O O . SER A 1 193 ? 0.949 17.172 -1.743 1 98.44 193 SER A O 1
ATOM 1515 N N . ASP A 1 194 ? 0.824 18.469 0.105 1 98 194 ASP A N 1
ATOM 1516 C CA . ASP A 1 194 ? -0.017 17.531 0.838 1 98 194 ASP A CA 1
ATOM 1517 C C . ASP A 1 194 ? -1.383 17.375 0.172 1 98 194 ASP A C 1
ATOM 1519 O O . ASP A 1 194 ? -1.834 16.266 -0.084 1 98 194 ASP A O 1
ATOM 1523 N N . LEU A 1 195 ? -2.043 18.516 -0.149 1 98.75 195 LEU A N 1
ATOM 1524 C CA . LEU A 1 195 ? -3.348 18.5 -0.798 1 98.75 195 LEU A CA 1
ATOM 1525 C C . LEU A 1 195 ? -3.262 17.859 -2.18 1 98.75 195 LEU A C 1
ATOM 1527 O O . LEU A 1 195 ? -4.125 17.062 -2.557 1 98.75 195 LEU A O 1
ATOM 1531 N N . ILE A 1 196 ? -2.232 18.234 -2.916 1 98.88 196 ILE A N 1
ATOM 1532 C CA . ILE A 1 196 ? -2.037 17.688 -4.258 1 98.88 196 ILE A CA 1
ATOM 1533 C C . ILE A 1 196 ? -1.826 16.188 -4.184 1 98.88 196 ILE A C 1
ATOM 1535 O O . ILE A 1 196 ? -2.49 15.422 -4.891 1 98.88 196 ILE A O 1
ATOM 1539 N N . GLY A 1 197 ? -0.947 15.688 -3.318 1 98.5 197 GLY A N 1
ATOM 1540 C CA . GLY A 1 197 ? -0.672 14.266 -3.17 1 98.5 197 GLY A CA 1
ATOM 1541 C C . GLY A 1 197 ? -1.898 13.453 -2.793 1 98.5 197 GLY A C 1
ATOM 1542 O O . GLY A 1 197 ? -2.127 12.375 -3.34 1 98.5 197 GLY A O 1
ATOM 1543 N N . GLU A 1 198 ? -2.695 13.969 -1.851 1 98.06 198 GLU A N 1
ATOM 1544 C CA . GLU A 1 198 ? -3.895 13.281 -1.383 1 98.06 198 GLU A CA 1
ATOM 1545 C C . GLU A 1 198 ? -4.918 13.133 -2.504 1 98.06 198 GLU A C 1
ATOM 1547 O O . GLU A 1 198 ? -5.582 12.102 -2.611 1 98.06 198 GLU A O 1
ATOM 1552 N N . GLN A 1 199 ? -5.07 14.203 -3.287 1 98.75 199 GLN A N 1
ATOM 1553 C CA . GLN A 1 199 ? -6.047 14.195 -4.371 1 98.75 199 GLN A CA 1
ATOM 1554 C C . GLN A 1 199 ? -5.582 13.305 -5.52 1 98.75 199 GLN A C 1
ATOM 1556 O O . GLN A 1 199 ? -6.359 12.492 -6.035 1 98.75 199 GLN A O 1
ATOM 1561 N N . LEU A 1 200 ? -4.293 13.344 -5.891 1 98.81 200 LEU A N 1
ATOM 1562 C CA . LEU A 1 200 ? -3.797 12.742 -7.125 1 98.81 200 LEU A CA 1
ATOM 1563 C C . LEU A 1 200 ? -3.426 11.281 -6.898 1 98.81 200 LEU A C 1
ATOM 1565 O O . LEU A 1 200 ? -3.527 10.461 -7.812 1 98.81 200 LEU A O 1
ATOM 1569 N N . VAL A 1 201 ? -2.885 10.961 -5.707 1 98.69 201 VAL A N 1
ATOM 1570 C CA . VAL A 1 201 ? -2.287 9.641 -5.52 1 98.69 201 VAL A CA 1
ATOM 1571 C C . VAL A 1 201 ? -2.855 8.992 -4.262 1 98.69 201 VAL A C 1
ATOM 1573 O O . VAL A 1 201 ? -3.648 8.055 -4.344 1 98.69 201 VAL A O 1
ATOM 1576 N N . LEU A 1 202 ? -2.695 9.547 -3.064 1 97.88 202 LEU A N 1
ATOM 1577 C CA . LEU A 1 202 ? -2.764 8.906 -1.759 1 97.88 202 LEU A CA 1
ATOM 1578 C C . LEU A 1 202 ? -4.188 8.461 -1.444 1 97.88 202 LEU A C 1
ATOM 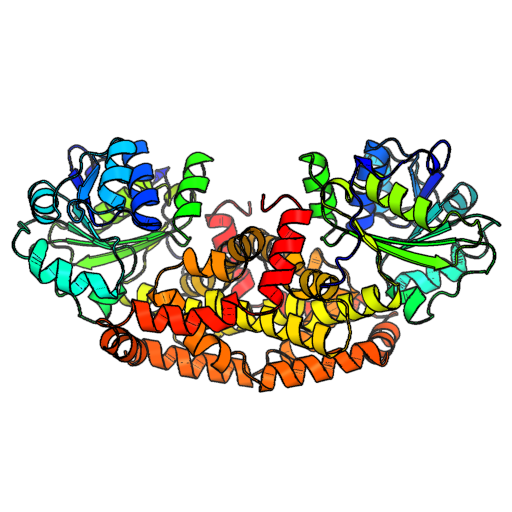1580 O O . LEU A 1 202 ? -4.402 7.363 -0.923 1 97.88 202 LEU A O 1
ATOM 1584 N N . VAL A 1 203 ? -5.164 9.328 -1.704 1 98.12 203 VAL A N 1
ATOM 1585 C CA . VAL A 1 203 ? -6.555 8.977 -1.438 1 98.12 203 VAL A CA 1
ATOM 1586 C C . VAL A 1 203 ? -7.301 8.773 -2.756 1 98.12 203 VAL A C 1
ATOM 1588 O O . VAL A 1 203 ? -7.578 7.637 -3.148 1 98.12 203 VAL A O 1
ATOM 1591 N N . GLY A 1 204 ? -7.367 9.859 -3.57 1 98.62 204 GLY A N 1
ATOM 1592 C CA . GLY A 1 204 ? -8.133 9.805 -4.805 1 98.62 204 GLY A CA 1
ATOM 1593 C C . GLY A 1 204 ? -7.594 8.789 -5.797 1 98.62 204 GLY A C 1
ATOM 1594 O O . GLY A 1 204 ? -8.328 7.91 -6.258 1 98.62 204 GLY A O 1
ATOM 1595 N N . GLY A 1 205 ? -6.293 8.906 -6.168 1 98.69 205 GLY A N 1
ATOM 1596 C CA . GLY A 1 205 ? -5.68 8.047 -7.168 1 98.69 205 GLY A CA 1
ATOM 1597 C C . GLY A 1 205 ? -5.727 6.574 -6.793 1 98.69 205 GLY A C 1
ATOM 1598 O O . GLY A 1 205 ? -6.102 5.73 -7.613 1 98.69 205 GLY A O 1
ATOM 1599 N N . LEU A 1 206 ? -5.375 6.215 -5.578 1 98.75 206 LEU A N 1
ATOM 1600 C CA . LEU A 1 206 ? -5.324 4.824 -5.137 1 98.75 206 LEU A CA 1
ATOM 1601 C C . LEU A 1 206 ? -6.715 4.207 -5.125 1 98.75 206 LEU A C 1
ATOM 1603 O O . LEU A 1 206 ? -6.906 3.088 -5.609 1 98.75 206 LEU A O 1
ATOM 1607 N N . ILE A 1 207 ? -7.723 4.934 -4.582 1 98.75 207 ILE A N 1
ATOM 1608 C CA . ILE A 1 207 ? -9.078 4.406 -4.551 1 98.75 207 ILE A CA 1
ATOM 1609 C C . ILE A 1 207 ? -9.547 4.102 -5.969 1 98.75 207 ILE A C 1
ATOM 1611 O O . ILE A 1 207 ? -10.023 3 -6.25 1 98.75 207 ILE A O 1
ATOM 1615 N N . GLU A 1 208 ? -9.383 5.039 -6.84 1 98.88 208 GLU A N 1
ATOM 1616 C CA . GLU A 1 208 ? -9.961 4.891 -8.172 1 98.88 208 GLU A CA 1
ATOM 1617 C C . GLU A 1 208 ? -9.203 3.848 -8.984 1 98.88 208 GLU A C 1
ATOM 1619 O O . GLU A 1 208 ? -9.797 3.121 -9.789 1 98.88 208 GLU A O 1
ATOM 1624 N N . LEU A 1 209 ? -7.824 3.783 -8.852 1 98.88 209 LEU A N 1
ATOM 1625 C CA . LEU A 1 209 ? -7.035 2.77 -9.547 1 98.88 209 LEU A CA 1
ATOM 1626 C C . LEU A 1 209 ? -7.488 1.367 -9.156 1 98.88 209 LEU A C 1
ATOM 1628 O O . LEU A 1 209 ? -7.762 0.534 -10.023 1 98.88 209 LEU A O 1
ATOM 1632 N N . ILE A 1 210 ? -7.609 1.093 -7.852 1 98.88 210 ILE A N 1
ATOM 1633 C CA . ILE A 1 210 ? -7.977 -0.22 -7.332 1 98.88 210 ILE A CA 1
ATOM 1634 C C . ILE A 1 210 ? -9.43 -0.526 -7.691 1 98.88 210 ILE A C 1
ATOM 1636 O O . ILE A 1 210 ? -9.742 -1.625 -8.156 1 98.88 210 ILE A O 1
ATOM 1640 N N . LYS A 1 211 ? -10.305 0.491 -7.473 1 98.88 211 LYS A N 1
ATOM 1641 C CA . LYS A 1 211 ? -11.734 0.327 -7.734 1 98.88 211 LYS A CA 1
ATOM 1642 C C . LYS A 1 211 ? -11.984 -0.028 -9.195 1 98.88 211 LYS A C 1
ATOM 1644 O O . LYS A 1 211 ? -12.742 -0.959 -9.492 1 98.88 211 LYS A O 1
ATOM 1649 N N . LYS A 1 212 ? -11.398 0.692 -10.141 1 98.88 212 LYS A N 1
ATOM 1650 C CA . LYS A 1 212 ? -11.609 0.441 -11.562 1 98.88 212 LYS A CA 1
ATOM 1651 C C . LYS A 1 212 ? -10.977 -0.883 -11.984 1 98.88 212 LYS A C 1
ATOM 1653 O O . LYS A 1 212 ? -11.516 -1.585 -12.844 1 98.88 212 LYS A O 1
ATOM 1658 N N . GLY A 1 213 ? -9.766 -1.218 -11.414 1 98.88 213 GLY A N 1
ATOM 1659 C CA . GLY A 1 213 ? -9.211 -2.539 -11.664 1 98.88 213 GLY A CA 1
ATOM 1660 C C . GLY A 1 213 ? -10.148 -3.664 -11.258 1 98.88 213 GLY A C 1
ATOM 1661 O O . GLY A 1 213 ? -10.352 -4.613 -12.016 1 98.88 213 GLY A O 1
ATOM 1662 N N . PHE A 1 214 ? -10.727 -3.553 -10.047 1 98.88 214 PHE A N 1
ATOM 1663 C CA . PHE A 1 214 ? -11.703 -4.516 -9.547 1 98.88 214 PHE A CA 1
ATOM 1664 C C . PHE A 1 214 ? -12.898 -4.602 -10.484 1 98.88 214 PHE A C 1
ATOM 1666 O O . PHE A 1 214 ? -13.328 -5.699 -10.859 1 98.88 214 PHE A O 1
ATOM 1673 N N . GLU A 1 215 ? -13.445 -3.434 -10.867 1 98.88 215 GLU A N 1
ATOM 1674 C CA . GLU A 1 215 ? -14.617 -3.383 -11.727 1 98.88 215 GLU A CA 1
ATOM 1675 C C . GLU A 1 215 ? -14.352 -4.07 -13.062 1 98.88 215 GLU A C 1
ATOM 1677 O O . GLU A 1 215 ? -15.188 -4.836 -13.555 1 98.88 215 GLU A O 1
ATOM 1682 N N . VAL A 1 216 ? -13.18 -3.826 -13.656 1 98.88 216 VAL A N 1
ATOM 1683 C CA . VAL A 1 216 ? -12.852 -4.402 -14.953 1 98.88 216 VAL A CA 1
ATOM 1684 C C . VAL A 1 216 ? -12.82 -5.926 -14.852 1 98.88 216 VAL A C 1
ATOM 1686 O O . VAL A 1 216 ? -13.383 -6.621 -15.695 1 98.88 216 VAL A O 1
ATOM 1689 N N . LEU A 1 217 ? -12.195 -6.477 -13.797 1 98.88 217 LEU A N 1
ATOM 1690 C CA . LEU A 1 217 ? -12.117 -7.922 -13.617 1 98.88 217 LEU A CA 1
ATOM 1691 C C . LEU A 1 217 ? -13.508 -8.523 -13.43 1 98.88 217 LEU A C 1
ATOM 1693 O O . LEU A 1 217 ? -13.844 -9.531 -14.055 1 98.88 217 LEU A O 1
ATOM 1697 N N . VAL A 1 218 ? -14.359 -7.879 -12.609 1 98.75 218 VAL A N 1
ATOM 1698 C CA . VAL A 1 218 ? -15.703 -8.383 -12.344 1 98.75 218 VAL A CA 1
ATOM 1699 C C . VAL A 1 218 ? -16.547 -8.297 -13.609 1 98.75 218 VAL A C 1
ATOM 1701 O O . VAL A 1 218 ? -17.281 -9.234 -13.938 1 98.75 218 VAL A O 1
ATOM 1704 N N . GLU A 1 219 ? -16.469 -7.18 -14.328 1 98.69 219 GLU A N 1
ATOM 1705 C CA . GLU A 1 219 ? -17.234 -6.98 -15.547 1 98.69 219 GLU A CA 1
ATOM 1706 C C . GLU A 1 219 ? -16.844 -8 -16.609 1 98.69 219 GLU A C 1
ATOM 1708 O O . GLU A 1 219 ? -17.672 -8.375 -17.453 1 98.69 219 GLU A O 1
ATOM 1713 N N . LEU A 1 220 ? -15.617 -8.492 -16.609 1 98.44 220 LEU A N 1
ATOM 1714 C CA . LEU A 1 220 ? -15.133 -9.469 -17.578 1 98.44 220 LEU A CA 1
ATOM 1715 C C . LEU A 1 220 ? -15.5 -10.891 -17.141 1 98.44 220 LEU A C 1
ATOM 1717 O O . LEU A 1 220 ? -15.172 -11.859 -17.844 1 98.44 220 LEU A O 1
ATOM 1721 N N . GLY A 1 221 ? -16.125 -11.055 -15.977 1 98.12 221 GLY A N 1
ATOM 1722 C CA . GLY A 1 221 ? -16.719 -12.328 -15.594 1 98.12 221 GLY A CA 1
ATOM 1723 C C . GLY A 1 221 ? -15.906 -13.086 -14.562 1 98.12 221 GLY A C 1
ATOM 1724 O O . GLY A 1 221 ? -16.234 -14.219 -14.211 1 98.12 221 GLY A O 1
ATOM 1725 N N . TYR A 1 222 ? -14.852 -12.516 -14.016 1 98.19 222 TYR A N 1
ATOM 1726 C CA . TYR A 1 222 ? -14.094 -13.203 -12.977 1 98.19 222 TYR A CA 1
ATOM 1727 C C . TYR A 1 222 ? -14.805 -13.117 -11.633 1 98.19 222 TYR A C 1
ATOM 1729 O O . TYR A 1 222 ? -15.477 -12.125 -11.336 1 98.19 222 TYR A O 1
ATOM 1737 N N . PRO A 1 223 ? -14.672 -14.203 -10.797 1 97.69 223 PRO A N 1
ATOM 1738 C CA . PRO A 1 223 ? -15.273 -14.133 -9.461 1 97.69 223 PRO A CA 1
ATOM 1739 C C . PRO A 1 223 ? -14.805 -12.922 -8.664 1 97.69 223 PRO A C 1
ATOM 1741 O O . PRO A 1 223 ? -13.617 -12.594 -8.68 1 97.69 223 PRO A O 1
ATOM 1744 N N . PRO A 1 224 ? -15.719 -12.219 -7.969 1 97.94 224 PRO A N 1
ATOM 1745 C CA . PRO A 1 224 ? -15.375 -11 -7.238 1 97.94 224 PRO A CA 1
ATOM 1746 C C . PRO A 1 224 ? -14.266 -11.211 -6.215 1 97.94 224 PRO A C 1
ATOM 1748 O O . PR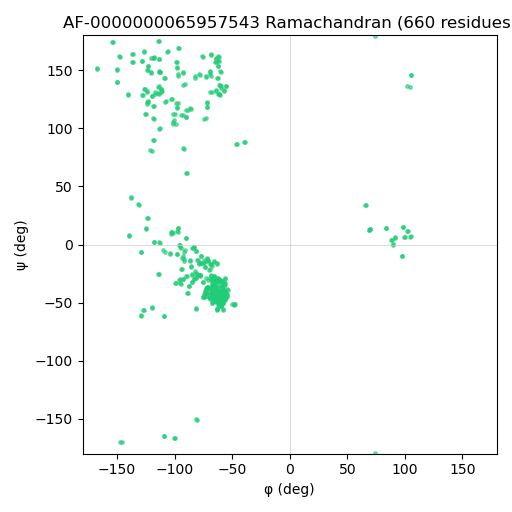O A 1 224 ? -13.438 -10.32 -5.996 1 97.94 224 PRO A O 1
ATOM 1751 N N . GLU A 1 225 ? -14.203 -12.398 -5.555 1 96.75 225 GLU A N 1
ATOM 1752 C CA . GLU A 1 225 ? -13.156 -12.688 -4.578 1 96.75 225 GLU A CA 1
ATOM 1753 C C . GLU A 1 225 ? -11.781 -12.703 -5.234 1 96.75 225 GLU A C 1
ATOM 1755 O O . GLU A 1 225 ? -10.812 -12.18 -4.676 1 96.75 225 GLU A O 1
ATOM 1760 N N . LEU A 1 226 ? -11.734 -13.289 -6.426 1 96.69 226 LEU A N 1
ATOM 1761 C CA . LEU A 1 226 ? -10.484 -13.297 -7.188 1 96.69 226 LEU A CA 1
ATOM 1762 C C . LEU A 1 226 ? -10.094 -11.883 -7.602 1 96.69 226 LEU A C 1
ATOM 1764 O O . LEU A 1 226 ? -8.922 -11.516 -7.531 1 96.69 226 LEU A O 1
ATOM 1768 N N . ALA A 1 227 ? -11.109 -11.156 -8.086 1 98.19 227 ALA A N 1
ATOM 1769 C CA . ALA A 1 227 ? -10.875 -9.766 -8.477 1 98.19 227 ALA A CA 1
ATOM 1770 C C . ALA A 1 227 ? -10.32 -8.953 -7.312 1 98.19 227 ALA A C 1
ATOM 1772 O O . ALA A 1 227 ? -9.422 -8.125 -7.496 1 98.19 227 ALA A O 1
ATOM 1773 N N . TYR A 1 228 ? -10.844 -9.148 -6.113 1 97.75 228 TYR A N 1
ATOM 1774 C CA . TYR A 1 228 ? -10.398 -8.43 -4.93 1 97.75 228 TYR A CA 1
ATOM 1775 C C . TYR A 1 228 ? -8.945 -8.758 -4.613 1 97.75 228 TYR A C 1
ATOM 1777 O O . TYR A 1 228 ? -8.156 -7.863 -4.297 1 97.75 228 TYR A O 1
ATOM 1785 N N . PHE A 1 229 ? -8.539 -10.023 -4.723 1 95.94 229 PHE A N 1
ATOM 1786 C CA . PHE A 1 229 ? -7.16 -10.414 -4.473 1 95.94 229 PHE A CA 1
ATOM 1787 C C . PHE A 1 229 ? -6.215 -9.719 -5.445 1 95.94 229 PHE A C 1
ATOM 1789 O O . PHE A 1 229 ? -5.172 -9.203 -5.047 1 95.94 229 PHE A O 1
ATOM 1796 N N . GLU A 1 230 ? -6.648 -9.672 -6.684 1 96.88 230 GLU A N 1
ATOM 1797 C CA . GLU A 1 230 ? -5.746 -9.266 -7.758 1 96.88 230 GLU A CA 1
ATOM 1798 C C . GLU A 1 230 ? -5.73 -7.746 -7.922 1 96.88 230 GLU A C 1
ATOM 1800 O O . GLU A 1 230 ? -4.844 -7.199 -8.578 1 96.88 230 GLU A O 1
ATOM 1805 N N . ALA A 1 231 ? -6.699 -7.031 -7.301 1 97.62 231 ALA A N 1
ATOM 1806 C CA . ALA A 1 231 ? -6.75 -5.586 -7.484 1 97.62 231 ALA A CA 1
ATOM 1807 C C . ALA A 1 231 ? -6.469 -4.855 -6.172 1 97.62 231 ALA A C 1
ATOM 1809 O O . ALA A 1 231 ? -6.008 -3.713 -6.176 1 97.62 231 ALA A O 1
ATOM 1810 N N . CYS A 1 232 ? -6.734 -5.508 -5.074 1 97.5 232 CYS A N 1
ATOM 1811 C CA . CYS A 1 232 ? -6.691 -4.781 -3.809 1 97.5 232 CYS A CA 1
ATOM 1812 C C . CYS A 1 232 ? -5.781 -5.48 -2.807 1 97.5 232 CYS A C 1
ATOM 1814 O O . CYS A 1 232 ? -4.805 -4.895 -2.334 1 97.5 232 CYS A O 1
ATOM 1816 N N . ASN A 1 233 ? -6.016 -6.754 -2.496 1 95.12 233 ASN A N 1
ATOM 1817 C CA . ASN A 1 233 ? -5.285 -7.465 -1.449 1 95.12 233 ASN A CA 1
ATOM 1818 C C . ASN A 1 233 ? -3.785 -7.473 -1.721 1 95.12 233 ASN A C 1
ATOM 1820 O O . ASN A 1 233 ? -2.99 -7.102 -0.855 1 95.12 233 ASN A O 1
ATOM 1824 N N . GLU A 1 234 ? -3.402 -7.848 -2.906 1 94.12 234 GLU A N 1
ATOM 1825 C CA . GLU A 1 234 ? -1.986 -7.973 -3.234 1 94.12 234 GLU A CA 1
ATOM 1826 C C . GLU A 1 234 ? -1.334 -6.605 -3.398 1 94.12 234 GLU A C 1
ATOM 1828 O O . GLU A 1 234 ? -0.107 -6.488 -3.369 1 94.12 234 GLU A O 1
ATOM 1833 N N . ALA A 1 235 ? -2.17 -5.555 -3.627 1 96.31 235 ALA A N 1
ATOM 1834 C CA . ALA A 1 235 ? -1.622 -4.207 -3.762 1 96.31 235 ALA A CA 1
ATOM 1835 C C . ALA A 1 235 ? -0.88 -3.789 -2.496 1 96.31 235 ALA A C 1
ATOM 1837 O O . ALA A 1 235 ? 0.121 -3.072 -2.566 1 96.31 235 ALA A O 1
ATOM 1838 N N . LYS A 1 236 ? -1.4 -4.227 -1.324 1 94.62 236 LYS A N 1
ATOM 1839 C CA . LYS A 1 236 ? -0.739 -3.932 -0.057 1 94.62 236 LYS A CA 1
ATOM 1840 C C . LYS A 1 236 ? 0.676 -4.504 -0.028 1 94.62 236 LYS A C 1
ATOM 1842 O O . LYS A 1 236 ? 1.617 -3.822 0.388 1 94.62 236 LYS A O 1
ATOM 1847 N N . LEU A 1 237 ? 0.876 -5.707 -0.484 1 91.25 237 LEU A N 1
ATOM 1848 C CA . LEU A 1 237 ? 2.172 -6.375 -0.434 1 91.25 237 LEU A CA 1
ATOM 1849 C C . LEU A 1 237 ? 3.145 -5.75 -1.43 1 91.25 237 LEU A C 1
ATOM 1851 O O . LEU A 1 237 ? 4.344 -5.648 -1.154 1 91.25 237 LEU A O 1
ATOM 1855 N N . ILE A 1 238 ? 2.59 -5.363 -2.572 1 94.69 238 ILE A N 1
ATOM 1856 C CA . ILE A 1 238 ? 3.387 -4.668 -3.576 1 94.69 238 ILE A CA 1
ATOM 1857 C C . ILE A 1 238 ? 3.832 -3.312 -3.031 1 94.69 238 ILE A C 1
ATOM 1859 O O . ILE A 1 238 ? 5 -2.941 -3.156 1 94.69 238 ILE A O 1
ATOM 1863 N N . MET A 1 239 ? 2.934 -2.602 -2.369 1 96.44 239 MET A N 1
ATOM 1864 C CA . MET A 1 239 ? 3.25 -1.295 -1.801 1 96.44 239 MET A CA 1
ATOM 1865 C C . MET A 1 239 ? 4.27 -1.423 -0.674 1 96.44 239 MET A C 1
ATOM 1867 O O . MET A 1 239 ? 5.105 -0.537 -0.483 1 96.44 239 MET A O 1
ATOM 1871 N N . ASP A 1 240 ? 4.227 -2.508 0.138 1 93.81 240 ASP A N 1
ATOM 1872 C CA . ASP A 1 240 ? 5.23 -2.762 1.166 1 93.81 240 ASP A CA 1
ATOM 1873 C C . ASP A 1 240 ? 6.633 -2.824 0.562 1 93.81 240 ASP A C 1
ATOM 1875 O O . ASP A 1 240 ? 7.578 -2.262 1.115 1 93.81 240 ASP A O 1
ATOM 1879 N N . LEU A 1 241 ? 6.73 -3.5 -0.55 1 94.19 241 LEU A N 1
ATOM 1880 C CA . LEU A 1 241 ? 8.031 -3.656 -1.203 1 94.19 241 LEU A CA 1
ATOM 1881 C C . LEU A 1 241 ? 8.523 -2.324 -1.757 1 94.19 241 LEU A C 1
ATOM 1883 O O . LEU A 1 241 ? 9.711 -2.01 -1.666 1 94.19 241 LEU A O 1
ATOM 1887 N N . ILE A 1 242 ? 7.586 -1.556 -2.357 1 97.19 242 ILE A N 1
ATOM 1888 C CA . ILE A 1 242 ? 7.957 -0.243 -2.871 1 97.19 242 ILE A CA 1
ATOM 1889 C C . ILE A 1 242 ? 8.438 0.643 -1.726 1 97.19 242 ILE A C 1
ATOM 1891 O O . ILE A 1 242 ? 9.445 1.35 -1.858 1 97.19 242 ILE A O 1
ATOM 1895 N N . TYR A 1 243 ? 7.715 0.606 -0.58 1 95.81 243 TYR A N 1
ATOM 1896 C CA . TYR A 1 243 ? 8.055 1.395 0.6 1 95.81 243 TYR A CA 1
ATOM 1897 C C . TYR A 1 243 ? 9.438 1.019 1.127 1 95.81 243 TYR A C 1
ATOM 1899 O O . TYR A 1 243 ? 10.234 1.893 1.473 1 95.81 243 TYR A O 1
ATOM 1907 N N . GLU A 1 244 ? 9.766 -0.27 1.126 1 94.12 244 GLU A N 1
ATOM 1908 C CA . GLU A 1 244 ? 10.984 -0.781 1.75 1 94.12 244 GLU A CA 1
ATOM 1909 C C . GLU A 1 244 ? 12.172 -0.669 0.805 1 94.12 244 GLU A C 1
ATOM 1911 O O . GLU A 1 244 ? 13.305 -0.478 1.25 1 94.12 244 GLU A O 1
ATOM 1916 N N . ARG A 1 245 ? 11.906 -0.803 -0.608 1 95.12 245 ARG A N 1
ATOM 1917 C CA . ARG A 1 245 ? 13.055 -1.038 -1.474 1 95.12 245 ARG A CA 1
ATOM 1918 C C . ARG A 1 245 ? 12.938 -0.242 -2.77 1 95.12 245 ARG A C 1
ATOM 1920 O O . ARG A 1 245 ? 13.734 -0.426 -3.691 1 95.12 245 ARG A O 1
ATOM 1927 N N . GLY A 1 246 ? 11.961 0.627 -2.846 1 97.25 246 GLY A N 1
ATOM 1928 C CA . GLY A 1 246 ? 11.758 1.393 -4.066 1 97.25 246 GLY A CA 1
ATOM 1929 C C . GLY A 1 246 ? 11.156 0.575 -5.191 1 97.25 246 GLY A C 1
ATOM 1930 O O . GLY A 1 246 ? 10.867 -0.611 -5.016 1 97.25 246 GLY A O 1
ATOM 1931 N N . PHE A 1 247 ? 10.945 1.262 -6.352 1 98.38 247 PHE A N 1
ATOM 1932 C CA . PHE A 1 247 ? 10.414 0.585 -7.527 1 98.38 247 PHE A CA 1
ATOM 1933 C C . PHE A 1 247 ? 11.32 -0.56 -7.953 1 98.38 247 PHE A C 1
ATOM 1935 O O . PHE A 1 247 ? 10.852 -1.658 -8.25 1 98.38 247 PHE A O 1
ATOM 1942 N N . THR A 1 248 ? 12.609 -0.267 -7.941 1 98.06 248 THR A N 1
ATOM 1943 C CA . THR A 1 248 ? 13.586 -1.241 -8.406 1 98.06 248 THR A CA 1
ATOM 1944 C C . THR A 1 248 ? 13.562 -2.494 -7.535 1 98.06 248 THR A C 1
ATOM 1946 O O . THR A 1 248 ? 13.539 -3.613 -8.047 1 98.06 248 THR A O 1
ATOM 1949 N N . GLY A 1 249 ? 13.609 -2.279 -6.195 1 96.19 249 GLY A N 1
ATOM 1950 C CA . GLY A 1 249 ? 13.562 -3.416 -5.289 1 96.19 249 GLY A CA 1
ATOM 1951 C C . GLY A 1 249 ? 12.297 -4.238 -5.434 1 96.19 249 GLY A C 1
ATOM 1952 O O . GLY A 1 249 ? 12.344 -5.469 -5.398 1 96.19 249 GLY A O 1
ATOM 1953 N N . MET A 1 250 ? 11.156 -3.551 -5.59 1 97 250 MET A N 1
ATOM 1954 C CA . MET A 1 250 ? 9.883 -4.246 -5.785 1 97 250 MET A CA 1
ATOM 1955 C C . MET A 1 250 ? 9.898 -5.051 -7.082 1 97 250 MET A C 1
ATOM 1957 O O . MET A 1 250 ? 9.484 -6.211 -7.102 1 97 250 MET A O 1
ATOM 1961 N N . LEU A 1 251 ? 10.414 -4.457 -8.172 1 97.75 251 LEU A N 1
ATOM 1962 C CA . LEU A 1 251 ? 10.445 -5.117 -9.477 1 97.75 251 LEU A CA 1
ATOM 1963 C C . LEU A 1 251 ? 11.367 -6.336 -9.445 1 97.75 251 LEU A C 1
ATOM 1965 O O . LEU A 1 251 ? 11.117 -7.324 -10.141 1 97.75 251 LEU A O 1
ATOM 1969 N N . LYS A 1 252 ? 12.344 -6.316 -8.609 1 95.56 252 LYS A N 1
ATOM 1970 C CA . LYS A 1 252 ? 13.242 -7.461 -8.469 1 95.56 252 LYS A CA 1
ATOM 1971 C C . LYS A 1 252 ? 12.586 -8.578 -7.66 1 95.56 252 LYS A C 1
ATOM 1973 O O . LYS A 1 252 ? 13.023 -9.727 -7.715 1 95.56 252 LYS A O 1
ATOM 1978 N N . ALA A 1 253 ? 11.523 -8.258 -6.953 1 93.88 253 ALA A N 1
ATOM 1979 C CA . ALA A 1 253 ? 10.883 -9.219 -6.055 1 93.88 253 ALA A CA 1
ATOM 1980 C C . ALA A 1 253 ? 9.68 -9.867 -6.723 1 93.88 253 ALA A C 1
ATOM 1982 O O . ALA A 1 253 ? 9.109 -10.828 -6.191 1 93.88 253 ALA A O 1
ATOM 1983 N N . VAL A 1 254 ? 9.258 -9.406 -7.891 1 94.69 254 VAL A N 1
ATOM 1984 C CA . VAL A 1 254 ? 8.125 -10.008 -8.578 1 94.69 254 VAL A CA 1
ATOM 1985 C C . VAL A 1 254 ? 8.625 -10.828 -9.773 1 94.69 254 VAL A C 1
ATOM 1987 O O . VAL A 1 254 ? 9.797 -10.758 -10.133 1 94.69 254 VAL A O 1
ATOM 1990 N N . SER A 1 255 ? 7.766 -11.664 -10.336 1 95.81 255 SER A N 1
ATOM 1991 C CA . SER A 1 255 ? 8.156 -12.539 -11.438 1 95.81 255 SER A CA 1
ATOM 1992 C C . SER A 1 255 ? 8.531 -11.734 -12.68 1 95.81 255 SER A C 1
ATOM 1994 O O . SER A 1 255 ? 8.102 -10.594 -12.836 1 95.81 255 SER A O 1
ATOM 1996 N N . ASP A 1 256 ? 9.32 -12.305 -13.57 1 97.25 256 ASP A N 1
ATOM 1997 C CA . ASP A 1 256 ? 9.695 -11.672 -14.836 1 97.25 256 ASP A CA 1
ATOM 1998 C C . ASP A 1 256 ? 8.461 -11.352 -15.672 1 97.25 256 ASP A C 1
ATOM 2000 O O . ASP A 1 256 ? 8.406 -10.328 -16.359 1 97.25 256 ASP A O 1
ATOM 2004 N N . THR A 1 257 ? 7.473 -12.227 -15.609 1 98.06 257 THR A N 1
ATOM 2005 C CA . THR A 1 257 ? 6.23 -12.008 -16.344 1 98.06 257 THR A CA 1
ATOM 2006 C C . THR A 1 257 ? 5.488 -10.797 -15.805 1 98.06 257 THR A C 1
ATOM 2008 O O . THR A 1 257 ? 4.969 -9.984 -16.578 1 98.06 257 THR A O 1
ATOM 2011 N N . ALA A 1 258 ? 5.398 -10.648 -14.484 1 97.5 258 ALA A N 1
ATOM 2012 C CA . ALA A 1 258 ? 4.777 -9.477 -13.867 1 97.5 258 ALA A CA 1
ATOM 2013 C C . ALA A 1 258 ? 5.535 -8.203 -14.219 1 97.5 258 ALA A C 1
ATOM 2015 O O . ALA A 1 258 ? 4.926 -7.172 -14.5 1 97.5 258 ALA A O 1
ATOM 2016 N N . LYS A 1 259 ? 6.906 -8.305 -14.203 1 98.12 259 LYS A N 1
ATOM 2017 C CA . LYS A 1 259 ? 7.766 -7.172 -14.539 1 98.12 259 LYS A CA 1
ATOM 2018 C C . LYS A 1 259 ? 7.516 -6.703 -15.969 1 98.12 259 LYS A C 1
ATOM 2020 O O . LYS A 1 259 ? 7.305 -5.512 -16.219 1 98.12 259 LYS A O 1
ATOM 2025 N N . TYR A 1 260 ? 7.543 -7.641 -16.875 1 98.75 260 TYR A N 1
ATOM 2026 C CA . TYR A 1 260 ? 7.352 -7.309 -18.281 1 98.75 260 TYR A CA 1
ATOM 2027 C C . TYR A 1 260 ? 5.977 -6.695 -18.516 1 98.75 260 TYR A C 1
ATOM 2029 O O . TYR A 1 260 ? 5.859 -5.637 -19.141 1 98.75 260 TYR A O 1
ATOM 2037 N N . GLY A 1 261 ? 4.938 -7.363 -18.016 1 98.75 261 GLY A N 1
ATOM 2038 C CA . GLY A 1 261 ? 3.584 -6.855 -18.172 1 98.75 261 GLY A CA 1
ATOM 2039 C C . GLY A 1 261 ? 3.381 -5.492 -17.547 1 98.75 261 GLY A C 1
ATOM 2040 O O . GLY A 1 261 ? 2.816 -4.59 -18.172 1 98.75 261 GLY A O 1
ATOM 2041 N N . GLY A 1 262 ? 3.844 -5.305 -16.266 1 98.62 262 GLY A N 1
ATOM 2042 C CA . GLY A 1 262 ? 3.68 -4.043 -15.562 1 98.62 262 GLY A CA 1
ATOM 2043 C C . GLY A 1 262 ? 4.371 -2.881 -16.25 1 98.62 262 GLY A C 1
ATOM 2044 O O . GLY A 1 262 ? 3.791 -1.802 -16.391 1 98.62 262 GLY A O 1
ATOM 2045 N N . LEU A 1 263 ? 5.633 -3.117 -16.734 1 98.69 263 LEU A N 1
ATOM 2046 C CA . LEU A 1 263 ? 6.449 -2.035 -17.281 1 98.69 263 LEU A CA 1
ATOM 2047 C C . LEU A 1 263 ? 6.008 -1.674 -18.688 1 98.69 263 LEU A C 1
ATOM 2049 O O . LEU A 1 263 ? 6.191 -0.536 -19.125 1 98.69 263 LEU A O 1
ATOM 2053 N N . THR A 1 264 ? 5.391 -2.645 -19.422 1 98.75 264 THR A N 1
ATOM 2054 C CA . THR A 1 264 ? 5 -2.355 -20.797 1 98.75 264 THR A CA 1
ATOM 2055 C C . THR A 1 264 ? 3.566 -1.841 -20.859 1 98.75 264 THR A C 1
ATOM 2057 O O . THR A 1 264 ? 3.223 -1.038 -21.734 1 98.75 264 THR A O 1
ATOM 2060 N N . VAL A 1 265 ? 2.705 -2.256 -19.938 1 98.88 265 VAL A N 1
ATOM 2061 C CA . VAL A 1 265 ? 1.287 -1.918 -20.016 1 98.88 265 VAL A CA 1
ATOM 2062 C C . VAL A 1 265 ? 0.991 -0.74 -19.094 1 98.88 265 VAL A C 1
ATOM 2064 O O . VAL A 1 265 ? 0.15 0.107 -19.406 1 98.88 265 VAL A O 1
ATOM 2067 N N . GLY A 1 266 ? 1.681 -0.608 -17.938 1 98.62 266 GLY A N 1
ATOM 2068 C CA . GLY A 1 266 ? 1.449 0.427 -16.938 1 98.62 266 GLY A CA 1
ATOM 2069 C C . GLY A 1 266 ? 1.345 1.817 -17.531 1 98.62 266 GLY A C 1
ATOM 2070 O O . GLY A 1 266 ? 0.338 2.504 -17.344 1 98.62 266 GLY A O 1
ATOM 2071 N N . PRO A 1 267 ? 2.381 2.221 -18.406 1 98.69 267 PRO A N 1
ATOM 2072 C CA . PRO A 1 267 ? 2.385 3.572 -18.969 1 98.69 267 PRO A CA 1
ATOM 2073 C C . PRO A 1 267 ? 1.256 3.795 -19.969 1 98.69 267 PRO A C 1
ATOM 2075 O O . PRO A 1 267 ? 0.946 4.938 -20.312 1 98.69 267 PRO A O 1
ATOM 2078 N N . LYS A 1 268 ? 0.683 2.686 -20.438 1 98.75 268 LYS A N 1
ATOM 2079 C CA . LYS A 1 268 ? -0.394 2.801 -21.422 1 98.75 268 LYS A CA 1
ATOM 2080 C C . LYS A 1 268 ? -1.754 2.895 -20.734 1 98.75 268 LYS A C 1
ATOM 2082 O O . LYS A 1 268 ? -2.701 3.447 -21.297 1 98.75 268 LYS A O 1
ATOM 2087 N N . VAL A 1 269 ? -1.869 2.326 -19.531 1 98.69 269 VAL A N 1
ATOM 2088 C CA . VAL A 1 269 ? -3.098 2.41 -18.75 1 98.69 269 VAL A CA 1
ATOM 2089 C C . VAL A 1 269 ? -3.156 3.752 -18.031 1 98.69 269 VAL A C 1
ATOM 2091 O O . VAL A 1 269 ? -4.16 4.465 -18.109 1 98.69 269 VAL A O 1
ATOM 2094 N N . ILE A 1 270 ? -2.113 4.055 -17.234 1 98.75 270 ILE A N 1
ATOM 2095 C CA . ILE A 1 270 ? -1.899 5.371 -16.641 1 98.75 270 ILE A CA 1
ATOM 2096 C C . ILE A 1 270 ? -1.02 6.215 -17.562 1 98.75 270 ILE A C 1
ATOM 2098 O O . ILE A 1 270 ? 0.178 6.371 -17.312 1 98.75 270 ILE A O 1
ATOM 2102 N N . ASP A 1 271 ? -1.641 6.844 -18.594 1 98.44 271 ASP A N 1
ATOM 2103 C CA . ASP A 1 271 ? -0.896 7.465 -19.688 1 98.44 271 ASP A CA 1
ATOM 2104 C C . ASP A 1 271 ? -0.784 8.977 -19.484 1 98.44 271 ASP A C 1
ATOM 2106 O O . ASP A 1 271 ? -1.002 9.477 -18.391 1 98.44 271 ASP A O 1
ATOM 2110 N N . ASP A 1 272 ? -0.394 9.688 -20.5 1 98.06 272 ASP A N 1
ATOM 2111 C CA . ASP A 1 272 ? -0.141 11.125 -20.422 1 98.06 272 ASP A CA 1
ATOM 2112 C C . ASP A 1 272 ? -1.429 11.898 -20.141 1 98.06 272 ASP A C 1
ATOM 2114 O O . ASP A 1 272 ? -1.398 12.969 -19.531 1 98.06 272 ASP A O 1
ATOM 2118 N N . HIS A 1 273 ? -2.551 11.273 -20.578 1 98.5 273 HIS A N 1
ATOM 2119 C CA . HIS A 1 273 ? -3.846 11.852 -20.234 1 98.5 273 HIS A CA 1
ATOM 2120 C C . HIS A 1 273 ? -4.016 11.984 -18.719 1 98.5 273 HIS A C 1
ATOM 2122 O O . HIS A 1 273 ? -4.484 13.016 -18.234 1 98.5 273 HIS A O 1
ATOM 2128 N N . VAL A 1 274 ? -3.59 11 -17.969 1 98.81 274 VAL A N 1
ATOM 2129 C CA . VAL A 1 274 ? -3.684 11.008 -16.516 1 98.81 274 VAL A CA 1
ATOM 2130 C C . VAL A 1 274 ? -2.768 12.086 -15.938 1 98.81 274 VAL A C 1
ATOM 2132 O O . VAL A 1 274 ? -3.164 12.844 -15.047 1 98.81 274 VAL A O 1
ATOM 2135 N N . LYS A 1 275 ? -1.539 12.219 -16.453 1 98.62 275 LYS A N 1
ATOM 2136 C CA . LYS A 1 275 ? -0.599 13.219 -15.961 1 98.62 275 LYS A CA 1
ATOM 2137 C C . LYS A 1 275 ? -1.119 14.633 -16.219 1 98.62 275 LYS A C 1
ATOM 2139 O O . LYS A 1 275 ? -0.928 15.531 -15.398 1 98.62 275 LYS A O 1
ATOM 2144 N N . GLU A 1 276 ? -1.741 14.805 -17.375 1 98.62 276 GLU A N 1
ATOM 2145 C CA . GLU A 1 276 ? -2.346 16.094 -17.703 1 98.62 276 GLU A CA 1
ATOM 2146 C C . GLU A 1 276 ? -3.463 16.438 -16.719 1 98.62 276 GLU A C 1
ATOM 2148 O O . GLU A 1 276 ? -3.574 17.578 -16.281 1 98.62 276 GLU A O 1
ATOM 2153 N N . ASN A 1 277 ? -4.316 15.469 -16.406 1 98.75 277 ASN A N 1
ATOM 2154 C CA . ASN A 1 277 ? -5.34 15.672 -15.398 1 98.75 277 ASN A CA 1
ATOM 2155 C C . ASN A 1 277 ? -4.727 16.016 -14.039 1 98.75 277 ASN A C 1
ATOM 2157 O O . ASN A 1 277 ? -5.219 16.906 -13.344 1 98.75 277 ASN A O 1
ATOM 2161 N N . MET A 1 278 ? -3.625 15.289 -13.68 1 98.88 278 MET A N 1
ATOM 2162 C CA . MET A 1 278 ? -2.939 15.555 -12.414 1 98.88 278 MET A CA 1
ATOM 2163 C C . MET A 1 278 ? -2.477 17 -12.344 1 98.88 278 MET A C 1
ATOM 2165 O O . MET A 1 278 ? -2.662 17.672 -11.328 1 98.88 278 MET A O 1
ATOM 2169 N N . LYS A 1 279 ? -1.898 17.516 -13.43 1 98.81 279 LYS A N 1
ATOM 2170 C CA . LYS A 1 279 ? -1.411 18.891 -13.461 1 98.81 279 LYS A CA 1
ATOM 2171 C C . LYS A 1 279 ? -2.559 19.875 -13.312 1 98.81 279 LYS A C 1
ATOM 2173 O O . LYS A 1 279 ? -2.436 20.875 -12.594 1 98.81 279 LYS A O 1
ATOM 2178 N N . LYS A 1 280 ? -3.619 19.578 -14 1 98.75 280 LYS A N 1
ATOM 2179 C CA . LYS A 1 280 ? -4.797 20.438 -13.945 1 98.75 280 LYS A CA 1
ATOM 2180 C C . LYS A 1 280 ? -5.309 20.578 -12.508 1 98.75 280 LYS A C 1
ATOM 2182 O O . LYS A 1 280 ? -5.543 21.688 -12.031 1 98.75 280 LYS A O 1
ATOM 2187 N N . PHE A 1 281 ? -5.387 19.547 -11.797 1 98.75 281 PHE A N 1
ATOM 2188 C CA . PHE A 1 281 ? -5.996 19.578 -10.477 1 98.75 281 PHE A CA 1
ATOM 2189 C C . PHE A 1 281 ? -4.977 20.016 -9.43 1 98.75 281 PHE A C 1
ATOM 2191 O O . PHE A 1 281 ? -5.348 20.531 -8.367 1 98.75 281 PHE A O 1
ATOM 2198 N N . ALA A 1 282 ? -3.654 19.766 -9.711 1 98.88 282 ALA A N 1
ATOM 2199 C CA . ALA A 1 282 ? -2.625 20.375 -8.867 1 98.88 282 ALA A CA 1
ATOM 2200 C C . ALA A 1 282 ? -2.709 21.891 -8.898 1 98.88 282 ALA A C 1
ATOM 2202 O O . ALA A 1 282 ? -2.57 22.547 -7.859 1 98.88 282 ALA A O 1
ATOM 2203 N N . GLU A 1 283 ? -2.967 22.469 -10.047 1 98.62 283 GLU A N 1
ATOM 2204 C CA . GLU A 1 283 ? -3.066 23.906 -10.195 1 98.62 283 GLU A CA 1
ATOM 2205 C C . GLU A 1 283 ? -4.285 24.453 -9.461 1 98.62 283 GLU A C 1
ATOM 2207 O O . GLU A 1 283 ? -4.262 25.594 -8.961 1 98.62 283 GLU A O 1
ATOM 2212 N N . ARG A 1 284 ? -5.32 23.641 -9.383 1 98.56 284 ARG A N 1
ATOM 2213 C CA . ARG A 1 284 ? -6.504 24.047 -8.617 1 98.56 284 ARG A CA 1
ATOM 2214 C C . ARG A 1 284 ? -6.168 24.234 -7.145 1 98.56 284 ARG A C 1
ATOM 2216 O O . ARG A 1 284 ? -6.75 25.094 -6.477 1 98.56 284 ARG A O 1
ATOM 2223 N N . VAL A 1 285 ? -5.215 23.453 -6.629 1 98.81 285 VAL A N 1
ATOM 2224 C CA . VAL A 1 285 ? -4.766 23.578 -5.25 1 98.81 285 VAL A CA 1
ATOM 2225 C C . VAL A 1 285 ? -3.904 24.844 -5.109 1 98.81 285 VAL A C 1
ATOM 2227 O O . VAL A 1 285 ? -4.105 25.641 -4.191 1 98.81 285 VAL A O 1
ATOM 2230 N N . ARG A 1 286 ? -3.002 25.078 -6.023 1 98.56 286 ARG A N 1
ATOM 2231 C CA . ARG A 1 286 ? -2.031 26.172 -5.961 1 98.56 286 ARG A CA 1
ATOM 2232 C C . ARG A 1 286 ? -2.717 27.531 -6.09 1 98.56 286 ARG A C 1
ATOM 2234 O O . ARG A 1 286 ? -2.303 28.5 -5.457 1 98.56 286 ARG A O 1
ATOM 2241 N N . SER A 1 287 ? -3.791 27.562 -6.883 1 98.31 287 SER A N 1
ATOM 2242 C CA . SER A 1 287 ? -4.488 28.828 -7.113 1 98.31 287 SER A CA 1
ATOM 2243 C C . SER A 1 287 ? -5.422 29.156 -5.953 1 98.31 287 SER A C 1
ATOM 2245 O O . SER A 1 287 ? -5.93 30.281 -5.863 1 98.31 287 SER A O 1
ATOM 2247 N N . GLY A 1 288 ? -5.691 28.188 -5.086 1 98.38 288 GLY A N 1
ATOM 2248 C CA . GLY A 1 288 ? -6.617 28.391 -3.984 1 98.38 288 GLY A CA 1
ATOM 2249 C C . GLY A 1 288 ? -8.055 28.047 -4.34 1 98.38 288 GLY A C 1
ATOM 2250 O O . GLY A 1 288 ? -8.938 28.094 -3.488 1 98.38 288 GLY A O 1
ATOM 2251 N N . GLU A 1 289 ? -8.273 27.609 -5.59 1 98.69 289 GLU A N 1
ATOM 2252 C CA . GLU A 1 289 ? -9.617 27.266 -6.043 1 98.69 289 GLU A CA 1
ATOM 2253 C C . GLU A 1 289 ? -10.188 26.109 -5.23 1 98.69 289 GLU A C 1
ATOM 2255 O O . GLU A 1 289 ? -11.359 26.141 -4.84 1 98.69 289 GLU A O 1
ATOM 2260 N N . PHE A 1 290 ? -9.43 25.094 -4.984 1 98.62 290 PHE A N 1
ATOM 2261 C CA . PHE A 1 290 ? -9.883 23.969 -4.18 1 98.62 290 PHE A CA 1
ATOM 2262 C C . PHE A 1 290 ? -10.289 24.422 -2.783 1 98.62 290 PHE A C 1
ATOM 2264 O O . PHE A 1 290 ? -11.352 24.047 -2.285 1 98.62 290 PHE A O 1
ATOM 2271 N N . ALA A 1 291 ? -9.336 25.188 -2.129 1 98.56 291 ALA A N 1
ATOM 2272 C CA . ALA A 1 291 ? -9.594 25.656 -0.771 1 98.56 291 ALA A CA 1
ATOM 2273 C C . ALA A 1 291 ? -10.891 26.469 -0.705 1 98.56 291 ALA A C 1
ATOM 2275 O O . ALA A 1 291 ? -11.711 26.25 0.187 1 98.56 291 ALA A O 1
ATOM 2276 N N . LYS A 1 292 ? -11.016 27.391 -1.678 1 98.5 292 LYS A N 1
ATOM 2277 C CA . LYS A 1 292 ? -12.219 28.219 -1.719 1 98.5 292 LYS A CA 1
ATOM 2278 C C . LYS A 1 292 ? -13.469 27.359 -1.845 1 98.5 292 LYS A C 1
ATOM 2280 O O . LYS A 1 292 ? -14.469 27.594 -1.157 1 98.5 292 LYS A O 1
ATOM 2285 N N . GLU A 1 293 ? -13.453 26.359 -2.711 1 98.56 293 GLU A N 1
ATOM 2286 C CA . GLU A 1 293 ? -14.586 25.453 -2.908 1 98.56 293 GLU A CA 1
ATOM 2287 C C . GLU A 1 293 ? -14.906 24.688 -1.628 1 98.56 293 GLU A C 1
ATOM 2289 O O . GLU A 1 293 ? -16.062 24.641 -1.197 1 98.56 293 GLU A O 1
ATOM 2294 N N . TRP A 1 294 ? -13.914 24.062 -1.011 1 98.38 294 TRP A N 1
ATOM 2295 C CA . TRP A 1 294 ? -14.117 23.25 0.181 1 98.38 294 TRP A CA 1
ATOM 2296 C C . TRP A 1 294 ? -14.633 24.094 1.341 1 98.38 294 TRP A C 1
ATOM 2298 O O . TRP A 1 294 ? -15.547 23.688 2.057 1 98.38 294 TRP A O 1
ATOM 2308 N N . ILE A 1 295 ? -14.102 25.344 1.488 1 98.25 295 ILE A N 1
ATOM 2309 C CA . ILE A 1 295 ? -14.508 26.266 2.549 1 98.25 295 ILE A CA 1
ATOM 2310 C C . ILE A 1 295 ? -15.969 26.656 2.365 1 98.25 295 ILE A C 1
ATOM 2312 O O . ILE A 1 295 ? -16.703 26.812 3.342 1 98.25 295 ILE A O 1
ATOM 2316 N N . SER A 1 296 ? -16.375 26.812 1.111 1 98.12 296 SER A N 1
ATOM 2317 C CA . SER A 1 296 ? -17.75 27.219 0.815 1 98.12 296 SER A CA 1
ATOM 2318 C C . SER A 1 296 ? -18.75 26.172 1.286 1 98.12 296 SER A C 1
ATOM 2320 O O . SER A 1 296 ? -19.938 26.469 1.444 1 98.12 296 SER A O 1
ATOM 2322 N N . LYS A 1 297 ? -18.297 24.938 1.572 1 96.81 297 LYS A N 1
ATOM 2323 C CA . LYS A 1 297 ? -19.172 23.844 1.993 1 96.81 297 LYS A CA 1
ATOM 2324 C C . LYS A 1 297 ? -19.078 23.609 3.498 1 96.81 297 LYS A C 1
ATOM 2326 O O . LYS A 1 297 ? -19.609 22.625 4.016 1 96.81 297 LYS A O 1
ATOM 2331 N N . ALA A 1 298 ? -18.453 24.484 4.27 1 96.25 298 ALA A N 1
ATOM 2332 C CA . ALA A 1 298 ? -18.125 24.297 5.68 1 96.25 298 ALA A CA 1
ATOM 2333 C C . ALA A 1 298 ? -19.375 24.016 6.5 1 96.25 298 ALA A C 1
ATOM 2335 O O . ALA A 1 298 ? -19.375 23.109 7.34 1 96.25 298 ALA A O 1
ATOM 2336 N N . ASP A 1 299 ? -20.484 24.734 6.266 1 95.44 299 ASP A N 1
ATOM 2337 C CA . ASP A 1 299 ? -21.703 24.625 7.055 1 95.44 299 ASP A CA 1
ATOM 2338 C C . ASP A 1 299 ? -22.391 23.281 6.797 1 95.44 299 ASP A C 1
ATOM 2340 O O . ASP A 1 299 ? -23.188 22.812 7.621 1 95.44 299 ASP A O 1
ATOM 2344 N N . LYS A 1 300 ? -22.109 22.625 5.637 1 97 300 LYS A N 1
ATOM 2345 C CA . LYS A 1 300 ? -22.734 21.359 5.266 1 97 300 LYS A CA 1
ATOM 2346 C C . LYS A 1 300 ? -21.688 20.281 5.004 1 97 300 LYS A C 1
ATOM 2348 O O . LYS A 1 300 ? -21.922 19.344 4.242 1 97 300 LYS A O 1
ATOM 2353 N N . ALA A 1 301 ? -20.516 20.453 5.555 1 97.06 301 ALA A N 1
ATOM 2354 C CA . ALA A 1 301 ? -19.375 19.578 5.258 1 97.06 301 ALA A CA 1
ATOM 2355 C C . ALA A 1 301 ? -19.719 18.125 5.562 1 97.06 301 ALA A C 1
ATOM 2357 O O . ALA A 1 301 ? -19.406 17.234 4.77 1 97.06 301 ALA A O 1
ATOM 2358 N N . SER A 1 302 ? -20.312 17.875 6.699 1 96.69 302 SER A N 1
ATOM 2359 C CA . SER A 1 302 ? -20.656 16.516 7.109 1 96.69 302 SER A CA 1
ATOM 2360 C C . SER A 1 302 ? -21.609 15.867 6.121 1 96.69 302 SER A C 1
ATOM 2362 O O . SER A 1 302 ? -21.438 14.703 5.758 1 96.69 302 SER A O 1
ATOM 2364 N N . GLU A 1 303 ? -22.656 16.594 5.715 1 98 303 GLU A N 1
ATOM 2365 C CA . GLU A 1 303 ? -23.641 16.078 4.766 1 98 303 GLU A CA 1
ATOM 2366 C C . GLU A 1 303 ? -23.016 15.805 3.404 1 98 303 GLU A C 1
ATOM 2368 O O . GLU A 1 303 ? -23.297 14.781 2.775 1 98 303 GLU A O 1
ATOM 2373 N N . VAL A 1 304 ? -22.188 16.75 2.971 1 98.31 304 VAL A N 1
ATOM 2374 C CA . VAL A 1 304 ? -21.516 16.609 1.688 1 98.31 304 VAL A CA 1
ATOM 2375 C C . VAL A 1 304 ? -20.641 15.352 1.697 1 98.31 304 VAL A C 1
ATOM 2377 O O . VAL A 1 304 ? -20.656 14.57 0.748 1 98.31 304 VAL A O 1
ATOM 2380 N N . LEU A 1 305 ? -19.875 15.133 2.734 1 98.44 305 LEU A N 1
ATOM 2381 C CA . LEU A 1 305 ? -18.969 13.984 2.832 1 98.44 305 LEU A CA 1
ATOM 2382 C C . LEU A 1 305 ? -19.766 12.688 2.916 1 98.44 305 LEU A C 1
ATOM 2384 O O . LEU A 1 305 ? -19.359 11.672 2.354 1 98.44 305 LEU A O 1
ATOM 2388 N N . GLU A 1 306 ? -20.859 12.719 3.691 1 98.12 306 GLU A N 1
ATOM 2389 C CA . GLU A 1 306 ? -21.719 11.531 3.77 1 98.12 306 GLU A CA 1
ATOM 2390 C C . GLU A 1 306 ? -22.219 11.125 2.389 1 98.12 306 GLU A C 1
ATOM 2392 O O . GLU A 1 306 ? -22.234 9.938 2.057 1 98.12 306 GLU A O 1
ATOM 2397 N N . GLU A 1 307 ? -22.641 12.078 1.595 1 98.44 307 GLU A N 1
ATOM 2398 C CA . GLU A 1 307 ? -23.141 11.82 0.248 1 98.44 307 GLU A CA 1
ATOM 2399 C C . GLU A 1 307 ? -22.047 11.258 -0.647 1 98.44 307 GLU A C 1
ATOM 2401 O O . GLU A 1 307 ? -22.297 10.367 -1.467 1 98.44 307 GLU A O 1
ATOM 2406 N N . LEU A 1 308 ? -20.812 11.82 -0.527 1 98.44 308 LEU A N 1
ATOM 2407 C CA . LEU A 1 308 ? -19.672 11.367 -1.323 1 98.44 308 LEU A CA 1
ATOM 2408 C C . LEU A 1 308 ? -19.25 9.961 -0.906 1 98.44 308 LEU A C 1
ATOM 2410 O O . LEU A 1 308 ? -18.781 9.18 -1.734 1 98.44 308 LEU A O 1
ATOM 2414 N N . MET A 1 309 ? -19.453 9.594 0.396 1 98.31 309 MET A N 1
ATOM 2415 C CA . MET A 1 309 ? -19.016 8.328 0.965 1 98.31 309 MET A CA 1
ATOM 2416 C C . MET A 1 309 ? -19.984 7.203 0.597 1 98.31 309 MET A C 1
ATOM 2418 O O . MET A 1 309 ? -19.578 6.043 0.501 1 98.31 309 MET A O 1
ATOM 2422 N N . LYS A 1 310 ? -21.203 7.496 0.337 1 98.31 310 LYS A N 1
ATOM 2423 C CA . LYS A 1 310 ? -22.266 6.512 0.173 1 98.31 310 LYS A CA 1
ATOM 2424 C C . LYS A 1 310 ? -21.953 5.543 -0.964 1 98.31 310 LYS A C 1
ATOM 2426 O O . LYS A 1 310 ? -21.984 4.328 -0.778 1 98.31 310 LYS A O 1
ATOM 2431 N N . PRO A 1 311 ? -21.641 6.047 -2.166 1 98.19 311 PRO A N 1
ATOM 2432 C CA . PRO A 1 311 ? -21.359 5.109 -3.256 1 98.19 311 PRO A CA 1
ATOM 2433 C C . PRO A 1 311 ? -20.141 4.23 -2.979 1 98.19 311 PRO A C 1
ATOM 2435 O O . PRO A 1 311 ? -20.062 3.1 -3.463 1 98.19 311 PRO A O 1
ATOM 2438 N N . ILE A 1 312 ? -19.156 4.746 -2.199 1 98.38 312 ILE A N 1
ATOM 2439 C CA . ILE A 1 312 ? -17.984 3.967 -1.845 1 98.38 312 ILE A CA 1
ATOM 2440 C C . ILE A 1 312 ? -18.375 2.838 -0.894 1 98.38 312 ILE A C 1
ATOM 2442 O O . ILE A 1 312 ? -17.969 1.688 -1.088 1 98.38 312 ILE A O 1
ATOM 2446 N N . GLU A 1 313 ? -19.156 3.156 0.101 1 98.12 313 GLU A N 1
ATOM 2447 C CA . GLU A 1 313 ? -19.594 2.197 1.111 1 98.12 313 GLU A CA 1
ATOM 2448 C C . GLU A 1 313 ? -20.438 1.089 0.492 1 98.12 313 GLU A C 1
ATOM 2450 O O . GLU A 1 313 ? -20.406 -0.053 0.956 1 98.12 313 GLU A O 1
ATOM 2455 N N . GLU A 1 314 ? -21.141 1.426 -0.55 1 98.19 314 GLU A N 1
ATOM 2456 C CA . GLU A 1 314 ? -22.094 0.49 -1.152 1 98.19 314 GLU A CA 1
ATOM 2457 C C . GLU A 1 314 ? -21.438 -0.297 -2.287 1 98.19 314 GLU A C 1
ATOM 2459 O O . GLU A 1 314 ? -22.016 -1.268 -2.785 1 98.19 314 GLU A O 1
ATOM 2464 N N . HIS A 1 315 ? -20.312 0.087 -2.691 1 98.5 315 HIS A N 1
ATOM 2465 C CA . HIS A 1 315 ? -19.641 -0.559 -3.816 1 98.5 315 HIS A CA 1
ATOM 2466 C C . HIS A 1 315 ? -19.344 -2.023 -3.514 1 98.5 315 HIS A C 1
ATOM 2468 O O . HIS A 1 315 ? -18.969 -2.363 -2.389 1 98.5 315 HIS A O 1
ATOM 2474 N N . GLU A 1 316 ? -19.438 -2.914 -4.473 1 98.31 316 GLU A N 1
ATOM 2475 C CA . GLU A 1 316 ? -19.25 -4.355 -4.328 1 98.31 316 GLU A CA 1
ATOM 2476 C C . GLU A 1 316 ? -17.891 -4.684 -3.729 1 98.31 316 GLU A C 1
ATOM 2478 O O . GLU A 1 316 ? -17.75 -5.645 -2.971 1 98.31 316 GLU A O 1
ATOM 2483 N N . ILE A 1 317 ? -16.875 -3.855 -3.951 1 98.5 317 ILE A N 1
ATOM 2484 C CA . ILE A 1 317 ? -15.531 -4.129 -3.475 1 98.5 317 ILE A CA 1
ATOM 2485 C C . ILE A 1 317 ? -15.508 -4.109 -1.947 1 98.5 317 ILE A C 1
ATOM 2487 O O . ILE A 1 317 ? -14.742 -4.848 -1.323 1 98.5 317 ILE A O 1
ATOM 2491 N N . GLU A 1 318 ? -16.359 -3.258 -1.324 1 98.12 318 GLU A N 1
ATOM 2492 C CA . GLU A 1 318 ? -16.406 -3.182 0.132 1 98.12 318 GLU A CA 1
ATOM 2493 C C . GLU A 1 318 ? -17.031 -4.441 0.729 1 98.12 318 GLU A C 1
ATOM 2495 O O . GLU A 1 318 ? -16.594 -4.922 1.772 1 98.12 318 GLU A O 1
ATOM 2500 N N . LYS A 1 319 ? -18.016 -4.961 0.046 1 96.81 319 LYS A N 1
ATOM 2501 C CA . LYS A 1 319 ? -18.656 -6.191 0.504 1 96.81 319 LYS A CA 1
ATOM 2502 C C . LYS A 1 319 ? -17.703 -7.375 0.4 1 96.81 319 LYS A C 1
ATOM 2504 O O . LYS A 1 319 ? -17.562 -8.148 1.353 1 96.81 319 LYS A O 1
ATOM 2509 N N . VAL A 1 320 ? -17.125 -7.508 -0.728 1 97.19 320 VAL A N 1
ATOM 2510 C CA . VAL A 1 320 ? -16.188 -8.594 -0.967 1 97.19 320 VAL A CA 1
ATOM 2511 C C . VAL A 1 320 ? -14.977 -8.445 -0.035 1 97.19 320 VAL A C 1
ATOM 2513 O O . VAL A 1 320 ? -14.484 -9.438 0.51 1 97.19 320 VAL A O 1
ATOM 2516 N N . GLY A 1 321 ? -14.531 -7.168 0.118 1 96.94 321 GLY A N 1
ATOM 2517 C CA . GLY A 1 321 ? -13.406 -6.898 0.999 1 96.94 321 GLY A CA 1
ATOM 2518 C C . GLY A 1 321 ? -13.656 -7.305 2.438 1 96.94 321 GLY A C 1
ATOM 2519 O O . GLY A 1 321 ? -12.766 -7.832 3.107 1 96.94 321 GLY A O 1
ATOM 2520 N N . ARG A 1 322 ? -14.828 -7.027 2.955 1 95.75 322 ARG A N 1
ATOM 2521 C CA . ARG A 1 322 ? -15.18 -7.445 4.309 1 95.75 322 ARG A CA 1
ATOM 2522 C C . ARG A 1 322 ? -15.086 -8.961 4.457 1 95.75 322 ARG A C 1
ATOM 2524 O O . ARG A 1 322 ? -14.57 -9.461 5.461 1 95.75 322 ARG A O 1
ATOM 2531 N N . PHE A 1 323 ? -15.602 -9.664 3.445 1 95 323 PHE A N 1
ATOM 2532 C CA . PHE A 1 323 ? -15.547 -11.117 3.447 1 95 323 PHE A CA 1
ATOM 2533 C C . PHE A 1 323 ? -14.102 -11.602 3.486 1 95 323 PHE A C 1
ATOM 2535 O O . PHE A 1 323 ? -13.75 -12.445 4.312 1 95 323 PHE A O 1
ATOM 2542 N N . ILE A 1 324 ? -13.234 -11.023 2.662 1 94.62 324 ILE A N 1
ATOM 2543 C CA . ILE A 1 324 ? -11.852 -11.477 2.533 1 94.62 324 ILE A CA 1
ATOM 2544 C C . ILE A 1 324 ? -11.07 -11.102 3.789 1 94.62 324 ILE A C 1
ATOM 2546 O O . ILE A 1 324 ? -10.211 -11.867 4.242 1 94.62 324 ILE A O 1
ATOM 2550 N N . ARG A 1 325 ? -11.273 -9.914 4.32 1 94.38 325 ARG A N 1
ATOM 2551 C CA . ARG A 1 325 ? -10.578 -9.492 5.527 1 94.38 325 ARG A CA 1
ATOM 2552 C C . ARG A 1 325 ? -10.961 -10.375 6.715 1 94.38 325 ARG A C 1
ATOM 2554 O O . ARG A 1 325 ? -10.117 -10.672 7.566 1 94.38 325 ARG A O 1
ATOM 2561 N N . LYS A 1 326 ? -12.18 -10.789 6.785 1 92.69 326 LYS A N 1
ATOM 2562 C CA . LYS A 1 326 ? -12.594 -11.742 7.809 1 92.69 326 LYS A CA 1
ATOM 2563 C C . LYS A 1 326 ? -11.953 -13.102 7.586 1 92.69 326 LYS A C 1
ATOM 2565 O O . LYS A 1 326 ? -11.492 -13.742 8.539 1 92.69 326 LYS A O 1
ATOM 2570 N N . MET A 1 327 ? -11.961 -13.508 6.332 1 89.06 327 MET A N 1
ATOM 2571 C CA . MET A 1 327 ? -11.336 -14.766 5.934 1 89.06 327 MET A CA 1
ATOM 2572 C C . MET A 1 327 ? -9.891 -14.828 6.395 1 89.06 327 MET A C 1
ATOM 2574 O O . MET A 1 327 ? -9.43 -15.852 6.902 1 89.06 327 MET A O 1
ATOM 2578 N N . SER A 1 328 ? -9.227 -13.727 6.305 1 89.69 328 SER A N 1
ATOM 2579 C CA . SER A 1 328 ? -7.789 -13.703 6.535 1 89.69 328 SER A CA 1
ATOM 2580 C C . SER A 1 328 ? -7.465 -13.328 7.977 1 89.69 328 SER A C 1
ATOM 2582 O O . SER A 1 328 ? -6.297 -13.234 8.352 1 89.69 328 SER A O 1
ATOM 2584 N N . GLY A 1 329 ? -8.508 -13.031 8.781 1 85 329 GLY A N 1
ATOM 2585 C CA . GLY A 1 329 ? -8.32 -12.719 10.188 1 85 329 GLY A CA 1
ATOM 2586 C C . GLY A 1 329 ? -7.957 -11.273 10.438 1 85 329 GLY A C 1
ATOM 2587 O O . GLY A 1 329 ? -7.488 -10.922 11.523 1 85 329 GLY A O 1
ATOM 2588 N N . LEU A 1 330 ? -8.133 -10.453 9.461 1 82.25 330 LEU A N 1
ATOM 2589 C CA . LEU A 1 330 ? -7.836 -9.031 9.609 1 82.25 330 LEU A CA 1
ATOM 2590 C C . LEU A 1 330 ? -9.008 -8.297 10.25 1 82.25 330 LEU A C 1
ATOM 2592 O O . LEU A 1 330 ? -8.828 -7.223 10.828 1 82.25 330 LEU A O 1
ATOM 2596 N N . GLU A 1 331 ? -10.125 -8.82 9.984 1 74.38 331 GLU A N 1
ATOM 2597 C CA . GLU A 1 331 ? -11.336 -8.258 10.578 1 74.38 331 GLU A CA 1
ATOM 2598 C C . GLU A 1 331 ? -12.109 -9.32 11.359 1 74.38 331 GLU A C 1
ATOM 2600 O O . GLU A 1 331 ? -12.195 -10.469 10.93 1 74.38 331 GLU A O 1
ATOM 2605 N N . ARG A 1 332 ? -12.516 -9.039 12.539 1 65.94 332 ARG A N 1
ATOM 2606 C CA . ARG A 1 332 ? -13.328 -9.961 13.328 1 65.94 332 ARG A CA 1
ATOM 2607 C C . ARG A 1 332 ? -14.812 -9.766 13.039 1 65.94 332 ARG A C 1
ATOM 2609 O O . ARG A 1 332 ? -15.242 -8.672 12.68 1 65.94 332 ARG A O 1
ATOM 2616 N N . MET B 1 1 ? -29.328 -15.664 -3.084 1 33.91 1 MET B N 1
ATOM 2617 C CA . MET B 1 1 ? -28.406 -15.938 -1.979 1 33.91 1 MET B CA 1
ATOM 2618 C C . MET B 1 1 ? -26.969 -15.742 -2.406 1 33.91 1 MET B C 1
ATOM 2620 O O . MET B 1 1 ? -26.547 -16.25 -3.447 1 33.91 1 MET B O 1
ATOM 2624 N N . VAL B 1 2 ? -26.328 -14.648 -1.911 1 44.44 2 VAL B N 1
ATOM 2625 C CA . VAL B 1 2 ? -24.969 -14.305 -2.326 1 44.44 2 VAL B CA 1
ATOM 2626 C C . VAL B 1 2 ? -24.094 -15.555 -2.293 1 44.44 2 VAL B C 1
ATOM 2628 O O . VAL B 1 2 ? -23.969 -16.219 -1.256 1 44.44 2 VAL B O 1
ATOM 2631 N N . LYS B 1 3 ? -24.016 -16.359 -3.293 1 54.53 3 LYS B N 1
ATOM 2632 C CA . LYS B 1 3 ? -23.219 -17.594 -3.41 1 54.53 3 LYS B CA 1
ATOM 2633 C C . LYS B 1 3 ? -21.859 -17.422 -2.758 1 54.53 3 LYS B C 1
ATOM 2635 O O . LYS B 1 3 ? -21.047 -16.625 -3.203 1 54.53 3 LYS B O 1
ATOM 2640 N N . VAL B 1 4 ? -21.766 -17.719 -1.402 1 69.88 4 VAL B N 1
ATOM 2641 C CA . VAL B 1 4 ? -20.547 -17.547 -0.609 1 69.88 4 VAL B CA 1
ATOM 2642 C C . VAL B 1 4 ? -19.531 -18.625 -1.005 1 69.88 4 VAL B C 1
ATOM 2644 O O . VAL B 1 4 ? -19.844 -19.812 -1.029 1 69.88 4 VAL B O 1
ATOM 2647 N N . VAL B 1 5 ? -18.344 -18.219 -1.542 1 88 5 VAL B N 1
ATOM 2648 C CA . VAL B 1 5 ? -17.234 -19.094 -1.94 1 88 5 VAL B CA 1
ATOM 2649 C C . VAL B 1 5 ? -16.75 -19.891 -0.734 1 88 5 VAL B C 1
ATOM 2651 O O . VAL B 1 5 ? -16.688 -19.375 0.381 1 88 5 VAL B O 1
ATOM 2654 N N . LYS B 1 6 ? -16.531 -21.156 -0.906 1 94.19 6 LYS B N 1
ATOM 2655 C CA . LYS B 1 6 ? -15.984 -22 0.164 1 94.19 6 LYS B CA 1
ATOM 2656 C C . LYS B 1 6 ? -14.539 -21.609 0.476 1 94.19 6 LYS B C 1
ATOM 2658 O O . LYS B 1 6 ? -13.719 -21.453 -0.435 1 94.19 6 LYS B O 1
ATOM 2663 N N . VAL B 1 7 ? -14.273 -21.438 1.774 1 96.94 7 VAL B N 1
ATOM 2664 C CA . VAL B 1 7 ? -12.922 -21.141 2.258 1 96.94 7 VAL B CA 1
ATOM 2665 C C . VAL B 1 7 ? -12.391 -22.328 3.059 1 96.94 7 VAL B C 1
ATOM 2667 O O . VAL B 1 7 ? -13.109 -22.906 3.877 1 96.94 7 VAL B O 1
ATOM 2670 N N . TYR B 1 8 ? -11.203 -22.734 2.822 1 98.12 8 TYR B N 1
ATOM 2671 C CA . TYR B 1 8 ? -10.562 -23.828 3.547 1 98.12 8 TYR B CA 1
ATOM 2672 C C . TYR B 1 8 ? -9.562 -23.281 4.562 1 98.12 8 TYR B C 1
ATOM 2674 O O . TYR B 1 8 ? -8.641 -22.547 4.207 1 98.12 8 TYR B O 1
ATOM 2682 N N . TYR B 1 9 ? -9.75 -23.703 5.824 1 97.56 9 TYR B N 1
ATOM 2683 C CA . TYR B 1 9 ? -8.844 -23.312 6.902 1 97.56 9 TYR B CA 1
ATOM 2684 C C . TYR B 1 9 ? -8.078 -24.5 7.438 1 97.56 9 TYR B C 1
ATOM 2686 O O . TYR B 1 9 ? -8.312 -25.641 7.02 1 97.56 9 TYR B O 1
ATOM 2694 N N . ASP B 1 10 ? -7.219 -24.188 8.305 1 96.12 10 ASP B N 1
ATOM 2695 C CA . ASP B 1 10 ? -6.25 -25.156 8.812 1 96.12 10 ASP B CA 1
ATOM 2696 C C . ASP B 1 10 ? -6.953 -26.375 9.398 1 96.12 10 ASP B C 1
ATOM 2698 O O . ASP B 1 10 ? -6.516 -27.516 9.18 1 96.12 10 ASP B O 1
ATOM 2702 N N . ASP B 1 11 ? -7.965 -26.188 10.078 1 96.12 11 ASP B N 1
ATOM 2703 C CA . ASP B 1 11 ? -8.633 -27.281 10.789 1 96.12 11 ASP B CA 1
ATOM 2704 C C . ASP B 1 11 ? -9.453 -28.141 9.836 1 96.12 11 ASP B C 1
ATOM 2706 O O . ASP B 1 11 ? -9.859 -29.25 10.188 1 96.12 11 ASP B O 1
ATOM 2710 N N . GLU B 1 12 ? -9.602 -27.672 8.609 1 97.5 12 GLU B N 1
ATOM 2711 C CA . GLU B 1 12 ? -10.445 -28.375 7.648 1 97.5 12 GLU B CA 1
ATOM 2712 C C . GLU B 1 12 ? -9.609 -29.141 6.637 1 97.5 12 GLU B C 1
ATOM 2714 O O . GLU B 1 12 ? -10.148 -29.891 5.82 1 97.5 12 GLU B O 1
ATOM 2719 N N . VAL B 1 13 ? -8.344 -28.969 6.656 1 98.31 13 VAL B N 1
ATOM 2720 C CA . VAL B 1 13 ? -7.465 -29.562 5.66 1 98.31 13 VAL B CA 1
ATOM 2721 C C . VAL B 1 13 ? -6.469 -30.5 6.348 1 98.31 13 VAL B C 1
ATOM 2723 O O . VAL B 1 13 ? -5.816 -30.109 7.32 1 98.31 13 VAL B O 1
ATOM 2726 N N . SER B 1 14 ? -6.387 -31.703 5.863 1 97.94 14 SER B N 1
ATOM 2727 C CA . SER B 1 14 ? -5.43 -32.688 6.379 1 97.94 14 SER B CA 1
ATOM 2728 C C . SER B 1 14 ? -4.172 -32.719 5.52 1 97.94 14 SER B C 1
ATOM 2730 O O . SER B 1 14 ? -4.25 -32.625 4.293 1 97.94 14 SER B O 1
ATOM 2732 N N . MET B 1 15 ? -3.035 -32.969 6.137 1 97.69 15 MET B N 1
ATOM 2733 C CA . MET B 1 15 ? -1.782 -33.125 5.406 1 97.69 15 MET B CA 1
ATOM 2734 C C . MET B 1 15 ? -1.396 -34.594 5.301 1 97.69 15 MET B C 1
ATOM 2736 O O . MET B 1 15 ? -0.309 -34.906 4.824 1 97.69 15 MET B O 1
ATOM 2740 N N . ASP B 1 16 ? -2.26 -35.469 5.672 1 98.06 16 ASP B N 1
ATOM 2741 C CA . ASP B 1 16 ? -1.974 -36.906 5.707 1 98.06 16 ASP B CA 1
ATOM 2742 C C . ASP B 1 16 ? -1.541 -37.406 4.332 1 98.06 16 ASP B C 1
ATOM 2744 O O . ASP B 1 16 ? -0.702 -38.312 4.234 1 98.06 16 ASP B O 1
ATOM 2748 N N . ILE B 1 17 ? -2.117 -36.781 3.332 1 98.19 17 ILE B N 1
ATOM 2749 C CA . ILE B 1 17 ? -1.865 -37.281 1.978 1 98.19 17 ILE B CA 1
ATOM 2750 C C . ILE B 1 17 ? -0.412 -37 1.596 1 98.19 17 ILE B C 1
ATOM 2752 O O . ILE B 1 17 ? 0.105 -37.594 0.64 1 98.19 17 ILE B O 1
ATOM 2756 N N . LEU B 1 18 ? 0.222 -36.125 2.311 1 98.56 18 LEU B N 1
ATOM 2757 C CA . LEU B 1 18 ? 1.612 -35.781 2.025 1 98.56 18 LEU B CA 1
ATOM 2758 C C . LEU B 1 18 ? 2.561 -36.656 2.834 1 98.56 18 LEU B C 1
ATOM 2760 O O . LEU B 1 18 ? 3.773 -36.656 2.609 1 98.56 18 LEU B O 1
ATOM 2764 N N . LYS B 1 19 ? 1.903 -37.438 3.723 1 96.75 19 LYS B N 1
ATOM 2765 C CA . LYS B 1 19 ? 2.73 -38.312 4.562 1 96.75 19 LYS B CA 1
ATOM 2766 C C . LYS B 1 19 ? 3.527 -39.281 3.719 1 96.75 19 LYS B C 1
ATOM 2768 O O . LYS B 1 19 ? 2.979 -39.938 2.818 1 96.75 19 LYS B O 1
ATOM 2773 N N . ASP B 1 20 ? 4.754 -39.438 3.832 1 95.19 20 ASP B N 1
ATOM 2774 C CA . ASP B 1 20 ? 5.664 -40.375 3.17 1 95.19 20 ASP B CA 1
ATOM 2775 C C . ASP B 1 20 ? 5.816 -40.031 1.69 1 95.19 20 ASP B C 1
ATOM 2777 O O . ASP B 1 20 ? 6.098 -40.906 0.868 1 95.19 20 ASP B O 1
ATOM 2781 N N . LYS B 1 21 ? 5.371 -38.906 1.3 1 98.25 21 LYS B N 1
ATOM 2782 C CA . LYS B 1 21 ? 5.586 -38.438 -0.063 1 98.25 21 LYS B CA 1
ATOM 2783 C C . LYS B 1 21 ? 6.773 -37.469 -0.128 1 98.25 21 LYS B C 1
ATOM 2785 O O . LYS B 1 21 ? 7.125 -36.844 0.871 1 98.25 21 LYS B O 1
ATOM 2790 N N . THR B 1 22 ? 7.348 -37.469 -1.286 1 98.88 22 THR B N 1
ATOM 2791 C CA . THR B 1 22 ? 8.438 -36.562 -1.562 1 98.88 22 THR B CA 1
ATOM 2792 C C . THR B 1 22 ? 7.984 -35.469 -2.525 1 98.88 22 THR B C 1
ATOM 2794 O O . THR B 1 22 ? 7.453 -35.75 -3.598 1 98.88 22 THR B O 1
ATOM 2797 N N . VAL B 1 23 ? 8.117 -34.188 -2.084 1 98.94 23 VAL B N 1
ATOM 2798 C CA . VAL B 1 23 ? 7.863 -33.062 -2.955 1 98.94 23 VAL B CA 1
ATOM 2799 C C . VAL B 1 23 ? 9.188 -32.531 -3.521 1 98.94 23 VAL B C 1
ATOM 2801 O O . VAL B 1 23 ? 10.078 -32.125 -2.768 1 98.94 23 VAL B O 1
ATOM 2804 N N . ALA B 1 24 ? 9.352 -32.594 -4.816 1 98.94 24 ALA B N 1
ATOM 2805 C CA . ALA B 1 24 ? 10.484 -31.922 -5.473 1 98.94 24 ALA B CA 1
ATOM 2806 C C . ALA B 1 24 ? 10.109 -30.516 -5.934 1 98.94 24 ALA B C 1
ATOM 2808 O O . ALA B 1 24 ? 9.273 -30.359 -6.824 1 98.94 24 ALA B O 1
ATOM 2809 N N . VAL B 1 25 ? 10.695 -29.547 -5.297 1 98.94 25 VAL B N 1
ATOM 2810 C CA . VAL B 1 25 ? 10.539 -28.172 -5.754 1 98.94 25 VAL B CA 1
ATOM 2811 C C . VAL B 1 25 ? 11.586 -27.844 -6.82 1 98.94 25 VAL B C 1
ATOM 2813 O O . VAL B 1 25 ? 12.789 -28 -6.578 1 98.94 25 VAL B O 1
ATOM 2816 N N . ILE B 1 26 ? 11.094 -27.547 -7.996 1 98.81 26 ILE B N 1
ATOM 2817 C CA . ILE B 1 26 ? 11.977 -27.172 -9.094 1 98.81 26 ILE B CA 1
ATOM 2818 C C . ILE B 1 26 ? 12.188 -25.656 -9.102 1 98.81 26 ILE B C 1
ATOM 2820 O O . ILE B 1 26 ? 11.289 -24.906 -9.484 1 98.81 26 ILE B O 1
ATOM 2824 N N . GLY B 1 27 ? 13.406 -25.219 -8.75 1 98.06 27 GLY B N 1
ATOM 2825 C CA . GLY B 1 27 ? 13.703 -23.797 -8.625 1 98.06 27 GLY B CA 1
ATOM 2826 C C . GLY B 1 27 ? 13.812 -23.344 -7.18 1 98.06 27 GLY B C 1
ATOM 2827 O O . GLY B 1 27 ? 13.07 -23.812 -6.316 1 98.06 27 GLY B O 1
ATOM 2828 N N . TYR B 1 28 ? 14.68 -22.406 -6.941 1 98.06 28 TYR B N 1
ATOM 2829 C CA . TYR B 1 28 ? 14.93 -21.891 -5.602 1 98.06 28 TYR B CA 1
ATOM 2830 C C . TYR B 1 28 ? 15.062 -20.375 -5.621 1 98.06 28 TYR B C 1
ATOM 2832 O O . TYR B 1 28 ? 15.945 -19.812 -4.961 1 98.06 28 TYR B O 1
ATOM 2840 N N . GLY B 1 29 ? 14.172 -19.797 -6.445 1 95.31 29 GLY B N 1
ATOM 2841 C CA . GLY B 1 29 ? 14.008 -18.344 -6.41 1 95.31 29 GLY B CA 1
ATOM 2842 C C . GLY B 1 29 ? 13.117 -17.875 -5.277 1 95.31 29 GLY B C 1
ATOM 2843 O O . GLY B 1 29 ? 13.07 -18.5 -4.219 1 95.31 29 GLY B O 1
ATOM 2844 N N . ASN B 1 30 ? 12.414 -16.75 -5.445 1 93.31 30 ASN B N 1
ATOM 2845 C CA . ASN B 1 30 ? 11.609 -16.125 -4.406 1 93.31 30 ASN B CA 1
ATOM 2846 C C . ASN B 1 30 ? 10.539 -17.078 -3.873 1 93.31 30 ASN B C 1
ATOM 2848 O O . ASN B 1 30 ? 10.492 -17.344 -2.674 1 93.31 30 ASN B O 1
ATOM 2852 N N . GLN B 1 31 ? 9.719 -17.578 -4.75 1 97 31 GLN B N 1
ATOM 2853 C CA . GLN B 1 31 ? 8.648 -18.484 -4.34 1 97 31 GLN B CA 1
ATOM 2854 C C . GLN B 1 31 ? 9.203 -19.859 -3.969 1 97 31 GLN B C 1
ATOM 2856 O O . GLN B 1 31 ? 8.75 -20.484 -3.006 1 97 31 GLN B O 1
ATOM 2861 N N . GLY B 1 32 ? 10.18 -20.328 -4.777 1 98.31 32 GLY B N 1
ATOM 2862 C CA . GLY B 1 32 ? 10.758 -21.625 -4.523 1 98.31 32 GLY B CA 1
ATOM 2863 C C . GLY B 1 32 ? 11.359 -21.75 -3.135 1 98.31 32 GLY B C 1
ATOM 2864 O O . GLY B 1 32 ? 11.094 -22.734 -2.428 1 98.31 32 GLY B O 1
ATOM 2865 N N . GLU B 1 33 ? 12.141 -20.797 -2.785 1 98.19 33 GLU B N 1
ATOM 2866 C CA . GLU B 1 33 ? 12.766 -20.781 -1.467 1 98.19 33 GLU B CA 1
ATOM 2867 C C . GLU B 1 33 ? 11.719 -20.734 -0.357 1 98.19 33 GLU B C 1
ATOM 2869 O O . GLU B 1 33 ? 11.773 -21.516 0.592 1 98.19 33 GLU B O 1
ATOM 2874 N N . ALA B 1 34 ? 10.773 -19.828 -0.471 1 98.31 34 ALA B N 1
ATOM 2875 C CA . ALA B 1 34 ? 9.758 -19.625 0.558 1 98.31 34 ALA B CA 1
ATOM 2876 C C . ALA B 1 34 ? 8.898 -20.875 0.743 1 98.31 34 ALA B C 1
ATOM 2878 O O . ALA B 1 34 ? 8.711 -21.344 1.868 1 98.31 34 ALA B O 1
ATOM 2879 N N . GLN B 1 35 ? 8.438 -21.438 -0.331 1 98.88 35 GLN B N 1
ATOM 2880 C CA . GLN B 1 35 ? 7.527 -22.578 -0.253 1 98.88 35 GLN B CA 1
ATOM 2881 C C . GLN B 1 35 ? 8.266 -23.844 0.18 1 98.88 35 GLN B C 1
ATOM 2883 O O . GLN B 1 35 ? 7.727 -24.656 0.946 1 98.88 35 GLN B O 1
ATOM 2888 N N . ALA B 1 36 ? 9.492 -24.016 -0.31 1 98.88 36 ALA B N 1
ATOM 2889 C CA . ALA B 1 36 ? 10.281 -25.172 0.104 1 98.88 36 ALA B CA 1
ATOM 2890 C C . ALA B 1 36 ? 10.539 -25.141 1.607 1 98.88 36 ALA B C 1
ATOM 2892 O O . ALA B 1 36 ? 10.328 -26.156 2.293 1 98.88 36 ALA B O 1
ATOM 2893 N N . LYS B 1 37 ? 10.953 -24.016 2.098 1 98.88 37 LYS B N 1
ATOM 2894 C CA . LYS B 1 37 ? 11.234 -23.891 3.525 1 98.88 37 LYS B CA 1
ATOM 2895 C C . LYS B 1 37 ? 9.969 -24.094 4.355 1 98.88 37 LYS B C 1
ATOM 2897 O O . LYS B 1 37 ? 10 -24.781 5.387 1 98.88 37 LYS B O 1
ATOM 2902 N N . ASN B 1 38 ? 8.844 -23.484 3.898 1 98.88 38 ASN B N 1
ATOM 2903 C CA . ASN B 1 38 ? 7.594 -23.609 4.648 1 98.88 38 ASN B CA 1
ATOM 2904 C C . ASN B 1 38 ? 7.113 -25.062 4.684 1 98.88 38 ASN B C 1
ATOM 2906 O O . ASN B 1 38 ? 6.695 -25.547 5.734 1 98.88 38 ASN B O 1
ATOM 2910 N N . MET B 1 39 ? 7.18 -25.766 3.559 1 98.81 39 MET B N 1
ATOM 2911 C CA . MET B 1 39 ? 6.73 -27.156 3.518 1 98.81 39 MET B CA 1
ATOM 2912 C C . MET B 1 39 ? 7.621 -28.031 4.383 1 98.81 39 MET B C 1
ATOM 2914 O O . MET B 1 39 ? 7.125 -28.875 5.141 1 98.81 39 MET B O 1
ATOM 2918 N N . ARG B 1 40 ? 8.93 -27.812 4.289 1 98.75 40 ARG B N 1
ATOM 2919 C CA . ARG B 1 40 ? 9.852 -28.547 5.145 1 98.75 40 ARG B CA 1
ATOM 2920 C C . ARG B 1 40 ? 9.539 -28.312 6.617 1 98.75 40 ARG B C 1
ATOM 2922 O O . ARG B 1 40 ? 9.453 -29.266 7.398 1 98.75 40 ARG B O 1
ATOM 2929 N N . ASP B 1 41 ? 9.336 -27.078 6.926 1 98.56 41 ASP B N 1
ATOM 2930 C CA . ASP B 1 41 ? 9.109 -26.719 8.328 1 98.56 41 ASP B CA 1
ATOM 2931 C C . ASP B 1 41 ? 7.734 -27.188 8.797 1 98.56 41 ASP B C 1
ATOM 2933 O O . ASP B 1 41 ? 7.461 -27.219 10 1 98.56 41 ASP B O 1
ATOM 2937 N N . SER B 1 42 ? 6.914 -27.578 7.891 1 98.5 42 SER B N 1
ATOM 2938 C CA . SER B 1 42 ? 5.602 -28.141 8.219 1 98.5 42 SER B CA 1
ATOM 2939 C C . SER B 1 42 ? 5.641 -29.656 8.25 1 98.5 42 SER B C 1
ATOM 2941 O O . SER B 1 42 ? 4.602 -30.312 8.391 1 98.5 42 SER B O 1
ATOM 2943 N N . GLY B 1 43 ? 6.77 -30.234 7.984 1 98.25 43 GLY B N 1
ATOM 2944 C CA . GLY B 1 43 ? 6.934 -31.656 8.164 1 98.25 43 GLY B CA 1
ATOM 2945 C C . GLY B 1 43 ? 6.879 -32.438 6.867 1 98.25 43 GLY B C 1
ATOM 2946 O O . GLY B 1 43 ? 6.777 -33.656 6.875 1 98.25 43 GLY B O 1
ATOM 2947 N N . VAL B 1 44 ? 6.934 -31.812 5.773 1 98.75 44 VAL B N 1
ATOM 2948 C CA . VAL B 1 44 ? 6.891 -32.469 4.469 1 98.75 44 VAL B CA 1
ATOM 2949 C C . VAL B 1 44 ? 8.312 -32.75 3.994 1 98.75 44 VAL B C 1
ATOM 2951 O O . VAL B 1 44 ? 9.219 -31.938 4.184 1 98.75 44 VAL B O 1
ATOM 2954 N N . HIS B 1 45 ? 8.531 -33.938 3.449 1 98.81 45 HIS B N 1
ATOM 2955 C CA . HIS B 1 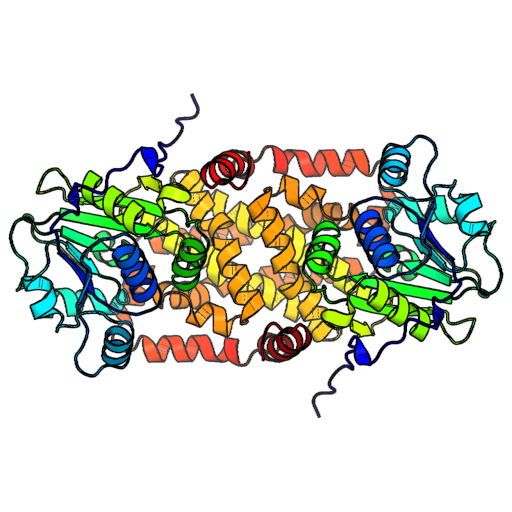45 ? 9.82 -34.25 2.848 1 98.81 45 HIS B CA 1
ATOM 2956 C C . HIS B 1 45 ? 9.992 -33.5 1.515 1 98.81 45 HIS B C 1
ATOM 2958 O O . HIS B 1 45 ? 9.336 -33.844 0.529 1 98.81 45 HIS B O 1
ATOM 2964 N N . VAL B 1 46 ? 10.867 -32.5 1.497 1 98.94 46 VAL B N 1
ATOM 2965 C CA . VAL B 1 46 ? 11.07 -31.672 0.323 1 98.94 46 VAL B CA 1
ATOM 2966 C C . VAL B 1 46 ? 12.5 -31.828 -0.191 1 98.94 46 VAL B C 1
ATOM 2968 O O . VAL B 1 46 ? 13.453 -31.781 0.587 1 98.94 46 VAL B O 1
ATOM 2971 N N . ILE B 1 47 ? 12.664 -32.062 -1.452 1 98.88 47 ILE B N 1
ATOM 2972 C CA . ILE B 1 47 ? 13.961 -32.031 -2.115 1 98.88 47 ILE B CA 1
ATOM 2973 C C . ILE B 1 47 ? 13.945 -30.953 -3.205 1 98.88 47 ILE B C 1
ATOM 2975 O O . ILE B 1 47 ? 12.883 -30.484 -3.613 1 98.88 47 ILE B O 1
ATOM 2979 N N . LEU B 1 48 ? 15.164 -30.516 -3.617 1 98.88 48 LEU B N 1
ATOM 2980 C CA . LEU B 1 48 ? 15.258 -29.469 -4.629 1 98.88 48 LEU B CA 1
ATOM 2981 C C . LEU B 1 48 ? 15.82 -30.031 -5.934 1 98.88 48 LEU B C 1
ATOM 2983 O O . LEU B 1 48 ? 16.734 -30.859 -5.918 1 98.88 48 LEU B O 1
ATOM 2987 N N . GLY B 1 49 ? 15.148 -29.703 -7.062 1 98.75 49 GLY B N 1
ATOM 2988 C CA . GLY B 1 49 ? 15.688 -29.906 -8.398 1 98.75 49 GLY B CA 1
ATOM 2989 C C . GLY B 1 49 ? 16.234 -28.625 -9.008 1 98.75 49 GLY B C 1
ATOM 2990 O O . GLY B 1 49 ? 15.477 -27.719 -9.352 1 98.75 49 GLY B O 1
ATOM 2991 N N . LEU B 1 50 ? 17.531 -28.562 -9.195 1 98.44 50 LEU B N 1
ATOM 2992 C CA . LEU B 1 50 ? 18.172 -27.312 -9.625 1 98.44 50 LEU B CA 1
ATOM 2993 C C . LEU B 1 50 ? 19.203 -27.594 -10.711 1 98.44 50 LEU B C 1
ATOM 2995 O O . LEU B 1 50 ? 19.609 -28.734 -10.906 1 98.44 50 LEU B O 1
ATOM 2999 N N . ARG B 1 51 ? 19.5 -26.547 -11.5 1 94.69 51 ARG B N 1
ATOM 3000 C CA . ARG B 1 51 ? 20.641 -26.641 -12.414 1 94.69 51 ARG B CA 1
ATOM 3001 C C . ARG B 1 51 ? 21.953 -26.781 -11.656 1 94.69 51 ARG B C 1
ATOM 3003 O O . ARG B 1 51 ? 22.234 -26.016 -10.742 1 94.69 51 ARG B O 1
ATOM 3010 N N . PRO B 1 52 ? 22.688 -27.719 -12.117 1 92.69 52 PRO B N 1
ATOM 3011 C CA . PRO B 1 52 ? 23.938 -27.953 -11.406 1 92.69 52 PRO B CA 1
ATOM 3012 C C . PRO B 1 52 ? 24.859 -26.734 -11.406 1 92.69 52 PRO B C 1
ATOM 3014 O O . PRO B 1 52 ? 24.969 -26.031 -12.422 1 92.69 52 PRO B O 1
ATOM 3017 N N . SER B 1 53 ? 25.484 -26.391 -10.312 1 86.81 53 SER B N 1
ATOM 3018 C CA . SER B 1 53 ? 26.5 -25.375 -10.07 1 86.81 53 SER B CA 1
ATOM 3019 C C . SER B 1 53 ? 25.922 -23.984 -10.195 1 86.81 53 SER B C 1
ATOM 3021 O O . SER B 1 53 ? 26.656 -23 -10.312 1 86.81 53 SER B O 1
ATOM 3023 N N . GLY B 1 54 ? 24.625 -23.938 -10.219 1 86.06 54 GLY B N 1
ATOM 3024 C CA . GLY B 1 54 ? 24.031 -22.609 -10.18 1 86.06 54 GLY B CA 1
ATOM 3025 C C . GLY B 1 54 ? 24.078 -21.984 -8.797 1 86.06 54 GLY B C 1
ATOM 3026 O O . GLY B 1 54 ? 24.359 -22.656 -7.809 1 86.06 54 GLY B O 1
ATOM 3027 N N . SER B 1 55 ? 23.922 -20.688 -8.734 1 90.25 55 SER B N 1
ATOM 3028 C CA . SER B 1 55 ? 23.953 -19.969 -7.465 1 90.25 55 SER B CA 1
ATOM 3029 C C . SER B 1 55 ? 22.922 -20.531 -6.492 1 90.25 55 SER B C 1
ATOM 3031 O O . SER B 1 55 ? 23.156 -20.578 -5.281 1 90.25 55 SER B O 1
ATOM 3033 N N . S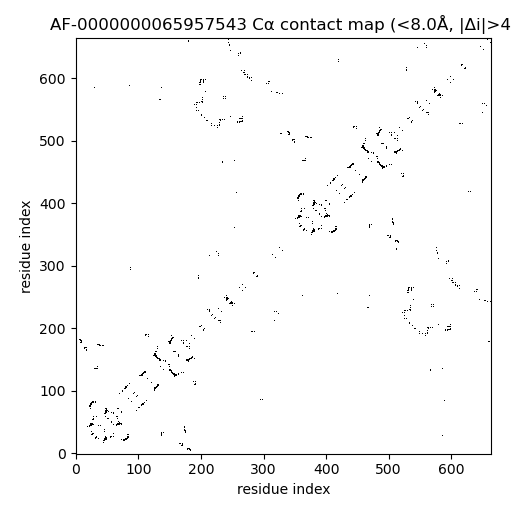ER B 1 56 ? 21.797 -21 -7 1 95.19 56 SER B N 1
ATOM 3034 C CA . SER B 1 56 ? 20.719 -21.516 -6.156 1 95.19 56 SER B CA 1
ATOM 3035 C C . SER B 1 56 ? 21.094 -22.844 -5.531 1 95.19 56 SER B C 1
ATOM 3037 O O . SER B 1 56 ? 20.609 -23.188 -4.449 1 95.19 56 SER B O 1
ATOM 3039 N N . TRP B 1 57 ? 21.922 -23.625 -6.227 1 96.38 57 TRP B N 1
ATOM 3040 C CA . TRP B 1 57 ? 22.312 -24.953 -5.734 1 96.38 57 TRP B CA 1
ATOM 3041 C C . TRP B 1 57 ? 23.016 -24.844 -4.383 1 96.38 57 TRP B C 1
ATOM 3043 O O . TRP B 1 57 ? 22.578 -25.453 -3.402 1 96.38 57 TRP B O 1
ATOM 3053 N N . LYS B 1 58 ? 24.016 -23.969 -4.34 1 95.25 58 LYS B N 1
ATOM 3054 C CA . LYS B 1 58 ? 24.797 -23.797 -3.113 1 95.25 58 LYS B CA 1
ATOM 3055 C C . LYS B 1 58 ? 23.922 -23.219 -1.996 1 95.25 58 LYS B C 1
ATOM 3057 O O . LYS B 1 58 ? 24.047 -23.625 -0.838 1 95.25 58 LYS B O 1
ATOM 3062 N N . ARG B 1 59 ? 23.078 -22.312 -2.332 1 97.19 59 ARG B N 1
ATOM 3063 C CA . ARG B 1 59 ? 22.188 -21.688 -1.349 1 97.19 59 ARG B CA 1
ATOM 3064 C C . ARG B 1 59 ? 21.25 -22.719 -0.739 1 97.19 59 ARG B C 1
ATOM 3066 O O . ARG B 1 59 ? 21.016 -22.719 0.473 1 97.19 59 ARG B O 1
ATOM 3073 N N . ALA B 1 60 ? 20.703 -23.594 -1.565 1 98.12 60 ALA B N 1
ATOM 3074 C CA . ALA B 1 60 ? 19.766 -24.609 -1.103 1 98.12 60 ALA B CA 1
ATOM 3075 C C . ALA B 1 60 ? 20.469 -25.625 -0.196 1 98.12 60 ALA B C 1
ATOM 3077 O O . ALA B 1 60 ? 19.906 -26.062 0.814 1 98.12 60 ALA B O 1
ATOM 3078 N N . GLU B 1 61 ? 21.688 -25.984 -0.568 1 97.06 61 GLU B N 1
ATOM 3079 C CA . GLU B 1 61 ? 22.469 -26.891 0.274 1 97.06 61 GLU B CA 1
ATOM 3080 C C . GLU B 1 61 ? 22.75 -26.266 1.637 1 97.06 61 GLU B C 1
ATOM 3082 O O . GLU B 1 61 ? 22.609 -26.922 2.668 1 97.06 61 GLU B O 1
ATOM 3087 N N . LYS B 1 62 ? 23.156 -25.031 1.546 1 96.94 62 LYS B N 1
ATOM 3088 C CA . LYS B 1 62 ? 23.438 -24.312 2.781 1 96.94 62 LYS B CA 1
ATOM 3089 C C . LYS B 1 62 ? 22.203 -24.25 3.684 1 96.94 62 LYS B C 1
ATOM 3091 O O . LYS B 1 62 ? 22.328 -24.297 4.91 1 96.94 62 LYS B O 1
ATOM 3096 N N . ASP B 1 63 ? 21.047 -24.219 3.039 1 98 63 ASP B N 1
ATOM 3097 C CA . ASP B 1 63 ? 19.797 -24.125 3.785 1 98 63 ASP B CA 1
ATOM 3098 C C . ASP B 1 63 ? 19.359 -25.5 4.27 1 98 63 ASP B C 1
ATOM 3100 O O . ASP B 1 63 ? 18.297 -25.641 4.887 1 98 63 ASP B O 1
ATOM 3104 N N . GLY B 1 64 ? 20.109 -26.531 3.928 1 98.19 64 GLY B N 1
ATOM 3105 C CA . GLY B 1 64 ? 19.891 -27.844 4.523 1 98.19 64 GLY B CA 1
ATOM 3106 C C . GLY B 1 64 ? 19.062 -28.766 3.648 1 98.19 64 GLY B C 1
ATOM 3107 O O . GLY B 1 64 ? 18.562 -29.797 4.113 1 98.19 64 GLY B O 1
ATOM 3108 N N . PHE B 1 65 ? 18.906 -28.453 2.43 1 98.75 65 PHE B N 1
ATOM 3109 C CA . PHE B 1 65 ? 18.094 -29.297 1.548 1 98.75 65 PHE B CA 1
ATOM 3110 C C . PHE B 1 65 ? 18.969 -30.328 0.833 1 98.75 65 PHE B C 1
ATOM 3112 O O . PHE B 1 65 ? 20.141 -30.078 0.566 1 98.75 65 PHE B O 1
ATOM 3119 N N . GLU B 1 66 ? 18.344 -31.5 0.562 1 98.62 66 GLU B N 1
ATOM 3120 C CA . GLU B 1 66 ? 18.891 -32.375 -0.475 1 98.62 66 GLU B CA 1
ATOM 3121 C C . GLU B 1 66 ? 18.656 -31.781 -1.865 1 98.62 66 GLU B C 1
ATOM 3123 O O . GLU B 1 66 ? 17.516 -31.5 -2.24 1 98.62 66 GLU B O 1
ATOM 3128 N N . VAL B 1 67 ? 19.75 -31.594 -2.561 1 98.62 67 VAL B N 1
ATOM 3129 C CA . VAL B 1 67 ? 19.672 -30.969 -3.879 1 98.62 67 VAL B CA 1
ATOM 3130 C C . VAL B 1 67 ? 20.078 -31.984 -4.949 1 98.62 67 VAL B C 1
ATOM 3132 O O . VAL B 1 67 ? 21.078 -32.688 -4.797 1 98.62 67 VAL B O 1
ATOM 3135 N N . TYR B 1 68 ? 19.297 -32.125 -5.953 1 98.62 68 TYR B N 1
ATOM 3136 C CA . TYR B 1 68 ? 19.531 -33 -7.086 1 98.62 68 TYR B CA 1
ATOM 3137 C C . TYR B 1 68 ? 19.422 -32.25 -8.406 1 98.62 68 TYR B C 1
ATOM 3139 O O . TYR B 1 68 ? 18.984 -31.094 -8.43 1 98.62 68 TYR B O 1
ATOM 3147 N N . THR B 1 69 ? 19.906 -32.938 -9.469 1 98.44 69 THR B N 1
ATOM 3148 C CA . THR B 1 69 ? 19.5 -32.406 -10.773 1 98.44 69 THR B CA 1
ATOM 3149 C C . THR B 1 69 ? 17.984 -32.469 -10.938 1 98.44 69 THR B C 1
ATOM 3151 O O . THR B 1 69 ? 17.312 -33.219 -10.227 1 98.44 69 THR B O 1
ATOM 3154 N N . ILE B 1 70 ? 17.469 -31.734 -11.844 1 98.75 70 ILE B N 1
ATOM 3155 C CA . ILE B 1 70 ? 16.016 -31.703 -12.055 1 98.75 70 ILE B CA 1
ATOM 3156 C C . ILE B 1 70 ? 15.523 -33.094 -12.406 1 98.75 70 ILE B C 1
ATOM 3158 O O . ILE B 1 70 ? 14.523 -33.562 -11.859 1 98.75 70 ILE B O 1
ATOM 3162 N N . GLU B 1 71 ? 16.266 -33.844 -13.219 1 98.75 71 GLU B N 1
ATOM 3163 C CA . GLU B 1 71 ? 15.898 -35.188 -13.648 1 98.75 71 GLU B CA 1
ATOM 3164 C C . GLU B 1 71 ? 15.836 -36.156 -12.461 1 98.75 71 GLU B C 1
ATOM 3166 O O . GLU B 1 71 ? 14.867 -36.906 -12.305 1 98.75 71 GLU B O 1
ATOM 3171 N N . GLU B 1 72 ? 16.844 -36.094 -11.656 1 98.75 72 GLU B N 1
ATOM 3172 C CA . GLU B 1 72 ? 16.906 -36.969 -10.5 1 98.75 72 GLU B CA 1
ATOM 3173 C C . GLU B 1 72 ? 15.812 -36.656 -9.492 1 98.75 72 GLU B C 1
ATOM 3175 O O . GLU B 1 72 ? 15.219 -37.531 -8.891 1 98.75 72 GLU B O 1
ATOM 3180 N N . ALA B 1 73 ? 15.602 -35.344 -9.289 1 98.88 73 ALA B N 1
ATOM 3181 C CA . ALA B 1 73 ? 14.539 -34.938 -8.383 1 98.88 73 ALA B CA 1
ATOM 3182 C C . ALA B 1 73 ? 13.188 -35.438 -8.852 1 98.88 73 ALA B C 1
ATOM 3184 O O . ALA B 1 73 ? 12.375 -35.906 -8.039 1 98.88 73 ALA B O 1
ATOM 3185 N N . VAL B 1 74 ? 12.914 -35.344 -10.141 1 98.88 74 VAL B N 1
ATOM 3186 C CA . VAL B 1 74 ? 11.648 -35.812 -10.703 1 98.88 74 VAL B CA 1
ATOM 3187 C C . VAL B 1 74 ? 11.5 -37.312 -10.469 1 98.88 74 VAL B C 1
ATOM 3189 O O . VAL B 1 74 ? 10.43 -37.781 -10.055 1 98.88 74 VAL B O 1
ATOM 3192 N N . LYS B 1 75 ? 12.547 -38.062 -10.625 1 98.81 75 LYS B N 1
ATOM 3193 C CA . LYS B 1 75 ? 12.508 -39.531 -10.445 1 98.81 75 LYS B CA 1
ATOM 3194 C C . LYS B 1 75 ? 12.203 -39.906 -9 1 98.81 75 LYS B C 1
ATOM 3196 O O . LYS B 1 75 ? 11.555 -40.906 -8.734 1 98.81 75 LYS B O 1
ATOM 3201 N N . ARG B 1 76 ? 12.602 -39.094 -8.133 1 98.5 76 ARG B N 1
ATOM 3202 C CA . ARG B 1 76 ? 12.531 -39.406 -6.711 1 98.5 76 ARG B CA 1
ATOM 3203 C C . ARG B 1 76 ? 11.219 -38.906 -6.109 1 98.5 76 ARG B C 1
ATOM 3205 O O . ARG B 1 76 ? 10.836 -39.312 -5.016 1 98.5 76 ARG B O 1
ATOM 3212 N N . ALA B 1 77 ? 10.508 -38.062 -6.809 1 98.81 77 ALA B N 1
ATOM 3213 C CA . ALA B 1 77 ? 9.43 -37.312 -6.188 1 98.81 77 ALA B CA 1
ATOM 3214 C C . ALA B 1 77 ? 8.07 -37.969 -6.441 1 98.81 77 ALA B C 1
ATOM 3216 O O . ALA B 1 77 ? 7.914 -38.719 -7.398 1 98.81 77 ALA B O 1
ATOM 3217 N N . ASP B 1 78 ? 7.141 -37.688 -5.613 1 98.81 78 ASP B N 1
ATOM 3218 C CA . ASP B 1 78 ? 5.727 -37.938 -5.844 1 98.81 78 ASP B CA 1
ATOM 3219 C C . ASP B 1 78 ? 5.012 -36.719 -6.418 1 98.81 78 ASP B C 1
ATOM 3221 O O . ASP B 1 78 ? 4.023 -36.875 -7.141 1 98.81 78 ASP B O 1
ATOM 3225 N N . ILE B 1 79 ? 5.426 -35.562 -6.035 1 98.94 79 ILE B N 1
ATOM 3226 C CA . ILE B 1 79 ? 4.934 -34.281 -6.523 1 98.94 79 ILE B CA 1
ATOM 3227 C C . ILE B 1 79 ? 6.098 -33.469 -7.07 1 98.94 79 ILE B C 1
ATOM 3229 O O . ILE B 1 79 ? 7.098 -33.25 -6.379 1 98.94 79 ILE B O 1
ATOM 3233 N N . VAL B 1 80 ? 6.004 -33.094 -8.305 1 98.94 80 VAL B N 1
ATOM 3234 C CA . VAL B 1 80 ? 6.957 -32.188 -8.93 1 98.94 80 VAL B CA 1
ATOM 3235 C C . VAL B 1 80 ? 6.359 -30.781 -8.992 1 98.94 80 VAL B C 1
ATOM 3237 O O . VAL B 1 80 ? 5.484 -30.516 -9.812 1 98.94 80 VAL B O 1
ATOM 3240 N N . HIS B 1 81 ? 6.824 -29.891 -8.086 1 98.94 81 HIS B N 1
ATOM 3241 C CA . HIS B 1 81 ? 6.297 -28.531 -7.953 1 98.94 81 HIS B CA 1
ATOM 3242 C C . HIS B 1 81 ? 7.199 -27.516 -8.641 1 98.94 81 HIS B C 1
ATOM 3244 O O . HIS B 1 81 ? 8.266 -27.172 -8.125 1 98.94 81 HIS B O 1
ATOM 3250 N N . ILE B 1 82 ? 6.766 -27 -9.766 1 98.88 82 ILE B N 1
ATOM 3251 C CA . ILE B 1 82 ? 7.598 -26.203 -10.656 1 98.88 82 ILE B CA 1
ATOM 3252 C C . ILE B 1 82 ? 7.496 -24.719 -10.266 1 98.88 82 ILE B C 1
ATOM 3254 O O . ILE B 1 82 ? 6.438 -24.109 -10.414 1 98.88 82 ILE B O 1
ATOM 3258 N N . LEU B 1 83 ? 8.625 -24.125 -9.812 1 98.44 83 LEU B N 1
ATOM 3259 C CA . LEU B 1 83 ? 8.641 -22.75 -9.336 1 98.44 83 LEU B CA 1
ATOM 3260 C C . LEU B 1 83 ? 9.789 -21.969 -9.977 1 98.44 83 LEU B C 1
ATOM 3262 O O . LEU B 1 83 ? 10.438 -21.156 -9.312 1 98.44 83 LEU B O 1
ATOM 3266 N N . ILE B 1 84 ? 10.125 -22.266 -11.227 1 97.38 84 ILE B N 1
ATOM 3267 C CA . ILE B 1 84 ? 11.062 -21.469 -12.016 1 97.38 84 ILE B CA 1
ATOM 3268 C C . ILE B 1 84 ? 10.297 -20.484 -12.891 1 97.38 84 ILE B C 1
ATOM 3270 O O . ILE B 1 84 ? 9.07 -20.562 -12.992 1 97.38 84 ILE B O 1
ATOM 3274 N N . PRO B 1 85 ? 10.922 -19.5 -13.547 1 96.69 85 PRO B N 1
ATOM 3275 C CA . PRO B 1 85 ? 10.234 -18.469 -14.328 1 96.69 85 PRO B CA 1
ATOM 3276 C C . PRO B 1 85 ? 9.414 -19.047 -15.477 1 96.69 85 PRO B C 1
ATOM 3278 O O . PRO B 1 85 ? 9.828 -20.016 -16.109 1 96.69 85 PRO B O 1
ATOM 3281 N N . ASP B 1 86 ? 8.344 -18.375 -15.805 1 98 86 ASP B N 1
ATOM 3282 C CA . ASP B 1 86 ? 7.367 -18.844 -16.781 1 98 86 ASP B CA 1
ATOM 3283 C C . ASP B 1 86 ? 8.039 -19.172 -18.109 1 98 86 ASP B C 1
ATOM 3285 O O . ASP B 1 86 ? 7.793 -20.234 -18.688 1 98 86 ASP B O 1
ATOM 3289 N N . LEU B 1 87 ? 8.938 -18.328 -18.562 1 97.94 87 LEU B N 1
ATOM 3290 C CA . LEU B 1 87 ? 9.484 -18.469 -19.906 1 97.94 87 LEU B CA 1
ATOM 3291 C C . LEU B 1 87 ? 10.477 -19.625 -19.969 1 97.94 87 LEU B C 1
ATOM 3293 O O . LEU B 1 87 ? 10.789 -20.125 -21.062 1 97.94 87 LEU B O 1
ATOM 3297 N N . VAL B 1 88 ? 10.93 -20.078 -18.812 1 97 88 VAL B N 1
ATOM 3298 C CA . VAL B 1 88 ? 11.938 -21.141 -18.75 1 97 88 VAL B CA 1
ATOM 3299 C C . VAL B 1 88 ? 11.258 -22.5 -18.609 1 97 88 VAL B C 1
ATOM 3301 O O . VAL B 1 88 ? 11.812 -23.516 -19 1 97 88 VAL B O 1
ATOM 3304 N N . GLN B 1 89 ? 10.062 -22.562 -18.172 1 98.31 89 GLN B N 1
ATOM 3305 C CA . GLN B 1 89 ? 9.375 -23.781 -17.766 1 98.31 89 GLN B CA 1
ATOM 3306 C C . GLN B 1 89 ? 9.195 -24.734 -18.938 1 98.31 89 GLN B C 1
ATOM 3308 O O . GLN B 1 89 ? 9.438 -25.938 -18.812 1 98.31 89 GLN B O 1
ATOM 3313 N N . PRO B 1 90 ? 8.758 -24.188 -20.125 1 98.44 90 PRO B N 1
ATOM 3314 C CA . PRO B 1 90 ? 8.484 -25.141 -21.203 1 98.44 90 PRO B CA 1
ATOM 3315 C C . PRO B 1 90 ? 9.719 -25.938 -21.625 1 98.44 90 PRO B C 1
ATOM 3317 O O . PRO B 1 90 ? 9.633 -27.156 -21.797 1 98.44 90 PRO B O 1
ATOM 3320 N N . LYS B 1 91 ? 10.844 -25.266 -21.75 1 97.94 91 LYS B N 1
ATOM 3321 C CA . LYS B 1 91 ? 12.078 -25.953 -22.125 1 97.94 91 LYS B CA 1
ATOM 3322 C C . LYS B 1 91 ? 12.508 -26.938 -21.062 1 97.94 91 LYS B C 1
ATOM 3324 O O . LYS B 1 91 ? 12.844 -28.094 -21.359 1 97.94 91 LYS B O 1
ATOM 3329 N N . VAL B 1 92 ? 12.508 -26.516 -19.797 1 98.31 92 VAL B N 1
ATOM 3330 C CA . VAL B 1 92 ? 12.906 -27.375 -18.688 1 98.31 92 VAL B CA 1
ATOM 3331 C C . VAL B 1 92 ? 11.969 -28.562 -18.594 1 98.31 92 VAL B C 1
ATOM 3333 O O . VAL B 1 92 ? 12.414 -29.703 -18.375 1 98.31 92 VAL B O 1
ATOM 3336 N N . TYR B 1 93 ? 10.672 -28.344 -18.797 1 98.75 93 TYR B N 1
ATOM 3337 C CA . TYR B 1 93 ? 9.68 -29.406 -18.75 1 98.75 93 TYR B CA 1
ATOM 3338 C C . TYR B 1 93 ? 9.969 -30.453 -19.812 1 98.75 93 TYR B C 1
ATOM 3340 O O . TYR B 1 93 ? 10.031 -31.656 -19.516 1 98.75 93 TYR B O 1
ATOM 3348 N N . ARG B 1 94 ? 10.164 -30.047 -21.047 1 98.56 94 ARG B N 1
ATOM 3349 C CA . ARG B 1 94 ? 10.344 -30.953 -22.172 1 98.56 94 ARG B CA 1
ATOM 3350 C C . ARG B 1 94 ? 11.633 -31.75 -22.031 1 98.56 94 ARG B C 1
ATOM 3352 O O . ARG B 1 94 ? 11.672 -32.938 -22.344 1 98.56 94 ARG B O 1
ATOM 3359 N N . GLU B 1 95 ? 12.656 -31.078 -21.469 1 98.5 95 GLU B N 1
ATOM 3360 C CA . GLU B 1 95 ? 13.984 -31.672 -21.516 1 98.5 95 GLU B CA 1
ATOM 3361 C C . GLU B 1 95 ? 14.289 -32.438 -20.219 1 98.5 95 GLU B C 1
ATOM 3363 O O . GLU B 1 95 ? 15.008 -33.438 -20.234 1 98.5 95 GLU B O 1
ATOM 3368 N N . HIS B 1 96 ? 13.695 -31.953 -19.109 1 98.62 96 HIS B N 1
ATOM 3369 C CA . HIS B 1 96 ? 14.234 -32.438 -17.844 1 98.62 96 HIS B CA 1
ATOM 3370 C C . HIS B 1 96 ? 13.125 -32.969 -16.922 1 98.62 96 HIS B C 1
ATOM 3372 O O . HIS B 1 96 ? 13.398 -33.531 -15.875 1 98.62 96 HIS B O 1
ATOM 3378 N N . ILE B 1 97 ? 11.867 -32.812 -17.297 1 98.88 97 ILE B N 1
ATOM 3379 C CA . ILE B 1 97 ? 10.797 -33.25 -16.406 1 98.88 97 ILE B CA 1
ATOM 3380 C C . ILE B 1 97 ? 9.953 -34.312 -17.078 1 98.88 97 ILE B C 1
ATOM 3382 O O . ILE B 1 97 ? 9.906 -35.469 -16.625 1 98.88 97 ILE B O 1
ATOM 3386 N N . GLU B 1 98 ? 9.438 -34.062 -18.25 1 98.75 98 GLU B N 1
ATOM 3387 C CA . GLU B 1 98 ? 8.477 -34.938 -18.938 1 98.75 98 GLU B CA 1
ATOM 3388 C C . GLU B 1 98 ? 9.039 -36.344 -19.141 1 98.75 98 GLU B C 1
ATOM 3390 O O . GLU B 1 98 ? 8.352 -37.312 -18.875 1 98.75 98 GLU B O 1
ATOM 3395 N N . PRO B 1 99 ? 10.305 -36.438 -19.594 1 98.56 99 PRO B N 1
ATOM 3396 C CA . PRO B 1 99 ? 10.82 -37.781 -19.875 1 98.56 99 PRO B CA 1
ATOM 3397 C C . PRO B 1 99 ? 10.961 -38.656 -18.625 1 98.56 99 PRO B C 1
ATOM 3399 O O . PRO B 1 99 ? 11.125 -39.875 -18.734 1 98.56 99 PRO B O 1
ATOM 3402 N N . TYR B 1 100 ? 10.898 -38.031 -17.484 1 98.62 100 TYR B N 1
ATOM 3403 C CA . TYR B 1 100 ? 11.203 -38.75 -16.25 1 98.62 100 TYR B CA 1
ATOM 3404 C C . TYR B 1 100 ? 9.961 -38.906 -15.383 1 98.62 100 TYR B C 1
ATOM 3406 O O . TYR B 1 100 ? 10.031 -39.438 -14.273 1 98.62 100 TYR B O 1
ATOM 3414 N N . LEU B 1 101 ? 8.812 -38.406 -15.859 1 98.56 101 LEU B N 1
ATOM 3415 C CA . LEU B 1 101 ? 7.559 -38.5 -15.117 1 98.56 101 LEU B CA 1
ATOM 3416 C C . LEU B 1 101 ? 7.078 -39.938 -15.047 1 98.56 101 LEU B C 1
ATOM 3418 O O . LEU B 1 101 ? 7.27 -40.719 -16 1 98.56 101 LEU B O 1
ATOM 3422 N N . ARG B 1 102 ? 6.477 -40.281 -13.961 1 98.38 102 ARG B N 1
ATOM 3423 C CA . ARG B 1 102 ? 5.859 -41.562 -13.766 1 98.38 102 ARG B CA 1
ATOM 3424 C C . ARG B 1 102 ? 4.359 -41.438 -13.531 1 98.38 102 ARG B C 1
ATOM 3426 O O . ARG B 1 102 ? 3.883 -40.406 -13.094 1 98.38 102 ARG B O 1
ATOM 3433 N N . GLU B 1 103 ? 3.682 -42.562 -13.758 1 98.38 103 GLU B N 1
ATOM 3434 C CA . GLU B 1 103 ? 2.236 -42.625 -13.562 1 98.38 103 GLU B CA 1
ATOM 3435 C C . GLU B 1 103 ? 1.864 -42.344 -12.109 1 98.38 103 GLU B C 1
ATOM 3437 O O . GLU B 1 103 ? 2.469 -42.875 -11.188 1 98.38 103 GLU B O 1
ATOM 3442 N N . GLY B 1 104 ? 0.938 -41.438 -11.938 1 98.38 104 GLY B N 1
ATOM 3443 C CA . GLY B 1 104 ? 0.405 -41.188 -10.609 1 98.38 104 GLY B CA 1
ATOM 3444 C C . GLY B 1 104 ? 1.061 -40 -9.914 1 98.38 104 GLY B C 1
ATOM 3445 O O . GLY B 1 104 ? 0.565 -39.531 -8.891 1 98.38 104 GLY B O 1
ATOM 3446 N N . GLN B 1 105 ? 2.182 -39.438 -10.492 1 98.75 105 GLN B N 1
ATOM 3447 C CA . GLN B 1 105 ? 2.818 -38.25 -9.945 1 98.75 105 GLN B CA 1
ATOM 3448 C C . GLN B 1 105 ? 1.927 -37.031 -10.117 1 98.75 105 GLN B C 1
ATOM 3450 O O . GLN B 1 105 ? 0.923 -37.062 -10.836 1 98.75 105 GLN B O 1
ATOM 3455 N N . ALA B 1 106 ? 2.227 -36.031 -9.406 1 98.88 106 ALA B N 1
ATOM 3456 C CA . ALA B 1 106 ? 1.552 -34.719 -9.578 1 98.88 106 ALA B CA 1
ATOM 3457 C C . ALA B 1 106 ? 2.521 -33.656 -10.078 1 98.88 106 ALA B C 1
ATOM 3459 O O . ALA B 1 106 ? 3.678 -33.625 -9.656 1 98.88 106 ALA B O 1
ATOM 3460 N N . LEU B 1 107 ? 2.053 -32.906 -11.039 1 98.88 107 LEU B N 1
ATOM 3461 C CA . LEU B 1 107 ? 2.707 -31.656 -11.438 1 98.88 107 LEU B CA 1
ATOM 3462 C C . LEU B 1 107 ? 2.043 -30.453 -10.773 1 98.88 107 LEU B C 1
ATOM 3464 O O . LEU B 1 107 ? 0.833 -30.266 -10.898 1 98.88 107 LEU B O 1
ATOM 3468 N N . GLY B 1 108 ? 2.812 -29.719 -10.047 1 98.88 108 GLY B N 1
ATOM 3469 C CA . GLY B 1 108 ? 2.303 -28.547 -9.352 1 98.88 108 GLY B CA 1
ATOM 3470 C C . GLY B 1 108 ? 2.875 -27.25 -9.875 1 98.88 108 GLY B C 1
ATOM 3471 O O . GLY B 1 108 ? 4.012 -27.203 -10.344 1 98.88 108 GLY B O 1
ATOM 3472 N N . PHE B 1 109 ? 2.111 -26.219 -9.805 1 98.88 109 PHE B N 1
ATOM 3473 C CA . PHE B 1 109 ? 2.475 -24.859 -10.195 1 98.88 109 PHE B CA 1
ATOM 3474 C C . PHE B 1 109 ? 1.985 -23.844 -9.164 1 98.88 109 PHE B C 1
ATOM 3476 O O . PHE B 1 109 ? 1.162 -24.188 -8.305 1 98.88 109 PHE B O 1
ATOM 3483 N N . SER B 1 110 ? 2.545 -22.625 -9.234 1 98.5 110 SER B N 1
ATOM 3484 C CA . SER B 1 110 ? 2.004 -21.547 -8.422 1 98.5 110 SER B CA 1
ATOM 3485 C C . SER B 1 110 ? 1.468 -20.422 -9.289 1 98.5 110 SER B C 1
ATOM 3487 O O . SER B 1 110 ? 1.151 -19.344 -8.789 1 98.5 110 SER B O 1
ATOM 3489 N N . HIS B 1 111 ? 1.515 -20.578 -10.586 1 97.44 111 HIS B N 1
ATOM 3490 C CA . HIS B 1 111 ? 0.916 -19.734 -11.609 1 97.44 111 HIS B CA 1
ATOM 3491 C C . HIS B 1 111 ? 0.544 -20.547 -12.844 1 97.44 111 HIS B C 1
ATOM 3493 O O . HIS B 1 111 ? 1.279 -21.469 -13.234 1 97.44 111 HIS B O 1
ATOM 3499 N N . GLY B 1 112 ? -0.55 -20.297 -13.445 1 98.38 112 GLY B N 1
ATOM 3500 C CA . GLY B 1 112 ? -1.126 -21.188 -14.438 1 98.38 112 GLY B CA 1
ATOM 3501 C C . GLY B 1 112 ? -0.664 -20.891 -15.852 1 98.38 112 GLY B C 1
ATOM 3502 O O . GLY B 1 112 ? -1.102 -21.531 -16.812 1 98.38 112 GLY B O 1
ATOM 3503 N N . PHE B 1 113 ? 0.276 -19.953 -16.078 1 98.69 113 PHE B N 1
ATOM 3504 C CA . PHE B 1 113 ? 0.648 -19.375 -17.359 1 98.69 113 PHE B CA 1
ATOM 3505 C C . PHE B 1 113 ? 0.883 -20.469 -18.406 1 98.69 113 PHE B C 1
ATOM 3507 O O . PHE B 1 113 ? 0.273 -20.453 -19.469 1 98.69 113 PHE B O 1
ATOM 3514 N N . ASN B 1 114 ? 1.711 -21.453 -18.094 1 98.75 114 ASN B N 1
ATOM 3515 C CA . ASN B 1 114 ? 2.176 -22.391 -19.109 1 98.75 114 ASN B CA 1
ATOM 3516 C C . ASN B 1 114 ? 1.142 -23.484 -19.375 1 98.75 114 ASN B C 1
ATOM 3518 O O . ASN B 1 114 ? 1.086 -24.031 -20.484 1 98.75 114 ASN B O 1
ATOM 3522 N N . ILE B 1 115 ? 0.302 -23.812 -18.328 1 98.88 115 ILE B N 1
ATOM 3523 C CA . ILE B 1 115 ? -0.785 -24.766 -18.547 1 98.88 115 ILE B CA 1
ATOM 3524 C C . ILE B 1 115 ? -1.911 -24.094 -19.328 1 98.88 115 ILE B C 1
ATOM 3526 O O . ILE B 1 115 ? -2.406 -24.641 -20.312 1 98.88 115 ILE B O 1
ATOM 3530 N N . HIS B 1 116 ? -2.285 -22.844 -18.938 1 98.69 116 HIS B N 1
ATOM 3531 C CA . HIS B 1 116 ? -3.414 -22.125 -19.531 1 98.69 116 HIS B CA 1
ATOM 3532 C C . HIS B 1 116 ? -3.152 -21.797 -21 1 98.69 116 HIS B C 1
ATOM 3534 O O . HIS B 1 116 ? -4.051 -21.906 -21.828 1 98.69 116 HIS B O 1
ATOM 3540 N N . TYR B 1 117 ? -1.934 -21.375 -21.344 1 98.44 117 TYR B N 1
ATOM 3541 C CA . TYR B 1 117 ? -1.623 -20.969 -22.719 1 98.44 117 TYR B CA 1
ATOM 3542 C C . TYR B 1 117 ? -0.965 -22.125 -23.469 1 98.44 117 TYR B C 1
ATOM 3544 O O . TYR B 1 117 ? -0.323 -21.906 -24.5 1 98.44 117 TYR B O 1
ATOM 3552 N N . LYS B 1 118 ? -0.951 -23.344 -22.938 1 98.12 118 LYS B N 1
ATOM 3553 C CA . LYS B 1 118 ? -0.626 -24.609 -23.578 1 98.12 118 LYS B CA 1
ATOM 3554 C C . LYS B 1 118 ? 0.841 -24.656 -24 1 98.12 118 LYS B C 1
ATOM 3556 O O . LYS B 1 118 ? 1.176 -25.203 -25.062 1 98.12 118 LYS B O 1
ATOM 3561 N N . GLN B 1 119 ? 1.649 -24 -23.172 1 98.38 119 GLN B N 1
ATOM 3562 C CA . GLN B 1 119 ? 3.088 -24.125 -23.375 1 98.38 119 GLN B CA 1
ATOM 3563 C C . GLN B 1 119 ? 3.627 -25.406 -22.75 1 98.38 119 GLN B C 1
ATOM 3565 O O . GLN B 1 119 ? 4.707 -25.875 -23.125 1 98.38 119 GLN B O 1
ATOM 3570 N N . ILE B 1 120 ? 2.902 -25.938 -21.766 1 98.81 120 ILE B N 1
ATOM 3571 C CA . ILE B 1 120 ? 3.111 -27.266 -21.188 1 98.81 120 ILE B CA 1
ATOM 3572 C C . ILE B 1 120 ? 1.832 -28.094 -21.312 1 98.81 120 ILE B C 1
ATOM 3574 O O . ILE B 1 120 ? 0.758 -27.641 -20.906 1 98.81 120 ILE B O 1
ATOM 3578 N N . VAL B 1 121 ? 1.905 -29.234 -21.922 1 98.69 121 VAL B N 1
ATOM 3579 C CA . VAL B 1 121 ? 0.811 -30.188 -22.016 1 98.69 121 VAL B CA 1
ATOM 3580 C C . VAL B 1 121 ? 1.169 -31.453 -21.234 1 98.69 121 VAL B C 1
ATOM 3582 O O . VAL B 1 121 ? 1.901 -32.312 -21.734 1 98.69 121 VAL B O 1
ATOM 3585 N N . PRO B 1 122 ? 0.658 -31.547 -20.031 1 98.69 122 PRO B N 1
ATOM 3586 C CA . PRO B 1 122 ? 1.021 -32.688 -19.188 1 98.69 122 PRO B CA 1
ATOM 3587 C C . PRO B 1 122 ? 0.439 -34 -19.719 1 98.69 122 PRO B C 1
ATOM 3589 O O . PRO B 1 122 ? -0.621 -34 -20.344 1 98.69 122 PRO B O 1
ATOM 3592 N N . PRO B 1 123 ? 1.13 -35.125 -19.5 1 98.62 123 PRO B N 1
ATOM 3593 C CA . PRO B 1 123 ? 0.524 -36.406 -19.859 1 98.62 123 PRO B CA 1
ATOM 3594 C C . PRO B 1 123 ? -0.724 -36.719 -19.047 1 98.62 123 PRO B C 1
ATOM 3596 O O . PRO B 1 123 ? -0.922 -36.156 -17.969 1 98.62 123 PRO B O 1
ATOM 3599 N N . GLU B 1 124 ? -1.539 -37.562 -19.5 1 98.44 124 GLU B N 1
ATOM 3600 C CA . GLU B 1 124 ? -2.848 -37.844 -18.906 1 98.44 124 GLU B CA 1
ATOM 3601 C C . GLU B 1 124 ? -2.717 -38.625 -17.609 1 98.44 124 GLU B C 1
ATOM 3603 O O . GLU B 1 124 ? -3.678 -38.75 -16.844 1 98.44 124 GLU B O 1
ATOM 3608 N N . TYR B 1 125 ? -1.524 -39.188 -17.359 1 98.62 125 TYR B N 1
ATOM 3609 C CA . TYR B 1 125 ? -1.391 -40.125 -16.25 1 98.62 125 TYR B CA 1
ATOM 3610 C C . TYR B 1 125 ? -0.84 -39.438 -15.008 1 98.62 125 TYR B C 1
ATOM 3612 O O . TYR B 1 125 ? -0.326 -40.094 -14.102 1 98.62 125 TYR B O 1
ATOM 3620 N N . VAL B 1 126 ? -0.809 -38.062 -14.945 1 98.88 126 VAL B N 1
ATOM 3621 C CA . VAL B 1 126 ? -0.376 -37.344 -13.75 1 98.88 126 VAL B CA 1
ATOM 3622 C C . VAL B 1 126 ? -1.48 -36.406 -13.289 1 98.88 126 VAL B C 1
ATOM 3624 O O . VAL B 1 126 ? -2.346 -36 -14.078 1 98.88 126 VAL B O 1
ATOM 3627 N N . ASP B 1 127 ? -1.54 -36.062 -11.977 1 98.88 127 ASP B N 1
ATOM 3628 C CA . ASP B 1 127 ? -2.32 -34.906 -11.492 1 98.88 127 ASP B CA 1
ATOM 3629 C C . ASP B 1 127 ? -1.659 -33.594 -11.867 1 98.88 127 ASP B C 1
ATOM 3631 O O . ASP B 1 127 ? -0.432 -33.5 -11.961 1 98.88 127 ASP B O 1
ATOM 3635 N N . VAL B 1 128 ? -2.441 -32.562 -12.172 1 98.94 128 VAL B N 1
ATOM 3636 C CA . VAL B 1 128 ? -1.957 -31.203 -12.414 1 98.94 128 VAL B CA 1
ATOM 3637 C C . VAL B 1 128 ? -2.682 -30.219 -11.5 1 98.94 128 VAL B C 1
ATOM 3639 O O . VAL B 1 128 ? -3.891 -30.016 -11.633 1 98.94 128 VAL B O 1
ATOM 3642 N N . ILE B 1 129 ? -1.921 -29.641 -10.547 1 98.94 129 ILE B N 1
ATOM 3643 C CA . ILE B 1 129 ? -2.516 -28.828 -9.492 1 98.94 129 ILE B CA 1
ATOM 3644 C C . ILE B 1 129 ? -1.799 -27.484 -9.414 1 98.94 129 ILE B C 1
ATOM 3646 O O . ILE B 1 129 ? -0.696 -27.328 -9.945 1 98.94 129 ILE B O 1
ATOM 3650 N N . MET B 1 130 ? -2.5 -26.547 -8.852 1 98.88 130 MET B N 1
ATOM 3651 C CA . MET B 1 130 ? -1.941 -25.219 -8.586 1 98.88 130 MET B CA 1
ATOM 3652 C C . MET B 1 130 ? -2.164 -24.828 -7.129 1 98.88 130 MET B C 1
ATOM 3654 O O . MET B 1 130 ? -3.25 -25.031 -6.582 1 98.88 130 MET B O 1
ATOM 3658 N N . VAL B 1 131 ? -1.168 -24.438 -6.5 1 98.81 131 VAL B N 1
ATOM 3659 C CA . VAL B 1 131 ? -1.201 -23.734 -5.23 1 98.81 131 VAL B CA 1
ATOM 3660 C C . VAL B 1 131 ? -0.559 -22.359 -5.395 1 98.81 131 VAL B C 1
ATOM 3662 O O . VAL B 1 131 ? 0.656 -22.25 -5.574 1 98.81 131 VAL B O 1
ATOM 3665 N N . ALA B 1 132 ? -1.379 -21.328 -5.363 1 98.31 132 ALA B N 1
ATOM 3666 C CA . ALA B 1 132 ? -0.906 -19.984 -5.699 1 98.31 132 ALA B CA 1
ATOM 3667 C C . ALA B 1 132 ? -1.061 -19.031 -4.512 1 98.31 132 ALA B C 1
ATOM 3669 O O . ALA B 1 132 ? -2.098 -18.391 -4.355 1 98.31 132 ALA B O 1
ATOM 3670 N N . PRO B 1 133 ? 0.013 -18.953 -3.646 1 97.38 133 PRO B N 1
ATOM 3671 C CA . PRO B 1 133 ? -0.035 -17.906 -2.619 1 97.38 133 PRO B CA 1
ATOM 3672 C C . PRO B 1 133 ? -0.196 -16.516 -3.205 1 97.38 133 PRO B C 1
ATOM 3674 O O . PRO B 1 133 ? 0.454 -16.172 -4.199 1 97.38 133 PRO B O 1
ATOM 3677 N N . LYS B 1 134 ? -1.067 -15.75 -2.693 1 95.25 134 LYS B N 1
ATOM 3678 C CA . LYS B 1 134 ? -1.32 -14.406 -3.199 1 95.25 134 LYS B CA 1
ATOM 3679 C C . LYS B 1 134 ? -0.436 -13.375 -2.496 1 95.25 134 LYS B C 1
ATOM 3681 O O . LYS B 1 134 ? -0.939 -12.453 -1.859 1 95.25 134 LYS B O 1
ATOM 3686 N N . SER B 1 135 ? 0.843 -13.555 -2.664 1 92.44 135 SER B N 1
ATOM 3687 C CA . SER B 1 135 ? 1.905 -12.75 -2.07 1 92.44 135 SER B CA 1
ATOM 3688 C C . SER B 1 135 ? 3.252 -13.047 -2.723 1 92.44 135 SER B C 1
ATOM 3690 O O . SER B 1 135 ? 3.482 -14.156 -3.211 1 92.44 135 SER B O 1
ATOM 3692 N N . PRO B 1 136 ? 4.105 -12.031 -2.705 1 90.44 136 PRO B N 1
ATOM 3693 C CA . PRO B 1 136 ? 5.488 -12.344 -3.082 1 90.44 136 PRO B CA 1
ATOM 3694 C C . PRO B 1 136 ? 6.145 -13.352 -2.137 1 90.44 136 PRO B C 1
ATOM 3696 O O . PRO B 1 136 ? 5.766 -13.445 -0.967 1 90.44 136 PRO B O 1
ATOM 3699 N N . GLY B 1 137 ? 7.133 -14.109 -2.631 1 92.62 137 GLY B N 1
ATOM 3700 C CA . GLY B 1 137 ? 7.742 -15.227 -1.92 1 92.62 137 GLY B CA 1
ATOM 3701 C C . GLY B 1 137 ? 8.281 -14.836 -0.555 1 92.62 137 GLY B C 1
ATOM 3702 O O . GLY B 1 137 ? 8.016 -15.523 0.437 1 92.62 137 GLY B O 1
ATOM 3703 N N . LYS B 1 138 ? 8.969 -13.711 -0.526 1 88.88 138 LYS B N 1
ATOM 3704 C CA . LYS B 1 138 ? 9.562 -13.281 0.732 1 88.88 138 LYS B CA 1
ATOM 3705 C C . LYS B 1 138 ? 8.508 -13.133 1.821 1 88.88 138 LYS B C 1
ATOM 3707 O O . LYS B 1 138 ? 8.734 -13.508 2.973 1 88.88 138 LYS B O 1
ATOM 3712 N N . ARG B 1 139 ? 7.398 -12.648 1.494 1 90.44 139 ARG B N 1
ATOM 3713 C CA . ARG B 1 139 ? 6.332 -12.43 2.467 1 90.44 139 ARG B CA 1
ATOM 3714 C C . ARG B 1 139 ? 5.664 -13.742 2.854 1 90.44 139 ARG B C 1
ATOM 3716 O O . ARG B 1 139 ? 5.219 -13.906 3.99 1 90.44 139 ARG B O 1
ATOM 3723 N N . VAL B 1 140 ? 5.609 -14.656 1.93 1 95.69 140 VAL B N 1
ATOM 3724 C CA . VAL B 1 140 ? 5.086 -15.984 2.225 1 95.69 140 VAL B CA 1
ATOM 3725 C C . VAL B 1 140 ? 5.875 -16.609 3.375 1 95.69 140 VAL B C 1
ATOM 3727 O O . VAL B 1 140 ? 5.293 -17.156 4.316 1 95.69 140 VAL B O 1
ATOM 3730 N N . ARG B 1 141 ? 7.199 -16.5 3.322 1 97.62 141 ARG B N 1
ATOM 3731 C CA . ARG B 1 141 ? 8.078 -17.047 4.352 1 97.62 141 ARG B CA 1
ATOM 3732 C C . ARG B 1 141 ? 7.945 -16.25 5.656 1 97.62 141 ARG B C 1
ATOM 3734 O O . ARG B 1 141 ? 7.793 -16.844 6.727 1 97.62 141 ARG B O 1
ATOM 3741 N N . GLU B 1 142 ? 7.938 -14.953 5.551 1 94.38 142 GLU B N 1
ATOM 3742 C CA . GLU B 1 142 ? 7.902 -14.102 6.734 1 94.38 142 GLU B CA 1
ATOM 3743 C C . GLU B 1 142 ? 6.617 -14.32 7.531 1 94.38 142 GLU B C 1
ATOM 3745 O O . GLU B 1 142 ? 6.652 -14.469 8.75 1 94.38 142 GLU B O 1
ATOM 3750 N N . LYS B 1 143 ? 5.543 -14.352 6.84 1 94.56 143 LYS B N 1
ATOM 3751 C CA . LYS B 1 143 ? 4.262 -14.531 7.52 1 94.56 143 LYS B CA 1
ATOM 3752 C C . LYS B 1 143 ? 4.164 -15.922 8.148 1 94.56 143 LYS B C 1
ATOM 3754 O O . LYS B 1 143 ? 3.59 -16.078 9.227 1 94.56 143 LYS B O 1
ATOM 3759 N N . TYR B 1 144 ? 4.719 -16.906 7.484 1 97.81 144 TYR B N 1
ATOM 3760 C CA . TYR B 1 144 ? 4.77 -18.266 8.031 1 97.81 144 TYR B CA 1
ATOM 3761 C C . TYR B 1 144 ? 5.531 -18.297 9.352 1 97.81 144 TYR B C 1
ATOM 3763 O O . TYR B 1 144 ? 5.062 -18.875 10.328 1 97.81 144 TYR B O 1
ATOM 3771 N N . LEU B 1 145 ? 6.676 -17.609 9.383 1 97.81 145 LEU B N 1
ATOM 3772 C CA . LEU B 1 145 ? 7.523 -17.594 10.57 1 97.81 145 LEU B CA 1
ATOM 3773 C C . LEU B 1 145 ? 6.852 -16.844 11.711 1 97.81 145 LEU B C 1
ATOM 3775 O O . LEU B 1 145 ? 7.074 -17.156 12.883 1 97.81 145 LEU B O 1
ATOM 3779 N N . GLU B 1 146 ? 5.996 -15.93 11.383 1 94.81 146 GLU B N 1
ATOM 3780 C CA . GLU B 1 146 ? 5.27 -15.148 12.383 1 94.81 146 GLU B CA 1
ATOM 3781 C C . GLU B 1 146 ? 4.07 -15.93 12.922 1 94.81 146 GLU B C 1
ATOM 3783 O O . GLU B 1 146 ? 3.352 -15.445 13.797 1 94.81 146 GLU B O 1
ATOM 3788 N N . GLY B 1 147 ? 3.809 -17.062 12.359 1 95.5 147 GLY B N 1
ATOM 3789 C CA . GLY B 1 147 ? 2.693 -17.891 12.797 1 95.5 147 GLY B CA 1
ATOM 3790 C C . GLY B 1 147 ? 1.408 -17.609 12.047 1 95.5 147 GLY B C 1
ATOM 3791 O O . GLY B 1 147 ? 0.346 -18.125 12.406 1 95.5 147 GLY B O 1
ATOM 3792 N N . PHE B 1 148 ? 1.6 -16.781 11.078 1 93.75 148 PHE B N 1
ATOM 3793 C CA . PHE B 1 148 ? 0.461 -16.469 10.219 1 93.75 148 PHE B CA 1
ATOM 3794 C C . PHE B 1 148 ? 0.635 -17.078 8.836 1 93.75 148 PHE B C 1
ATOM 3796 O O . PHE B 1 148 ? 1.445 -17.984 8.656 1 93.75 148 PHE B O 1
ATOM 3803 N N . GLY B 1 149 ? -0.018 -16.75 7.906 1 94.5 149 GLY B N 1
ATOM 3804 C CA . GLY B 1 149 ? 0.024 -17.172 6.516 1 94.5 149 GLY B CA 1
ATOM 3805 C C . GLY B 1 149 ? -0.495 -16.125 5.551 1 94.5 149 GLY B C 1
ATOM 3806 O O . GLY B 1 149 ? -0.886 -15.031 5.969 1 94.5 149 GLY B O 1
ATOM 3807 N N . VAL B 1 150 ? -0.348 -16.438 4.363 1 94.69 150 VAL B N 1
ATOM 3808 C CA . VAL B 1 150 ? -0.971 -15.609 3.332 1 94.69 150 VAL B CA 1
ATOM 3809 C C . VAL B 1 150 ? -2.072 -16.406 2.633 1 94.69 150 VAL B C 1
ATOM 3811 O O . VAL B 1 150 ? -1.996 -17.625 2.533 1 94.69 150 VAL B O 1
ATOM 3814 N N . PRO B 1 151 ? -3.092 -15.727 2.188 1 95.88 151 PRO B N 1
ATOM 3815 C CA . PRO B 1 151 ? -4.125 -16.438 1.434 1 95.88 151 PRO B CA 1
ATOM 3816 C C . PRO B 1 151 ? -3.59 -17.062 0.148 1 95.88 151 PRO B C 1
ATOM 3818 O O . PRO B 1 151 ? -2.568 -16.625 -0.381 1 95.88 151 PRO B O 1
ATOM 3821 N N . ALA B 1 152 ? -4.332 -18.047 -0.29 1 97.88 152 ALA B N 1
ATOM 3822 C CA . ALA B 1 152 ? -3.912 -18.688 -1.533 1 97.88 152 ALA B CA 1
ATOM 3823 C C . ALA B 1 152 ? -5.117 -19.188 -2.326 1 97.88 152 ALA B C 1
ATOM 3825 O O . ALA B 1 152 ? -6.227 -19.266 -1.796 1 97.88 152 ALA B O 1
ATOM 3826 N N . LEU B 1 153 ? -4.867 -19.422 -3.555 1 98.25 153 LEU B N 1
ATOM 3827 C CA . LEU B 1 153 ? -5.793 -20.109 -4.449 1 98.25 153 LEU B CA 1
ATOM 3828 C C . LEU B 1 153 ? -5.281 -21.5 -4.793 1 98.25 153 LEU B C 1
ATOM 3830 O O . LEU B 1 153 ? -4.078 -21.703 -4.949 1 98.25 153 LEU B O 1
ATOM 3834 N N . VAL B 1 154 ? -6.203 -22.406 -4.898 1 98.75 154 VAL B N 1
ATOM 3835 C CA . VAL B 1 154 ? -5.852 -23.719 -5.398 1 98.75 154 VAL B CA 1
ATOM 3836 C C . VAL B 1 154 ? -6.707 -24.062 -6.613 1 98.75 154 VAL B C 1
ATOM 3838 O O . VAL B 1 154 ? -7.836 -23.578 -6.742 1 98.75 154 VAL B O 1
ATOM 3841 N N . ALA B 1 155 ? -6.199 -24.812 -7.48 1 98.81 155 ALA B N 1
ATOM 3842 C CA . ALA B 1 155 ? -6.91 -25.25 -8.68 1 98.81 155 ALA B CA 1
ATOM 3843 C C . ALA B 1 155 ? -6.438 -26.625 -9.133 1 98.81 155 ALA B C 1
ATOM 3845 O O . ALA B 1 155 ? -5.301 -27.016 -8.859 1 98.81 155 ALA B O 1
ATOM 3846 N N . VAL B 1 156 ? -7.297 -27.375 -9.758 1 98.88 156 VAL B N 1
ATOM 3847 C CA . VAL B 1 156 ? -6.996 -28.656 -10.375 1 98.88 156 VAL B CA 1
ATOM 3848 C C . VAL B 1 156 ? -7.27 -28.594 -11.875 1 98.88 156 VAL B C 1
ATOM 3850 O O . VAL B 1 156 ? -8.359 -28.203 -12.297 1 98.88 156 VAL B O 1
ATOM 3853 N N . TYR B 1 157 ? -6.273 -28.797 -12.664 1 98.81 157 TYR B N 1
ATOM 3854 C CA . TYR B 1 157 ? -6.426 -28.875 -14.117 1 98.81 157 TYR B CA 1
ATOM 3855 C C . TYR B 1 157 ? -6.738 -30.297 -14.562 1 98.81 157 TYR B C 1
ATOM 3857 O O . TYR B 1 157 ? -7.547 -30.5 -15.469 1 98.81 157 TYR B O 1
ATOM 3865 N N . GLN B 1 158 ? -6.051 -31.312 -13.969 1 98.75 158 GLN B N 1
ATOM 3866 C CA . GLN B 1 158 ? -6.16 -32.719 -14.266 1 98.75 158 GLN B CA 1
ATOM 3867 C C . GLN B 1 158 ? -6.105 -33.562 -12.992 1 98.75 158 GLN B C 1
ATOM 3869 O O . GLN B 1 158 ? -5.238 -33.344 -12.141 1 98.75 158 GLN B O 1
ATOM 3874 N N . ASP B 1 159 ? -7.07 -34.469 -12.805 1 98.81 159 ASP B N 1
ATOM 3875 C CA . ASP B 1 159 ? -7.172 -35.344 -11.633 1 98.81 159 ASP B CA 1
ATOM 3876 C C . ASP B 1 159 ? -7.117 -36.812 -12.016 1 98.81 159 ASP B C 1
ATOM 3878 O O . ASP B 1 159 ? -8.148 -37.5 -12.047 1 98.81 159 ASP B O 1
ATOM 3882 N N . TYR B 1 160 ? -5.918 -37.281 -12.227 1 98.75 160 TYR B N 1
ATOM 3883 C CA . TYR B 1 160 ? -5.715 -38.656 -12.641 1 98.75 160 TYR B CA 1
ATOM 3884 C C . TYR B 1 160 ? -5.965 -39.594 -11.484 1 98.75 160 TYR B C 1
ATOM 3886 O O . TYR B 1 160 ? -6.598 -40.656 -11.656 1 98.75 160 TYR B O 1
ATOM 3894 N N . THR B 1 161 ? -5.496 -39.281 -10.289 1 98.44 161 THR B N 1
ATOM 3895 C CA . THR B 1 161 ? -5.508 -40.188 -9.148 1 98.44 161 THR B CA 1
ATOM 3896 C C . THR B 1 161 ? -6.84 -40.125 -8.406 1 98.44 161 THR B C 1
ATOM 3898 O O . THR B 1 161 ? -7.164 -41 -7.617 1 98.44 161 THR B O 1
ATOM 3901 N N . GLY B 1 162 ? -7.551 -39.062 -8.633 1 98.56 162 GLY B N 1
ATOM 3902 C CA . GLY B 1 162 ? -8.766 -38.812 -7.875 1 98.56 162 GLY B CA 1
ATOM 3903 C C . GLY B 1 162 ? -8.523 -38.062 -6.586 1 98.56 162 GLY B C 1
ATOM 3904 O O . GLY B 1 162 ? -9.469 -37.75 -5.852 1 98.56 162 GLY B O 1
ATOM 3905 N N . ASN B 1 163 ? -7.273 -37.656 -6.344 1 98.19 163 ASN B N 1
ATOM 3906 C CA . ASN B 1 163 ? -6.918 -37.031 -5.074 1 98.19 163 ASN B CA 1
ATOM 3907 C C . ASN B 1 163 ? -6.273 -35.656 -5.293 1 98.19 163 ASN B C 1
ATOM 3909 O O . ASN B 1 163 ? -5.68 -35.094 -4.371 1 98.19 163 ASN B O 1
ATOM 3913 N N . ALA B 1 164 ? -6.387 -35.125 -6.473 1 98.75 164 ALA B N 1
ATOM 3914 C CA . ALA B 1 164 ? -5.645 -33.906 -6.848 1 98.75 164 ALA B CA 1
ATOM 3915 C C . ALA B 1 164 ? -6.035 -32.719 -5.969 1 98.75 164 ALA B C 1
ATOM 3917 O O . ALA B 1 164 ? -5.176 -31.953 -5.543 1 98.75 164 ALA B O 1
ATOM 3918 N N . LYS B 1 165 ? -7.316 -32.594 -5.715 1 98.62 165 LYS B N 1
ATOM 3919 C CA . LYS B 1 165 ? -7.777 -31.469 -4.898 1 98.62 165 LYS B CA 1
ATOM 3920 C C . LYS B 1 165 ? -7.238 -31.562 -3.475 1 98.62 165 LYS B C 1
ATOM 3922 O O . LYS B 1 165 ? -6.746 -30.578 -2.924 1 98.62 165 LYS B O 1
ATOM 3927 N N . ASP B 1 166 ? -7.355 -32.75 -2.893 1 98.69 166 ASP B N 1
ATOM 3928 C CA . ASP B 1 166 ? -6.84 -32.969 -1.543 1 98.69 166 ASP B CA 1
ATOM 3929 C C . ASP B 1 166 ? -5.34 -32.688 -1.477 1 98.69 166 ASP B C 1
ATOM 3931 O O . ASP B 1 166 ? -4.852 -32.125 -0.496 1 98.69 166 ASP B O 1
ATOM 3935 N N . LEU B 1 167 ? -4.691 -33.094 -2.512 1 98.75 167 LEU B N 1
ATOM 3936 C CA . LEU B 1 167 ? -3.252 -32.875 -2.578 1 98.75 167 LEU B CA 1
ATOM 3937 C C . LEU B 1 167 ? -2.936 -31.391 -2.621 1 98.75 167 LEU B C 1
ATOM 3939 O O . LEU B 1 167 ? -2.049 -30.922 -1.907 1 98.75 167 LEU B O 1
ATOM 3943 N N . ALA B 1 168 ? -3.66 -30.609 -3.441 1 98.88 168 ALA B N 1
ATOM 3944 C CA . ALA B 1 168 ? -3.451 -29.172 -3.553 1 98.88 168 ALA B CA 1
ATOM 3945 C C . ALA B 1 168 ? -3.703 -28.484 -2.219 1 98.88 168 ALA B C 1
ATOM 3947 O O . ALA B 1 168 ? -2.93 -27.609 -1.807 1 98.88 168 ALA B O 1
ATOM 3948 N N . LEU B 1 169 ? -4.758 -28.875 -1.534 1 98.88 169 LEU B N 1
ATOM 3949 C CA . LEU B 1 169 ? -5.105 -28.297 -0.247 1 98.88 169 LEU B CA 1
ATOM 3950 C C . LEU B 1 169 ? -4.059 -28.625 0.808 1 98.88 169 LEU B C 1
ATOM 3952 O O . LEU B 1 169 ? -3.686 -27.781 1.617 1 98.88 169 LEU B O 1
ATOM 3956 N N . ALA B 1 170 ? -3.621 -29.906 0.763 1 98.94 170 ALA B N 1
ATOM 3957 C CA . ALA B 1 170 ? -2.59 -30.312 1.71 1 98.94 170 ALA B CA 1
ATOM 3958 C C . ALA B 1 170 ? -1.302 -29.531 1.505 1 98.94 170 ALA B C 1
ATOM 3960 O O . ALA B 1 170 ? -0.649 -29.125 2.473 1 98.94 170 ALA B O 1
ATOM 3961 N N . MET B 1 171 ? -0.939 -29.312 0.272 1 98.88 171 MET B N 1
ATOM 3962 C CA . MET B 1 171 ? 0.239 -28.5 -0.034 1 98.88 171 MET B CA 1
ATOM 3963 C C . MET B 1 171 ? 0.047 -27.062 0.425 1 98.88 171 MET B C 1
ATOM 3965 O O . MET B 1 171 ? 0.966 -26.453 0.975 1 98.88 171 MET B O 1
ATOM 3969 N N . ALA B 1 172 ? -1.139 -26.5 0.198 1 98.88 172 ALA B N 1
ATOM 3970 C CA . ALA B 1 172 ? -1.434 -25.156 0.655 1 98.88 172 ALA B CA 1
ATOM 3971 C C . ALA B 1 172 ? -1.276 -25.031 2.168 1 98.88 172 ALA B C 1
ATOM 3973 O O . ALA B 1 172 ? -0.755 -24.031 2.672 1 98.88 172 ALA B O 1
ATOM 3974 N N . LYS B 1 173 ? -1.703 -26.078 2.885 1 98.81 173 LYS B N 1
ATOM 3975 C CA . LYS B 1 173 ? -1.549 -26.109 4.336 1 98.81 173 LYS B CA 1
ATOM 3976 C C . LYS B 1 173 ? -0.076 -26.172 4.73 1 98.81 173 LYS B C 1
ATOM 3978 O O . LYS B 1 173 ? 0.362 -25.438 5.629 1 98.81 173 LYS B O 1
ATOM 3983 N N . ALA B 1 174 ? 0.614 -27.016 4.051 1 98.81 174 ALA B N 1
ATOM 3984 C CA . ALA B 1 174 ? 2.039 -27.172 4.34 1 98.81 174 ALA B CA 1
ATOM 3985 C C . ALA B 1 174 ? 2.783 -25.859 4.113 1 98.81 174 ALA B C 1
ATOM 3987 O O . ALA B 1 174 ? 3.744 -25.547 4.824 1 98.81 174 ALA B O 1
ATOM 3988 N N . ILE B 1 175 ? 2.314 -25.062 3.168 1 98.81 175 ILE B N 1
ATOM 3989 C CA . ILE B 1 175 ? 2.924 -23.766 2.854 1 98.81 175 ILE B CA 1
ATOM 3990 C C . ILE B 1 175 ? 2.494 -22.734 3.887 1 98.81 175 ILE B C 1
ATOM 3992 O O . ILE B 1 175 ? 3.135 -21.688 4.027 1 98.81 175 ILE B O 1
ATOM 3996 N N . GLY B 1 176 ? 1.502 -22.984 4.613 1 98.31 176 GLY B N 1
ATOM 3997 C CA . GLY B 1 176 ? 1.015 -22.109 5.66 1 98.31 176 GLY B CA 1
ATOM 3998 C C . GLY B 1 176 ? -0.181 -21.281 5.23 1 98.31 176 GLY B C 1
ATOM 3999 O O . GLY B 1 176 ? -0.724 -20.5 6.023 1 98.31 176 GLY B O 1
ATOM 4000 N N . CYS B 1 177 ? -0.735 -21.5 4.062 1 98.31 177 CYS B N 1
ATOM 4001 C CA . CYS B 1 177 ? -1.726 -20.609 3.475 1 98.31 177 CYS B CA 1
ATOM 4002 C C . CYS B 1 177 ? -3.098 -20.828 4.102 1 98.31 177 CYS B C 1
ATOM 4004 O O . CYS B 1 177 ? -3.914 -19.906 4.152 1 98.31 177 CYS B O 1
ATOM 4006 N N . THR B 1 178 ? -3.381 -22.016 4.617 1 98.19 178 THR B N 1
ATOM 4007 C CA . THR B 1 178 ? -4.699 -22.297 5.18 1 98.19 178 THR B CA 1
ATOM 4008 C C . THR B 1 178 ? -4.898 -21.547 6.488 1 98.19 178 THR B C 1
ATOM 4010 O O . THR B 1 178 ? -6.02 -21.453 6.992 1 98.19 178 THR B O 1
ATOM 4013 N N . ARG B 1 179 ? -3.826 -21.031 7.039 1 96.75 179 ARG B N 1
ATOM 4014 C CA . ARG B 1 179 ? -3.941 -20.172 8.219 1 96.75 179 ARG B CA 1
ATOM 4015 C C . ARG B 1 179 ? -4.66 -18.875 7.879 1 96.75 179 ARG B C 1
ATOM 4017 O O . ARG B 1 179 ? -5.277 -18.25 8.75 1 96.75 179 ARG B O 1
ATOM 4024 N N . ALA B 1 180 ? -4.551 -18.438 6.641 1 95.44 180 ALA B N 1
ATOM 4025 C CA . ALA B 1 180 ? -5.137 -17.188 6.184 1 95.44 180 ALA B CA 1
ATOM 4026 C C . ALA B 1 180 ? -6.312 -17.438 5.242 1 95.44 180 ALA B C 1
ATOM 4028 O O . ALA B 1 180 ? -6.98 -16.5 4.809 1 95.44 180 ALA B O 1
ATOM 4029 N N . GLY B 1 181 ? -6.535 -18.688 4.934 1 96.88 181 GLY B N 1
ATOM 4030 C CA . GLY B 1 181 ? -7.668 -19.047 4.09 1 96.88 181 GLY B CA 1
ATOM 4031 C C . GLY B 1 181 ? -7.27 -19.344 2.656 1 96.88 181 GLY B C 1
ATOM 4032 O O . GLY B 1 181 ? -6.445 -18.641 2.072 1 96.88 181 GLY B O 1
ATOM 4033 N N . VAL B 1 182 ? -7.848 -20.422 2.125 1 98.06 182 VAL B N 1
ATOM 4034 C CA . VAL B 1 182 ? -7.582 -20.875 0.763 1 98.06 182 VAL B CA 1
ATOM 4035 C C . VAL B 1 182 ? -8.898 -21.031 0.005 1 98.06 182 VAL B C 1
ATOM 4037 O O . VAL B 1 182 ? -9.875 -21.531 0.555 1 98.06 182 VAL B O 1
ATOM 4040 N N . ILE B 1 183 ? -8.914 -20.516 -1.186 1 97.69 183 ILE B N 1
ATOM 4041 C CA . ILE B 1 183 ? -10.109 -20.641 -2.004 1 97.69 183 ILE B CA 1
ATOM 4042 C C . ILE B 1 183 ? -9.789 -21.375 -3.297 1 97.69 183 ILE B C 1
ATOM 4044 O O . ILE B 1 183 ? -8.664 -21.297 -3.799 1 97.69 183 ILE B O 1
ATOM 4048 N N . GLU B 1 184 ? -10.758 -22.109 -3.812 1 98 184 GLU B N 1
ATOM 4049 C CA . GLU B 1 184 ? -10.617 -22.828 -5.078 1 98 184 GLU B CA 1
ATOM 4050 C C . GLU B 1 184 ? -10.867 -21.891 -6.266 1 98 184 GLU B C 1
ATOM 4052 O O . GLU B 1 184 ? -11.688 -20.984 -6.184 1 98 184 GLU B O 1
ATOM 4057 N N . THR B 1 185 ? -10.172 -22.094 -7.309 1 98 185 THR B N 1
ATOM 4058 C CA . THR B 1 185 ? -10.32 -21.406 -8.586 1 98 185 THR B CA 1
ATOM 4059 C C . THR B 1 185 ? -9.977 -22.344 -9.742 1 98 185 THR B C 1
ATOM 4061 O O . THR B 1 185 ? -10.047 -23.562 -9.609 1 98 185 THR B O 1
ATOM 4064 N N . THR B 1 186 ? -9.867 -21.844 -10.938 1 98.5 186 THR B N 1
ATOM 4065 C CA . THR B 1 186 ? -9.414 -22.594 -12.102 1 98.5 186 THR B CA 1
ATOM 4066 C C . THR B 1 186 ? -8.078 -22.062 -12.594 1 98.5 186 THR B C 1
ATOM 4068 O O . THR B 1 186 ? -7.688 -20.938 -12.281 1 98.5 186 THR B O 1
ATOM 4071 N N . PHE B 1 187 ? -7.379 -22.906 -13.359 1 98.69 187 PHE B N 1
ATOM 4072 C CA . PHE B 1 187 ? -6.129 -22.453 -13.969 1 98.69 187 PHE B CA 1
ATOM 4073 C C . PHE B 1 187 ? -6.363 -21.234 -14.852 1 98.69 187 PHE B C 1
ATOM 4075 O O . PHE B 1 187 ? -5.578 -20.281 -14.828 1 98.69 187 PHE B O 1
ATOM 4082 N N . LYS B 1 188 ? -7.441 -21.219 -15.578 1 98.56 188 LYS B N 1
ATOM 4083 C CA . LYS B 1 188 ? -7.781 -20.109 -16.453 1 98.56 188 LYS B CA 1
ATOM 4084 C C . LYS B 1 188 ? -8.016 -18.828 -15.648 1 98.56 188 LYS B C 1
ATOM 4086 O O . LYS B 1 188 ? -7.395 -17.797 -15.914 1 98.56 188 LYS B O 1
ATOM 4091 N N . ASP B 1 189 ? -8.93 -18.875 -14.68 1 98.62 189 ASP B N 1
ATOM 4092 C CA . ASP B 1 189 ? -9.297 -17.672 -13.93 1 98.62 189 ASP B CA 1
ATOM 4093 C C . ASP B 1 189 ? -8.102 -17.125 -13.164 1 98.62 189 ASP B C 1
ATOM 4095 O O . ASP B 1 189 ? -7.891 -15.906 -13.117 1 98.62 189 ASP B O 1
ATOM 4099 N N . GLU B 1 190 ? -7.328 -18.016 -12.555 1 98.44 190 GLU B N 1
ATOM 4100 C CA . GLU B 1 190 ? -6.145 -17.578 -11.82 1 98.44 190 GLU B CA 1
ATOM 4101 C C . GLU B 1 190 ? -5.148 -16.891 -12.758 1 98.44 190 GLU B C 1
ATOM 4103 O O . GLU B 1 190 ? -4.668 -15.789 -12.461 1 98.44 190 GLU B O 1
ATOM 4108 N N . THR B 1 191 ? -4.824 -17.484 -13.891 1 98.69 191 THR B N 1
ATOM 4109 C CA . THR B 1 191 ? -3.816 -16.969 -14.805 1 98.69 191 THR B CA 1
ATOM 4110 C C . THR B 1 191 ? -4.23 -15.602 -15.344 1 98.69 191 THR B C 1
ATOM 4112 O O . THR B 1 191 ? -3.459 -14.641 -15.281 1 98.69 191 THR B O 1
ATOM 4115 N N . GLU B 1 192 ? -5.438 -15.562 -15.859 1 98.75 192 GLU B N 1
ATOM 4116 C CA . GLU B 1 192 ? -5.891 -14.344 -16.516 1 98.75 192 GLU B CA 1
ATOM 4117 C C . GLU B 1 192 ? -6.035 -13.195 -15.516 1 98.75 192 GLU B C 1
ATOM 4119 O O . GLU B 1 192 ? -5.543 -12.094 -15.758 1 98.75 192 GLU B O 1
ATOM 4124 N N . SER B 1 193 ? -6.719 -13.453 -14.383 1 98.44 193 SER B N 1
ATOM 4125 C CA . SER B 1 193 ? -6.938 -12.383 -13.414 1 98.44 193 SER B CA 1
ATOM 4126 C C . SER B 1 193 ? -5.617 -11.906 -12.812 1 98.44 193 SER B C 1
ATOM 4128 O O . SER B 1 193 ? -5.453 -10.727 -12.516 1 98.44 193 SER B O 1
ATOM 4130 N N . ASP B 1 194 ? -4.684 -12.844 -12.617 1 98 194 ASP B N 1
ATOM 4131 C CA . ASP B 1 194 ? -3.373 -12.5 -12.07 1 98 194 ASP B CA 1
ATOM 4132 C C . ASP B 1 194 ? -2.605 -11.586 -13.023 1 98 194 ASP B C 1
ATOM 4134 O O . ASP B 1 194 ? -2.096 -10.547 -12.617 1 98 194 ASP B O 1
ATOM 4138 N N . LEU B 1 195 ? -2.541 -11.961 -14.32 1 98.75 195 LEU B N 1
ATOM 4139 C CA . LEU B 1 195 ? -1.845 -11.164 -15.328 1 98.75 195 LEU B CA 1
ATOM 4140 C C . LEU B 1 195 ? -2.5 -9.797 -15.492 1 98.75 195 LEU B C 1
ATOM 4142 O O . LEU B 1 195 ? -1.811 -8.781 -15.586 1 98.75 195 LEU B O 1
ATOM 4146 N N . ILE B 1 196 ? -3.824 -9.797 -15.531 1 98.88 196 ILE B N 1
ATOM 4147 C CA . ILE B 1 196 ? -4.57 -8.555 -15.688 1 98.88 196 ILE B CA 1
ATOM 4148 C C . ILE B 1 196 ? -4.312 -7.645 -14.492 1 98.88 196 ILE B C 1
ATOM 4150 O O . ILE B 1 196 ? -3.967 -6.469 -14.656 1 98.88 196 ILE B O 1
ATOM 4154 N N . GLY B 1 197 ? -4.414 -8.133 -13.258 1 98.5 197 GLY B N 1
ATOM 4155 C CA . GLY B 1 197 ? -4.191 -7.348 -12.055 1 98.5 197 GLY B CA 1
ATOM 4156 C C . GLY B 1 197 ? -2.801 -6.75 -11.977 1 98.5 197 GLY B C 1
ATOM 4157 O O . GLY B 1 197 ? -2.637 -5.586 -11.609 1 98.5 197 GLY B O 1
ATOM 4158 N N . GLU B 1 198 ? -1.781 -7.547 -12.32 1 98.06 198 GLU B N 1
ATOM 4159 C CA . GLU B 1 198 ? -0.392 -7.102 -12.273 1 98.06 198 GLU B CA 1
ATOM 4160 C C . GLU B 1 198 ? -0.141 -5.961 -13.258 1 98.06 198 GLU B C 1
ATOM 4162 O O . GLU B 1 198 ? 0.599 -5.023 -12.953 1 98.06 198 GLU B O 1
ATOM 4167 N N . GLN B 1 199 ? -0.722 -6.102 -14.453 1 98.75 199 GLN B N 1
ATOM 4168 C CA . GLN B 1 199 ? -0.529 -5.094 -15.492 1 98.75 199 GLN B CA 1
ATOM 4169 C C . GLN B 1 199 ? -1.295 -3.814 -15.164 1 98.75 199 GLN B C 1
ATOM 4171 O O . GLN B 1 199 ? -0.75 -2.713 -15.273 1 98.75 199 GLN B O 1
ATOM 4176 N N . LEU B 1 200 ? -2.537 -3.916 -14.664 1 98.81 200 LEU B N 1
ATOM 4177 C CA . LEU B 1 200 ? -3.447 -2.783 -14.555 1 98.81 200 LEU B CA 1
ATOM 4178 C C . LEU B 1 200 ? -3.246 -2.051 -13.227 1 98.81 200 LEU B C 1
ATOM 4180 O O . LEU B 1 200 ? -3.451 -0.837 -13.148 1 98.81 200 LEU B O 1
ATOM 4184 N N . VAL B 1 201 ? -2.947 -2.797 -12.156 1 98.69 201 VAL B N 1
ATOM 4185 C CA . VAL B 1 201 ? -2.988 -2.195 -10.828 1 98.69 201 VAL B CA 1
ATOM 4186 C C . VAL B 1 201 ? -1.684 -2.484 -10.086 1 98.69 201 VAL B C 1
ATOM 4188 O O . VAL B 1 201 ? -0.862 -1.586 -9.891 1 98.69 201 VAL B O 1
ATOM 4191 N N . LEU B 1 202 ? -1.301 -3.723 -9.836 1 97.81 202 LEU B N 1
ATOM 4192 C CA . LEU B 1 202 ? -0.369 -4.176 -8.805 1 97.81 202 LEU B CA 1
ATOM 4193 C C . LEU B 1 202 ? 1.054 -3.73 -9.125 1 97.81 202 LEU B C 1
ATOM 4195 O O . LEU B 1 202 ? 1.788 -3.295 -8.234 1 97.81 202 LEU B O 1
ATOM 4199 N N . VAL B 1 203 ? 1.477 -3.889 -10.383 1 98.12 203 VAL B N 1
ATOM 4200 C CA . VAL B 1 203 ? 2.822 -3.479 -10.766 1 98.12 203 VAL B CA 1
ATOM 4201 C C . VAL B 1 203 ? 2.75 -2.236 -11.656 1 98.12 203 VAL B C 1
ATOM 4203 O O . VAL B 1 203 ? 3.049 -1.128 -11.203 1 98.12 203 VAL B O 1
ATOM 4206 N N . GLY B 1 204 ? 2.078 -2.389 -12.82 1 98.56 204 GLY B N 1
ATOM 4207 C CA . GLY B 1 204 ? 2.033 -1.301 -13.781 1 98.56 204 GLY B CA 1
ATOM 4208 C C . GLY B 1 204 ? 1.324 -0.067 -13.258 1 98.56 204 GLY B C 1
ATOM 4209 O O . GLY B 1 204 ? 1.885 1.031 -13.273 1 98.56 204 GLY B O 1
ATOM 4210 N N . GLY B 1 205 ? 0.053 -0.226 -12.805 1 98.69 205 GLY B N 1
ATOM 4211 C CA . GLY B 1 205 ? -0.76 0.89 -12.344 1 98.69 205 GLY B CA 1
ATOM 4212 C C . GLY B 1 205 ? -0.146 1.635 -11.18 1 98.69 205 GLY B C 1
ATOM 4213 O O . GLY B 1 205 ? -0.075 2.865 -11.188 1 98.69 205 GLY B O 1
ATOM 4214 N N . LEU B 1 206 ? 0.326 0.94 -10.156 1 98.75 206 LEU B N 1
ATOM 4215 C CA . LEU B 1 206 ? 0.879 1.557 -8.953 1 98.75 206 LEU B CA 1
ATOM 4216 C C . LEU B 1 206 ? 2.156 2.324 -9.281 1 98.75 206 LEU B C 1
ATOM 4218 O O . LEU B 1 206 ? 2.332 3.461 -8.836 1 98.75 206 LEU B O 1
ATOM 4222 N N . ILE B 1 207 ? 3.068 1.723 -10.07 1 98.75 207 ILE B N 1
ATOM 4223 C CA . ILE B 1 207 ? 4.309 2.404 -10.43 1 98.75 207 ILE B CA 1
ATOM 4224 C C . ILE B 1 207 ? 3.99 3.715 -11.148 1 98.75 207 ILE B C 1
ATOM 4226 O O . ILE B 1 207 ? 4.5 4.773 -10.773 1 98.75 207 ILE B O 1
ATOM 4230 N N . GLU B 1 208 ? 3.145 3.639 -12.125 1 98.88 208 GLU B N 1
ATOM 4231 C CA . GLU B 1 208 ? 2.918 4.812 -12.961 1 98.88 208 GLU B CA 1
ATOM 4232 C C . GLU B 1 208 ? 2.131 5.883 -12.211 1 98.88 208 GLU B C 1
ATOM 4234 O O . GLU B 1 208 ? 2.357 7.078 -12.414 1 98.88 208 GLU B O 1
ATOM 4239 N N . LEU B 1 209 ? 1.122 5.48 -11.359 1 98.88 209 LEU B N 1
ATOM 4240 C CA . LEU B 1 209 ? 0.372 6.438 -10.555 1 98.88 209 LEU B CA 1
ATOM 4241 C C . LEU B 1 209 ? 1.304 7.23 -9.641 1 98.88 209 LEU B C 1
ATOM 4243 O O . LEU B 1 209 ? 1.26 8.461 -9.617 1 98.88 209 LEU B O 1
ATOM 4247 N N . ILE B 1 210 ? 2.178 6.547 -8.898 1 98.88 210 ILE B N 1
ATOM 4248 C CA . ILE B 1 210 ? 3.088 7.164 -7.941 1 98.88 210 ILE B CA 1
ATOM 4249 C C . ILE B 1 210 ? 4.137 7.988 -8.68 1 98.88 210 ILE B C 1
ATOM 4251 O O . ILE B 1 210 ? 4.418 9.133 -8.305 1 98.88 210 ILE B O 1
ATOM 4255 N N . LYS B 1 211 ? 4.695 7.379 -9.758 1 98.88 211 LYS B N 1
ATOM 4256 C CA . LYS B 1 211 ? 5.738 8.031 -10.547 1 98.88 211 LYS B CA 1
ATOM 4257 C C . LYS B 1 211 ? 5.238 9.352 -11.133 1 98.88 211 LYS B C 1
ATOM 4259 O O . LYS B 1 211 ? 5.918 10.375 -11.031 1 98.88 211 LYS B O 1
ATOM 4264 N N . LYS B 1 212 ? 4.066 9.375 -11.758 1 98.88 212 LYS B N 1
ATOM 4265 C CA . LYS B 1 212 ? 3.529 10.586 -12.367 1 98.88 212 LYS B CA 1
ATOM 4266 C C . LYS B 1 212 ? 3.135 11.609 -11.312 1 98.88 212 LYS B C 1
ATOM 4268 O O . LYS B 1 212 ? 3.266 12.812 -11.531 1 98.88 212 LYS B O 1
ATOM 4273 N N . GLY B 1 213 ? 2.562 11.117 -10.148 1 98.88 213 GLY B N 1
ATOM 4274 C CA . GLY B 1 213 ? 2.322 12.047 -9.055 1 98.88 213 GLY B CA 1
ATOM 4275 C C . GLY B 1 213 ? 3.578 12.758 -8.586 1 98.88 213 GLY B C 1
ATOM 4276 O O . GLY B 1 213 ? 3.574 13.977 -8.398 1 98.88 213 GLY B O 1
ATOM 4277 N N . PHE B 1 214 ? 4.676 11.992 -8.406 1 98.88 214 PHE B N 1
ATOM 4278 C CA . PHE B 1 214 ? 5.973 12.547 -8.039 1 98.88 214 PHE B CA 1
ATOM 4279 C C . PHE B 1 214 ? 6.445 13.562 -9.07 1 98.88 214 PHE B C 1
ATOM 4281 O O . PHE B 1 214 ? 6.867 14.664 -8.719 1 98.88 214 PHE B O 1
ATOM 4288 N N . GLU B 1 215 ? 6.363 13.172 -10.344 1 98.88 215 GLU B N 1
ATOM 4289 C CA . GLU B 1 215 ? 6.82 14.039 -11.43 1 98.88 215 GLU B CA 1
ATOM 4290 C C . GLU B 1 215 ? 6.059 15.359 -11.445 1 98.88 215 GLU B C 1
ATOM 4292 O O . GLU B 1 215 ? 6.656 16.422 -11.594 1 98.88 215 GLU B O 1
ATOM 4297 N N . VAL B 1 216 ? 4.742 15.312 -11.25 1 98.88 216 VAL B N 1
ATOM 4298 C CA . VAL B 1 216 ? 3.918 16.516 -11.289 1 98.88 216 VAL B CA 1
ATOM 4299 C C . VAL B 1 216 ? 4.336 17.453 -10.164 1 98.88 216 VAL B C 1
ATOM 4301 O O . VAL B 1 216 ? 4.508 18.656 -10.383 1 98.88 216 VAL B O 1
ATOM 4304 N N . LEU B 1 217 ? 4.559 16.938 -8.945 1 98.88 217 LEU B N 1
ATOM 4305 C CA . LEU B 1 217 ? 4.961 17.766 -7.816 1 98.88 217 LEU B CA 1
ATOM 4306 C C . LEU B 1 217 ? 6.328 18.391 -8.062 1 98.88 217 LEU B C 1
ATOM 4308 O O . LEU B 1 217 ? 6.512 19.594 -7.832 1 98.88 217 LEU B O 1
ATOM 4312 N N . VAL B 1 218 ? 7.289 17.609 -8.578 1 98.75 218 VAL B N 1
ATOM 4313 C CA . VAL B 1 218 ? 8.633 18.109 -8.836 1 98.75 218 VAL B CA 1
ATOM 4314 C C . VAL B 1 218 ? 8.602 19.141 -9.953 1 98.75 218 VAL B C 1
ATOM 4316 O O . VAL B 1 218 ? 9.242 20.188 -9.859 1 98.75 218 VAL B O 1
ATOM 4319 N N . GLU B 1 219 ? 7.852 18.875 -11.023 1 98.69 219 GLU B N 1
ATOM 4320 C CA . GLU B 1 219 ? 7.75 19.781 -12.156 1 98.69 219 GLU B CA 1
ATOM 4321 C C . GLU B 1 219 ? 7.125 21.109 -11.742 1 98.69 219 GLU B C 1
ATOM 4323 O O . GLU B 1 219 ? 7.426 22.156 -12.328 1 98.69 219 GLU B O 1
ATOM 4328 N N . LEU B 1 220 ? 6.27 21.109 -10.727 1 98.44 220 LEU B N 1
ATOM 4329 C CA . LEU B 1 220 ? 5.609 22.328 -10.242 1 98.44 220 LEU B CA 1
ATOM 4330 C C . LEU B 1 220 ? 6.496 23.078 -9.258 1 98.44 220 LEU B C 1
ATOM 4332 O O . LEU B 1 220 ? 6.109 24.125 -8.742 1 98.44 220 LEU B O 1
ATOM 4336 N N . GLY B 1 221 ? 7.676 22.531 -8.922 1 98.12 221 GLY B N 1
ATOM 4337 C CA . GLY B 1 221 ? 8.688 23.281 -8.188 1 98.12 221 GLY B CA 1
ATOM 4338 C C . GLY B 1 221 ? 8.789 22.875 -6.73 1 98.12 221 GLY B C 1
ATOM 4339 O O . GLY B 1 221 ? 9.547 23.469 -5.961 1 98.12 221 GLY B O 1
ATOM 4340 N N . TYR B 1 222 ? 8.109 21.828 -6.297 1 98.19 222 TYR B N 1
ATOM 4341 C CA . TYR B 1 222 ? 8.234 21.375 -4.918 1 98.19 222 TYR B CA 1
ATOM 4342 C C . TYR B 1 222 ? 9.516 20.578 -4.723 1 98.19 222 TYR B C 1
ATOM 4344 O O . TYR B 1 222 ? 9.961 19.875 -5.637 1 98.19 222 TYR B O 1
ATOM 4352 N N . PRO B 1 223 ? 10.133 20.688 -3.506 1 97.69 223 PRO B N 1
ATOM 4353 C CA . PRO B 1 223 ? 11.32 19.875 -3.246 1 97.69 223 PRO B CA 1
ATOM 4354 C C . PRO B 1 223 ? 11.07 18.375 -3.457 1 97.69 223 PRO B C 1
ATOM 4356 O O . PRO B 1 223 ? 10.039 17.859 -3.041 1 97.69 223 PRO B O 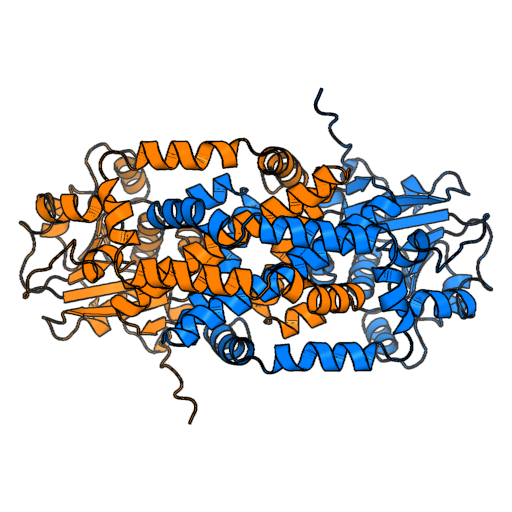1
ATOM 4359 N N . PRO B 1 224 ? 12 17.656 -4.109 1 97.94 224 PRO B N 1
ATOM 4360 C CA . PRO B 1 224 ? 11.812 16.25 -4.434 1 97.94 224 PRO B CA 1
ATOM 4361 C C . PRO B 1 224 ? 11.539 15.391 -3.197 1 97.94 224 PRO B C 1
ATOM 4363 O O . PRO B 1 224 ? 10.773 14.43 -3.268 1 97.94 224 PRO B O 1
ATOM 4366 N N . GLU B 1 225 ? 12.156 15.719 -2.025 1 96.75 225 GLU B N 1
ATOM 4367 C CA . GLU B 1 225 ? 11.922 14.961 -0.798 1 96.75 225 GLU B CA 1
ATOM 4368 C C . GLU B 1 225 ? 10.469 15.07 -0.35 1 96.75 225 GLU B C 1
ATOM 4370 O O . GLU B 1 225 ? 9.867 14.086 0.075 1 96.75 225 GLU B O 1
ATOM 4375 N N . LEU B 1 226 ? 9.938 16.281 -0.475 1 96.75 226 LEU B N 1
ATOM 4376 C CA . LEU B 1 226 ? 8.531 16.5 -0.151 1 96.75 226 LEU B CA 1
ATOM 4377 C C . LEU B 1 226 ? 7.625 15.742 -1.117 1 96.75 226 LEU B C 1
ATOM 4379 O O . LEU B 1 226 ? 6.633 15.141 -0.703 1 96.75 226 LEU B O 1
ATOM 4383 N N . ALA B 1 227 ? 7.988 15.836 -2.4 1 98.19 227 ALA B N 1
ATOM 4384 C CA . ALA B 1 227 ? 7.23 15.125 -3.422 1 98.19 227 ALA B CA 1
ATOM 4385 C C . ALA B 1 227 ? 7.211 13.625 -3.141 1 98.19 227 ALA B C 1
ATOM 4387 O O . ALA B 1 227 ? 6.184 12.961 -3.316 1 98.19 227 ALA B O 1
ATOM 4388 N N . TYR B 1 228 ? 8.328 13.055 -2.727 1 97.81 228 TYR B N 1
ATOM 4389 C CA . TYR B 1 228 ? 8.43 11.633 -2.424 1 97.81 228 TYR B CA 1
ATOM 4390 C C . TYR B 1 228 ? 7.523 11.258 -1.258 1 97.81 228 TYR B C 1
ATOM 4392 O O . TYR B 1 228 ? 6.832 10.234 -1.303 1 97.81 228 TYR B O 1
ATOM 4400 N N . PHE B 1 229 ? 7.469 12.086 -0.21 1 96 229 PHE B N 1
ATOM 4401 C CA . PHE B 1 229 ? 6.598 11.82 0.927 1 96 229 PHE B CA 1
ATOM 4402 C C . PHE B 1 229 ? 5.137 11.789 0.493 1 96 229 PHE B C 1
ATOM 4404 O O . PHE B 1 229 ? 4.387 10.891 0.879 1 96 229 PHE B O 1
ATOM 4411 N N . GLU B 1 230 ? 4.801 12.734 -0.362 1 96.94 230 GLU B N 1
ATOM 4412 C CA . GLU B 1 230 ? 3.395 12.977 -0.664 1 96.94 230 GLU B CA 1
ATOM 4413 C C . GLU B 1 230 ? 2.904 12.062 -1.784 1 96.94 230 GLU B C 1
ATOM 4415 O O . GLU B 1 230 ? 1.697 11.93 -1.996 1 96.94 230 GLU B O 1
ATOM 4420 N N . ALA B 1 231 ? 3.832 11.406 -2.514 1 97.69 231 ALA B N 1
ATOM 4421 C CA . ALA B 1 231 ? 3.402 10.57 -3.631 1 97.69 231 ALA B CA 1
ATOM 4422 C C . ALA B 1 231 ? 3.699 9.094 -3.361 1 97.69 231 ALA B C 1
ATOM 4424 O O . ALA B 1 231 ? 3.029 8.211 -3.902 1 97.69 231 ALA B O 1
ATOM 4425 N N . CYS B 1 232 ? 4.668 8.828 -2.529 1 97.56 232 CYS B N 1
ATOM 4426 C CA . CYS B 1 232 ? 5.133 7.453 -2.416 1 97.56 232 CYS B CA 1
ATOM 4427 C C . CYS B 1 232 ? 5.129 6.996 -0.962 1 97.56 232 CYS B C 1
ATOM 4429 O O . CYS B 1 232 ? 4.453 6.027 -0.615 1 97.56 232 CYS B O 1
ATOM 4431 N N . ASN B 1 233 ? 5.82 7.691 -0.056 1 95.25 233 ASN B N 1
ATOM 4432 C CA . ASN B 1 233 ? 5.984 7.254 1.325 1 95.25 233 ASN B CA 1
ATOM 4433 C C . ASN B 1 233 ? 4.641 7.07 2.021 1 95.25 233 ASN B C 1
ATOM 4435 O O . ASN B 1 233 ? 4.379 6.016 2.605 1 95.25 233 ASN B O 1
ATOM 4439 N N . GLU B 1 234 ? 3.793 8.047 1.93 1 94.25 234 GLU B N 1
ATOM 4440 C CA . GLU B 1 234 ? 2.514 8 2.633 1 94.25 234 GLU B CA 1
ATOM 4441 C C . GLU B 1 234 ? 1.55 7.027 1.96 1 94.25 234 GLU B C 1
ATOM 4443 O O . GLU B 1 234 ? 0.557 6.613 2.561 1 94.25 234 GLU B O 1
ATOM 4448 N N . ALA B 1 235 ? 1.82 6.695 0.672 1 96.38 235 ALA B N 1
ATOM 4449 C CA . ALA B 1 235 ? 0.962 5.742 -0.025 1 96.38 235 ALA B CA 1
ATOM 4450 C C . ALA B 1 235 ? 0.951 4.391 0.687 1 96.38 235 ALA B C 1
ATOM 4452 O O . ALA B 1 235 ? -0.07 3.701 0.705 1 96.38 235 ALA B O 1
ATOM 4453 N N . LYS B 1 236 ? 2.117 4.008 1.257 1 94.62 236 LYS B N 1
ATOM 4454 C CA . LYS B 1 236 ? 2.201 2.764 2.012 1 94.62 236 LYS B CA 1
ATOM 4455 C C . LYS B 1 236 ? 1.228 2.764 3.186 1 94.62 236 LYS B C 1
ATOM 4457 O O . LYS B 1 236 ? 0.525 1.777 3.418 1 94.62 236 LYS B O 1
ATOM 4462 N N . LEU B 1 237 ? 1.126 3.834 3.92 1 91.25 237 LEU B N 1
ATOM 4463 C CA . LEU B 1 237 ? 0.282 3.914 5.105 1 91.25 237 LEU B CA 1
ATOM 4464 C C . LEU B 1 237 ? -1.194 3.932 4.727 1 91.25 237 LEU B C 1
ATOM 4466 O O . LEU B 1 237 ? -2.029 3.361 5.43 1 91.25 237 LEU B O 1
ATOM 4470 N N . ILE B 1 238 ? -1.462 4.605 3.621 1 94.75 238 ILE B N 1
ATOM 4471 C CA . ILE B 1 238 ? -2.822 4.625 3.094 1 94.75 238 ILE B CA 1
ATOM 4472 C C . ILE B 1 238 ? -3.227 3.221 2.654 1 94.75 238 ILE B C 1
ATOM 4474 O O . ILE B 1 238 ? -4.324 2.756 2.971 1 94.75 238 ILE B O 1
ATOM 4478 N N . MET B 1 239 ? -2.336 2.516 1.988 1 96.5 239 MET B N 1
ATOM 4479 C CA . MET B 1 239 ? -2.615 1.16 1.521 1 96.5 239 MET B CA 1
ATOM 4480 C C . MET B 1 239 ? -2.785 0.204 2.697 1 96.5 239 MET B C 1
ATOM 4482 O O . MET B 1 239 ? -3.574 -0.739 2.627 1 96.5 239 MET B O 1
ATOM 4486 N N . ASP B 1 240 ? -2.025 0.383 3.811 1 93.75 240 ASP B N 1
ATOM 4487 C CA . ASP B 1 240 ? -2.207 -0.417 5.016 1 93.75 240 ASP B CA 1
ATOM 4488 C C . ASP B 1 240 ? -3.639 -0.312 5.535 1 93.75 240 ASP B C 1
ATOM 4490 O O . ASP B 1 240 ? -4.238 -1.315 5.926 1 93.75 240 ASP B O 1
ATOM 4494 N N . LEU B 1 241 ? -4.148 0.894 5.531 1 94.19 241 LEU B N 1
ATOM 4495 C CA . LEU B 1 241 ? -5.5 1.12 6.035 1 94.19 241 LEU B CA 1
ATOM 4496 C C . LEU B 1 241 ? -6.535 0.479 5.117 1 94.19 241 LEU B C 1
ATOM 4498 O O . LEU B 1 241 ? -7.516 -0.099 5.59 1 94.19 241 LEU B O 1
ATOM 4502 N N . ILE B 1 242 ? -6.312 0.617 3.797 1 97.19 242 ILE B N 1
ATOM 4503 C CA . ILE B 1 242 ? -7.227 -0.007 2.848 1 97.19 242 ILE B CA 1
ATOM 4504 C C . ILE B 1 242 ? -7.219 -1.521 3.041 1 97.19 242 ILE B C 1
ATOM 4506 O O 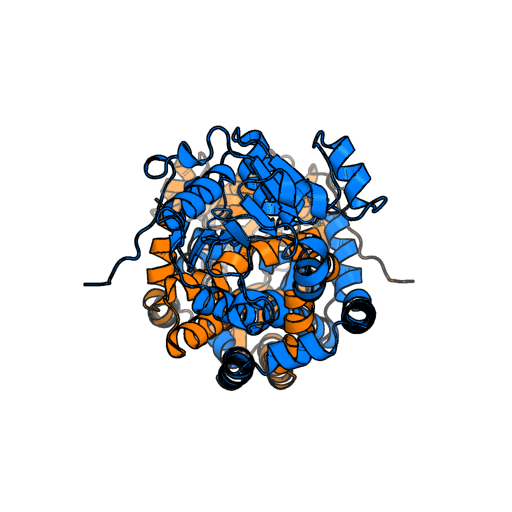. ILE B 1 242 ? -8.273 -2.162 3.035 1 97.19 242 ILE B O 1
ATOM 4510 N N . TYR B 1 243 ? -6.008 -2.117 3.209 1 95.75 243 TYR B N 1
ATOM 4511 C CA . TYR B 1 243 ? -5.84 -3.553 3.408 1 95.75 243 TYR B CA 1
ATOM 4512 C C . TYR B 1 243 ? -6.562 -4.016 4.668 1 95.75 243 TYR B C 1
ATOM 4514 O O . TYR B 1 243 ? -7.238 -5.051 4.66 1 95.75 243 TYR B O 1
ATOM 4522 N N . GLU B 1 244 ? -6.5 -3.227 5.746 1 94.06 244 GLU B N 1
ATOM 4523 C CA . GLU B 1 244 ? -7.004 -3.627 7.055 1 94.06 244 GLU B CA 1
ATOM 4524 C C . GLU B 1 244 ? -8.5 -3.35 7.176 1 94.06 244 GLU B C 1
ATOM 4526 O O . GLU B 1 244 ? -9.219 -4.074 7.871 1 94.06 244 GLU B O 1
ATOM 4531 N N . ARG B 1 245 ? -9.016 -2.211 6.453 1 95.06 245 ARG B N 1
ATOM 4532 C CA . ARG B 1 245 ? -10.344 -1.741 6.832 1 95.06 245 ARG B CA 1
ATOM 4533 C C . ARG B 1 245 ? -11.156 -1.354 5.602 1 95.06 245 ARG B C 1
ATOM 4535 O O . ARG B 1 245 ? -12.25 -0.8 5.727 1 95.06 245 ARG B O 1
ATOM 4542 N N . GLY B 1 246 ? -10.633 -1.637 4.434 1 97.25 246 GLY B N 1
ATOM 4543 C CA . GLY B 1 246 ? -11.328 -1.256 3.213 1 97.25 246 GLY B CA 1
ATOM 4544 C C . GLY B 1 246 ? -11.25 0.23 2.918 1 97.25 246 GLY B C 1
ATOM 4545 O O . GLY B 1 246 ? -10.617 0.982 3.664 1 97.25 246 GLY B O 1
ATOM 4546 N N . PHE B 1 247 ? -11.898 0.623 1.782 1 98.44 247 PHE B N 1
ATOM 4547 C CA . PHE B 1 247 ? -11.938 2.029 1.403 1 98.44 247 PHE B CA 1
ATOM 4548 C C . PHE B 1 247 ? -12.602 2.865 2.488 1 98.44 247 PHE B C 1
ATOM 4550 O O . PHE B 1 247 ? -12.109 3.932 2.854 1 98.44 247 PHE B O 1
ATOM 4557 N N . THR B 1 248 ? -13.695 2.332 2.984 1 98.06 248 THR B N 1
ATOM 4558 C CA . THR B 1 248 ? -14.484 3.059 3.973 1 98.06 248 THR B CA 1
ATOM 4559 C C . THR B 1 248 ? -13.672 3.305 5.238 1 98.06 248 THR B C 1
ATOM 4561 O O . THR B 1 248 ? -13.648 4.422 5.762 1 98.06 248 THR B O 1
ATOM 4564 N N . GLY B 1 249 ? -13.039 2.219 5.75 1 96.31 249 GLY B N 1
ATOM 4565 C CA . GLY B 1 249 ? -12.219 2.365 6.941 1 96.31 249 GLY B CA 1
ATOM 4566 C C . GLY B 1 249 ? -11.07 3.342 6.758 1 96.31 249 GLY B C 1
ATOM 4567 O O . GLY B 1 249 ? -10.773 4.133 7.652 1 96.31 249 GLY B O 1
ATOM 4568 N N . MET B 1 250 ? -10.414 3.283 5.59 1 97.06 250 MET B N 1
ATOM 4569 C CA . MET B 1 250 ? -9.328 4.207 5.289 1 97.06 250 MET B CA 1
ATOM 4570 C C . MET B 1 250 ? -9.836 5.645 5.238 1 97.06 250 MET B C 1
ATOM 4572 O O . MET B 1 250 ? -9.219 6.547 5.812 1 97.06 250 MET B O 1
ATOM 4576 N N . LEU B 1 251 ? -10.992 5.879 4.594 1 97.81 251 LEU B N 1
ATOM 4577 C CA . LEU B 1 251 ? -11.555 7.219 4.453 1 97.81 251 LEU B CA 1
ATOM 4578 C C . LEU B 1 251 ? -11.953 7.781 5.809 1 97.81 251 LEU B C 1
ATOM 4580 O O . LEU B 1 251 ? -11.883 8.992 6.027 1 97.81 251 LEU B O 1
ATOM 4584 N N . LYS B 1 252 ? -12.289 6.941 6.723 1 95.75 252 LYS B N 1
ATOM 4585 C CA . LYS B 1 252 ? -12.641 7.391 8.07 1 95.75 252 LYS B CA 1
ATOM 4586 C C . LYS B 1 252 ? -11.391 7.75 8.875 1 95.75 252 LYS B C 1
ATOM 4588 O O . LYS B 1 252 ? -11.484 8.445 9.883 1 95.75 252 LYS B O 1
ATOM 4593 N N . ALA B 1 253 ? -10.242 7.309 8.406 1 94.19 253 ALA B N 1
ATOM 4594 C CA . ALA B 1 253 ? -9 7.496 9.148 1 94.19 253 ALA B CA 1
ATOM 4595 C C . ALA B 1 253 ? -8.227 8.711 8.633 1 94.19 253 ALA B C 1
ATOM 4597 O O . ALA B 1 253 ? -7.242 9.133 9.242 1 94.19 253 ALA B O 1
ATOM 4598 N N . VAL B 1 254 ? -8.656 9.312 7.527 1 94.88 254 VAL B N 1
ATOM 4599 C CA . VAL B 1 254 ? -7.965 10.492 7.008 1 94.88 254 VAL B CA 1
ATOM 4600 C C . VAL B 1 254 ? -8.797 11.742 7.277 1 94.88 254 VAL B C 1
ATOM 4602 O O . VAL B 1 254 ? -9.953 11.641 7.699 1 94.88 254 VAL B O 1
ATOM 4605 N N . SER B 1 255 ? -8.195 12.914 7.129 1 96 255 SER B N 1
ATOM 4606 C CA . SER B 1 255 ? -8.875 14.172 7.426 1 96 255 SER B CA 1
ATOM 4607 C C . SER B 1 255 ? -10.062 14.391 6.488 1 96 255 SER B C 1
ATOM 4609 O O . SER B 1 255 ? -10.094 13.844 5.387 1 96 255 SER B O 1
ATOM 4611 N N . ASP B 1 256 ? -11.031 15.188 6.891 1 97.31 256 ASP B N 1
ATOM 4612 C CA . ASP B 1 256 ? -12.18 15.539 6.059 1 97.31 256 ASP B CA 1
ATOM 4613 C C . ASP B 1 256 ? -11.727 16.219 4.77 1 97.31 256 ASP B C 1
ATOM 4615 O O . ASP B 1 256 ? -12.32 16.016 3.709 1 97.31 256 ASP B O 1
ATOM 4619 N N . THR B 1 257 ? -10.688 17.031 4.867 1 98.12 257 THR B N 1
ATOM 4620 C CA . THR B 1 257 ? -10.148 17.703 3.697 1 98.12 257 THR B CA 1
ATOM 4621 C C . THR B 1 257 ? -9.57 16.703 2.705 1 98.12 257 THR B C 1
ATOM 4623 O O . THR B 1 257 ? -9.781 16.828 1.495 1 98.12 257 THR B O 1
ATOM 4626 N N . ALA B 1 258 ? -8.812 15.719 3.18 1 97.62 258 ALA B N 1
ATOM 4627 C CA . ALA B 1 258 ? -8.281 14.656 2.322 1 97.62 258 ALA B CA 1
ATOM 4628 C C . ALA B 1 258 ? -9.406 13.852 1.685 1 97.62 258 ALA B C 1
ATOM 4630 O O . ALA B 1 258 ? -9.336 13.508 0.501 1 97.62 258 ALA B O 1
ATOM 4631 N N . LYS B 1 259 ? -10.461 13.562 2.508 1 98.12 259 LYS B N 1
ATOM 4632 C CA . LYS B 1 259 ? -11.617 12.812 2.027 1 98.12 259 LYS B CA 1
ATOM 4633 C C . LYS B 1 259 ? -12.312 13.547 0.888 1 98.12 259 LYS B C 1
ATOM 4635 O O . LYS B 1 259 ? -12.586 12.969 -0.164 1 98.12 259 LYS B O 1
ATOM 4640 N N . TYR B 1 260 ? -12.602 14.797 1.125 1 98.75 260 TYR B N 1
ATOM 4641 C CA . TYR B 1 260 ? -13.297 15.594 0.124 1 98.75 260 TYR B CA 1
ATOM 4642 C C . TYR B 1 260 ? -12.484 15.703 -1.157 1 98.75 260 TYR B C 1
ATOM 4644 O O . TYR B 1 260 ? -12.992 15.453 -2.25 1 98.75 260 TYR B O 1
ATOM 4652 N N . GLY B 1 261 ? -11.203 16.078 -1.021 1 98.75 261 GLY B N 1
ATOM 4653 C CA . GLY B 1 261 ? -10.336 16.188 -2.184 1 98.75 261 GLY B CA 1
ATOM 4654 C C . GLY B 1 261 ? -10.18 14.883 -2.943 1 98.75 261 GLY B C 1
ATOM 4655 O O . GLY B 1 261 ? -10.297 14.852 -4.172 1 98.75 261 GLY B O 1
ATOM 4656 N N . GLY B 1 262 ? -9.914 13.75 -2.213 1 98.62 262 GLY B N 1
ATOM 4657 C CA . GLY B 1 262 ? -9.727 12.461 -2.846 1 98.62 262 GLY B CA 1
ATOM 4658 C C . GLY B 1 262 ? -10.953 11.977 -3.602 1 98.62 262 GLY B C 1
ATOM 4659 O O . GLY B 1 262 ? -10.836 11.5 -4.734 1 98.62 262 GLY B O 1
ATOM 4660 N N . LEU B 1 263 ? -12.156 12.148 -2.98 1 98.75 263 LEU B N 1
ATOM 4661 C CA . LEU B 1 263 ? -13.383 11.586 -3.541 1 98.75 263 LEU B CA 1
ATOM 4662 C C . LEU B 1 263 ? -13.891 12.438 -4.699 1 98.75 263 LEU B C 1
ATOM 4664 O O . LEU B 1 263 ? -14.562 11.93 -5.598 1 98.75 263 LEU B O 1
ATOM 4668 N N . THR B 1 264 ? -13.547 13.758 -4.707 1 98.81 264 THR B N 1
ATOM 4669 C CA . THR B 1 264 ? -14.055 14.617 -5.77 1 98.81 264 THR B CA 1
ATOM 4670 C C . THR B 1 264 ? -13.07 14.68 -6.934 1 98.81 264 THR B C 1
ATOM 4672 O O . THR B 1 264 ? -13.477 14.836 -8.086 1 98.81 264 THR B O 1
ATOM 4675 N N . VAL B 1 265 ? -11.773 14.547 -6.684 1 98.88 265 VAL B N 1
ATOM 4676 C CA . VAL B 1 265 ? -10.766 14.734 -7.719 1 98.88 265 VAL B CA 1
ATOM 4677 C C . VAL B 1 265 ? -10.328 13.375 -8.258 1 98.88 265 VAL B C 1
ATOM 4679 O O . VAL B 1 265 ? -10.039 13.234 -9.453 1 98.88 265 VAL B O 1
ATOM 4682 N N . GLY B 1 266 ? -10.289 12.305 -7.434 1 98.62 266 GLY B N 1
ATOM 4683 C CA . GLY B 1 266 ? -9.828 10.977 -7.805 1 98.62 266 GLY B CA 1
ATOM 4684 C C . GLY B 1 266 ? -10.43 10.484 -9.109 1 98.62 266 GLY B C 1
ATOM 4685 O O . GLY B 1 266 ? -9.695 10.148 -10.047 1 98.62 266 GLY B O 1
ATOM 4686 N N . PRO B 1 267 ? -11.828 10.547 -9.242 1 98.69 267 PRO B N 1
ATOM 4687 C CA . PRO B 1 267 ? -12.484 10.031 -10.445 1 98.69 267 PRO B CA 1
ATOM 4688 C C . PRO B 1 267 ? -12.18 10.867 -11.688 1 98.69 267 PRO B C 1
ATOM 4690 O O . PRO B 1 267 ? -12.422 10.414 -12.805 1 98.69 267 PRO B O 1
ATOM 4693 N N . LYS B 1 268 ? -11.695 12.086 -11.453 1 98.75 268 LYS B N 1
ATOM 4694 C CA . LYS B 1 268 ? -11.391 12.961 -12.578 1 98.75 268 LYS B CA 1
ATOM 4695 C C . LYS B 1 268 ? -9.961 12.766 -13.062 1 98.75 268 LYS B C 1
ATOM 4697 O O . LYS B 1 268 ? -9.648 13.023 -14.227 1 98.75 268 LYS B O 1
ATOM 4702 N N . VAL B 1 269 ? -9.07 12.344 -12.164 1 98.69 269 VAL B N 1
ATOM 4703 C CA . VAL B 1 269 ? -7.68 12.062 -12.523 1 98.69 269 VAL B CA 1
ATOM 4704 C C . VAL B 1 269 ? -7.578 10.664 -13.133 1 98.69 269 VAL B C 1
ATOM 4706 O O . VAL B 1 269 ? -7 10.5 -14.211 1 98.69 269 VAL B O 1
ATOM 4709 N N . ILE B 1 270 ? -8.07 9.648 -12.406 1 98.75 270 ILE B N 1
ATOM 4710 C CA . ILE B 1 270 ? -8.25 8.297 -12.922 1 98.75 270 ILE B CA 1
ATOM 4711 C C . ILE B 1 270 ? -9.672 8.133 -13.461 1 98.75 270 ILE B C 1
ATOM 4713 O O . ILE B 1 270 ? -10.531 7.551 -12.797 1 98.75 270 ILE B O 1
ATOM 4717 N N . ASP B 1 271 ? -9.891 8.578 -14.719 1 98.5 271 ASP B N 1
ATOM 4718 C CA . ASP B 1 271 ? -11.242 8.734 -15.258 1 98.5 271 ASP B CA 1
ATOM 4719 C C . ASP B 1 271 ? -11.609 7.551 -16.156 1 98.5 271 ASP B C 1
ATOM 4721 O O . ASP B 1 271 ? -10.961 6.5 -16.094 1 98.5 271 ASP B O 1
ATOM 4725 N N . ASP B 1 272 ? -12.656 7.668 -16.906 1 98.06 272 ASP B N 1
ATOM 4726 C CA . ASP B 1 272 ? -13.18 6.582 -17.734 1 98.06 272 ASP B CA 1
ATOM 4727 C C . ASP B 1 272 ? -12.195 6.203 -18.844 1 98.06 272 ASP B C 1
ATOM 4729 O O . ASP B 1 272 ? -12.164 5.051 -19.281 1 98.06 272 ASP B O 1
ATOM 4733 N N . HIS B 1 273 ? -11.383 7.207 -19.219 1 98.5 273 HIS B N 1
ATOM 4734 C CA . HIS B 1 273 ? -10.312 6.922 -20.172 1 98.5 273 HIS B CA 1
ATOM 4735 C C . HIS B 1 273 ? -9.383 5.832 -19.641 1 98.5 273 HIS B C 1
ATOM 4737 O O . HIS B 1 273 ? -9.008 4.914 -20.375 1 98.5 273 HIS B O 1
ATOM 4743 N N . VAL B 1 274 ? -9.062 5.859 -18.375 1 98.81 274 VAL B N 1
ATOM 4744 C CA . VAL B 1 274 ? -8.195 4.867 -17.734 1 98.81 274 VAL B CA 1
ATOM 4745 C C . VAL B 1 274 ? -8.891 3.51 -17.719 1 98.81 274 VAL B C 1
ATOM 4747 O O . VAL B 1 274 ? -8.281 2.486 -18.047 1 98.81 274 VAL B O 1
ATOM 4750 N N . LYS B 1 275 ? -10.18 3.467 -17.375 1 98.62 275 LYS B N 1
ATOM 4751 C CA . LYS B 1 275 ? -10.922 2.211 -17.328 1 98.62 275 LYS B CA 1
ATOM 4752 C C . LYS B 1 275 ? -11.008 1.572 -18.719 1 98.62 275 LYS B C 1
ATOM 4754 O O . LYS B 1 275 ? -10.945 0.348 -18.844 1 98.62 275 LYS B O 1
ATOM 4759 N N . GLU B 1 276 ? -11.188 2.416 -19.719 1 98.69 276 GLU B N 1
ATOM 4760 C CA . GLU B 1 276 ? -11.211 1.922 -21.094 1 98.69 276 GLU B CA 1
ATOM 4761 C C . GLU B 1 276 ? -9.875 1.297 -21.484 1 98.69 276 GLU B C 1
ATOM 4763 O O . GLU B 1 276 ? -9.836 0.245 -22.125 1 98.69 276 GLU B O 1
ATOM 4768 N N . ASN B 1 277 ? -8.773 1.96 -21.125 1 98.75 277 ASN B N 1
ATOM 4769 C CA . ASN B 1 277 ? -7.453 1.379 -21.344 1 98.75 277 ASN B CA 1
ATOM 4770 C C . ASN B 1 277 ? -7.301 0.05 -20.609 1 98.75 277 ASN B C 1
ATOM 4772 O O . ASN B 1 277 ? -6.754 -0.908 -21.156 1 98.75 277 ASN B O 1
ATOM 4776 N N . MET B 1 278 ? -7.793 0.005 -19.328 1 98.88 278 MET B N 1
ATOM 4777 C CA . MET B 1 278 ? -7.723 -1.225 -18.547 1 98.88 278 MET B CA 1
ATOM 4778 C C . MET B 1 278 ? -8.43 -2.371 -19.266 1 98.88 278 MET B C 1
ATOM 4780 O O . MET B 1 278 ? -7.895 -3.479 -19.344 1 98.88 278 MET B O 1
ATOM 4784 N N . LYS B 1 279 ? -9.617 -2.102 -19.812 1 98.81 279 LYS B N 1
ATOM 4785 C CA . LYS B 1 279 ? -10.375 -3.131 -20.516 1 98.81 279 LYS B CA 1
ATOM 4786 C C . LYS B 1 279 ? -9.633 -3.611 -21.766 1 98.81 279 LYS B C 1
ATOM 4788 O O . LYS B 1 279 ? -9.594 -4.812 -22.047 1 98.81 279 LYS B O 1
ATOM 4793 N N . LYS B 1 280 ? -9.078 -2.658 -22.453 1 98.75 280 LYS B N 1
ATOM 4794 C CA . LYS B 1 280 ? -8.328 -2.977 -23.672 1 98.75 280 LYS B CA 1
ATOM 4795 C C . LYS B 1 280 ? -7.18 -3.932 -23.359 1 98.75 280 LYS B C 1
ATOM 4797 O O . LYS B 1 280 ? -7.012 -4.945 -24.047 1 98.75 280 LYS B O 1
ATOM 4802 N N . PHE B 1 281 ? -6.461 -3.715 -22.359 1 98.75 281 PHE B N 1
ATOM 4803 C CA . PHE B 1 281 ? -5.266 -4.508 -22.094 1 98.75 281 PHE B CA 1
ATOM 4804 C C . PHE B 1 281 ? -5.625 -5.789 -21.344 1 98.75 281 PHE B C 1
ATOM 4806 O O . PHE B 1 281 ? -4.891 -6.777 -21.406 1 98.75 281 PHE B O 1
ATOM 4813 N N . ALA B 1 282 ? -6.77 -5.766 -20.594 1 98.88 282 ALA B N 1
ATOM 4814 C CA . ALA B 1 282 ? -7.289 -7.02 -20.047 1 98.88 282 ALA B CA 1
ATOM 4815 C C . ALA B 1 282 ? -7.633 -8 -21.156 1 98.88 282 ALA B C 1
ATOM 4817 O O . ALA B 1 282 ? -7.352 -9.195 -21.047 1 98.88 282 ALA B O 1
ATOM 4818 N N . GLU B 1 283 ? -8.195 -7.508 -22.234 1 98.69 283 GLU B N 1
ATOM 4819 C CA . GLU B 1 283 ? -8.57 -8.352 -23.375 1 98.69 283 GLU B CA 1
ATOM 4820 C C . GLU B 1 283 ? -7.34 -8.93 -24.062 1 98.69 283 GLU B C 1
ATOM 4822 O O . GLU B 1 283 ? -7.379 -10.039 -24.594 1 98.69 283 GLU B O 1
ATOM 4827 N N . ARG B 1 284 ? -6.254 -8.172 -24.031 1 98.56 284 ARG B N 1
ATOM 4828 C CA . ARG B 1 284 ? -5 -8.664 -24.594 1 98.56 284 ARG B CA 1
ATOM 4829 C C . ARG B 1 284 ? -4.52 -9.906 -23.844 1 98.56 284 ARG B C 1
ATOM 4831 O O . ARG B 1 284 ? -3.91 -10.797 -24.438 1 98.56 284 ARG B O 1
ATOM 4838 N N . VAL B 1 285 ? -4.793 -9.977 -22.531 1 98.81 285 VAL B N 1
ATOM 4839 C CA . VAL B 1 285 ? -4.438 -11.141 -21.734 1 98.81 285 VAL B CA 1
ATOM 4840 C C . VAL B 1 285 ? -5.371 -12.305 -22.062 1 98.81 285 VAL B C 1
ATOM 4842 O O . VAL B 1 285 ? -4.914 -13.43 -22.297 1 98.81 285 VAL B O 1
ATOM 4845 N N . ARG B 1 286 ? -6.656 -12.062 -22.172 1 98.56 286 ARG B N 1
ATOM 4846 C CA . ARG B 1 286 ? -7.676 -13.086 -22.375 1 98.56 286 ARG B CA 1
ATOM 4847 C C . ARG B 1 286 ? -7.543 -13.734 -23.75 1 98.56 286 ARG B C 1
ATOM 4849 O O . ARG B 1 286 ? -7.773 -14.938 -23.891 1 98.56 286 ARG B O 1
ATOM 4856 N N . SER B 1 287 ? -7.129 -12.93 -24.734 1 98.31 287 SER B N 1
ATOM 4857 C CA . SER B 1 287 ? -7.016 -13.445 -26.094 1 98.31 287 SER B CA 1
ATOM 4858 C C . SER B 1 287 ? -5.727 -14.234 -26.281 1 98.31 287 SER B C 1
ATOM 4860 O O . SER B 1 287 ? -5.551 -14.914 -27.297 1 98.31 287 SER B O 1
ATOM 4862 N N . GLY B 1 288 ? -4.789 -14.125 -25.344 1 98.38 288 GLY B N 1
ATOM 4863 C CA . GLY B 1 288 ? -3.496 -14.781 -25.469 1 98.38 288 GLY B CA 1
ATOM 4864 C C . GLY B 1 288 ? -2.457 -13.938 -26.172 1 98.38 288 GLY B C 1
ATOM 4865 O O . GLY B 1 288 ? -1.299 -14.336 -26.297 1 98.38 288 GLY B O 1
ATOM 4866 N N . GLU B 1 289 ? -2.852 -12.711 -26.594 1 98.69 289 GLU B N 1
ATOM 4867 C CA . GLU B 1 289 ? -1.936 -11.82 -27.297 1 98.69 289 GLU B CA 1
ATOM 4868 C C . GLU B 1 289 ? -0.737 -11.461 -26.422 1 98.69 289 GLU B C 1
ATOM 4870 O O . GLU B 1 289 ? 0.401 -11.453 -26.891 1 98.69 289 GLU B O 1
ATOM 4875 N N . PHE B 1 290 ? -0.955 -11.141 -25.188 1 98.62 290 PHE B N 1
ATOM 4876 C CA . PHE B 1 290 ? 0.133 -10.82 -24.281 1 98.62 290 PHE B CA 1
ATOM 4877 C C . PHE B 1 290 ? 1.098 -11.992 -24.156 1 98.62 290 PHE B C 1
ATOM 4879 O O . PHE B 1 290 ? 2.314 -11.812 -24.234 1 98.62 290 PHE B O 1
ATOM 4886 N N . ALA B 1 291 ? 0.505 -13.203 -23.859 1 98.5 291 ALA B N 1
ATOM 4887 C CA . ALA B 1 291 ? 1.327 -14.398 -23.672 1 98.5 291 ALA B CA 1
ATOM 4888 C C . ALA B 1 291 ? 2.191 -14.648 -24.906 1 98.5 291 ALA B C 1
ATOM 4890 O O . ALA B 1 291 ? 3.391 -14.914 -24.797 1 98.5 291 ALA B O 1
ATOM 4891 N N . LYS B 1 292 ? 1.526 -14.578 -26.094 1 98.5 292 LYS B N 1
ATOM 4892 C CA . LYS B 1 292 ? 2.254 -14.797 -27.328 1 98.5 292 LYS B CA 1
ATOM 4893 C C . LYS B 1 292 ? 3.41 -13.805 -27.469 1 98.5 292 LYS B C 1
ATOM 4895 O O . LYS B 1 292 ? 4.52 -14.195 -27.859 1 98.5 292 LYS B O 1
ATOM 4900 N N . GLU B 1 293 ? 3.189 -12.531 -27.172 1 98.56 293 GLU B N 1
ATOM 4901 C CA . GLU B 1 293 ? 4.219 -11.5 -27.25 1 98.56 293 GLU B CA 1
ATOM 4902 C C . GLU B 1 293 ? 5.367 -11.789 -26.297 1 98.56 293 GLU B C 1
ATOM 4904 O O . GLU B 1 293 ? 6.535 -11.766 -26.688 1 98.56 293 GLU B O 1
ATOM 4909 N N . TRP B 1 294 ? 5.062 -12.055 -25.031 1 98.31 294 TRP B N 1
ATOM 4910 C CA . TRP B 1 294 ? 6.082 -12.281 -24.016 1 98.31 294 TRP B CA 1
ATOM 4911 C C . TRP B 1 294 ? 6.902 -13.523 -24.328 1 98.31 294 TRP B C 1
ATOM 4913 O O . TRP B 1 294 ? 8.133 -13.508 -24.219 1 98.31 294 TRP B O 1
ATOM 4923 N N . ILE B 1 295 ? 6.242 -14.609 -24.844 1 98.19 295 ILE B N 1
ATOM 4924 C CA . ILE B 1 295 ? 6.902 -15.859 -25.203 1 98.19 295 ILE B CA 1
ATOM 4925 C C . ILE B 1 295 ? 7.867 -15.625 -26.359 1 98.19 295 ILE B C 1
ATOM 4927 O O . ILE B 1 295 ? 8.945 -16.219 -26.406 1 98.19 295 ILE B O 1
ATOM 4931 N N . SER B 1 296 ? 7.473 -14.766 -27.281 1 98.12 296 SER B N 1
ATOM 4932 C CA . SER B 1 296 ? 8.305 -14.477 -28.453 1 98.12 296 SER B CA 1
ATOM 4933 C C . SER B 1 296 ? 9.625 -13.844 -28.047 1 98.12 296 SER B C 1
ATOM 4935 O O . SER B 1 296 ? 10.586 -13.844 -28.812 1 98.12 296 SER B O 1
ATOM 4937 N N . LYS B 1 297 ? 9.742 -13.32 -26.812 1 96.81 297 LYS B N 1
ATOM 4938 C CA . LYS B 1 297 ? 10.945 -12.656 -26.328 1 96.81 297 LYS B CA 1
ATOM 4939 C C . LYS B 1 297 ? 11.75 -13.562 -25.406 1 96.81 297 LYS B C 1
ATOM 4941 O O . LYS B 1 297 ? 12.695 -13.125 -24.75 1 96.81 297 LYS B O 1
ATOM 4946 N N . ALA B 1 298 ? 11.445 -14.844 -25.312 1 96.25 298 ALA B N 1
ATOM 4947 C CA . ALA B 1 298 ? 11.992 -15.781 -24.328 1 96.25 298 ALA B CA 1
ATOM 4948 C C . ALA B 1 298 ? 13.516 -15.836 -24.406 1 96.25 298 ALA B C 1
ATOM 4950 O O . ALA B 1 298 ? 14.203 -15.805 -23.391 1 96.25 298 ALA B O 1
ATOM 4951 N N . ASP B 1 299 ? 14.078 -15.883 -25.625 1 95.44 299 ASP B N 1
ATOM 4952 C CA . ASP B 1 299 ? 15.516 -16.031 -25.828 1 95.44 299 ASP B CA 1
ATOM 4953 C C . ASP B 1 299 ? 16.266 -14.781 -25.406 1 95.44 299 ASP B C 1
ATOM 4955 O O . ASP B 1 299 ? 17.469 -14.836 -25.125 1 95.44 299 ASP B O 1
ATOM 4959 N N . LYS B 1 300 ? 15.578 -13.609 -25.344 1 97 300 LYS B N 1
ATOM 4960 C CA . LYS B 1 300 ? 16.203 -12.336 -24.984 1 97 300 LYS B CA 1
ATOM 4961 C C . LYS B 1 300 ? 15.5 -11.695 -23.797 1 97 300 LYS B C 1
ATOM 4963 O O . LYS B 1 300 ? 15.531 -10.477 -23.641 1 97 300 LYS B O 1
ATOM 4968 N N . ALA B 1 301 ? 14.82 -12.5 -23.016 1 97 301 ALA B N 1
ATOM 4969 C CA . ALA B 1 301 ? 13.977 -11.992 -21.922 1 97 301 ALA B CA 1
ATOM 4970 C C . ALA B 1 301 ? 14.781 -11.141 -20.953 1 97 301 ALA B C 1
ATOM 4972 O O . ALA B 1 301 ? 14.344 -10.07 -20.547 1 97 301 ALA B O 1
ATOM 4973 N N . SER B 1 302 ? 15.945 -11.609 -20.578 1 96.69 302 SER B N 1
ATOM 4974 C CA . SER B 1 302 ? 16.781 -10.891 -19.625 1 96.69 302 SER B CA 1
ATOM 4975 C C . SER B 1 302 ? 17.188 -9.523 -20.156 1 96.69 302 SER B C 1
ATOM 4977 O O . SER B 1 302 ? 17.156 -8.531 -19.422 1 96.69 302 SER B O 1
ATOM 4979 N N . GLU B 1 303 ? 17.609 -9.469 -21.422 1 97.94 303 GLU B N 1
ATOM 4980 C CA . GLU B 1 303 ? 18.016 -8.211 -22.047 1 97.94 303 GLU B CA 1
ATOM 4981 C C . GLU B 1 303 ? 16.844 -7.246 -22.156 1 97.94 303 GLU B C 1
ATOM 4983 O O . GLU B 1 303 ? 17 -6.047 -21.906 1 97.94 303 GLU B O 1
ATOM 4988 N N . VAL B 1 304 ? 15.711 -7.781 -22.562 1 98.31 304 VAL B N 1
ATOM 4989 C CA . VAL B 1 304 ? 14.5 -6.973 -22.703 1 98.31 304 VAL B CA 1
ATOM 4990 C C . VAL B 1 304 ? 14.133 -6.359 -21.359 1 98.31 304 VAL B C 1
ATOM 4992 O O . VAL B 1 304 ? 13.836 -5.164 -21.281 1 98.31 304 VAL B O 1
ATOM 4995 N N . LEU B 1 305 ? 14.141 -7.129 -20.297 1 98.38 305 LEU B N 1
ATOM 4996 C CA . LEU B 1 305 ? 13.773 -6.652 -18.969 1 98.38 305 LEU B CA 1
ATOM 4997 C C . LEU B 1 305 ? 14.789 -5.633 -18.469 1 98.38 305 LEU B C 1
ATOM 4999 O O . LEU B 1 305 ? 14.414 -4.664 -17.797 1 98.38 305 LEU B O 1
ATOM 5003 N N . GLU B 1 306 ? 16.078 -5.91 -18.703 1 98.12 306 GLU B N 1
ATOM 5004 C CA . GLU B 1 306 ? 17.109 -4.949 -18.312 1 98.12 306 GLU B CA 1
ATOM 5005 C C . GLU B 1 306 ? 16.859 -3.586 -18.953 1 98.12 306 GLU B C 1
ATOM 5007 O O . GLU B 1 306 ? 17 -2.551 -18.297 1 98.12 306 GLU B O 1
ATOM 5012 N N . GLU B 1 307 ? 16.516 -3.57 -20.234 1 98.44 307 GLU B N 1
ATOM 5013 C CA . GLU B 1 307 ? 16.25 -2.33 -20.953 1 98.44 307 GLU B CA 1
ATOM 5014 C C . GLU B 1 307 ? 15.031 -1.612 -20.391 1 98.44 307 GLU B C 1
ATOM 5016 O O . GLU B 1 307 ? 15.008 -0.384 -20.297 1 98.44 307 GLU B O 1
ATOM 5021 N N . LEU B 1 308 ? 13.977 -2.393 -20.047 1 98.44 308 LEU B N 1
ATOM 5022 C CA . LEU B 1 308 ? 12.75 -1.823 -19.5 1 98.44 308 LEU B CA 1
ATOM 5023 C C . LEU B 1 308 ? 12.992 -1.278 -18.094 1 98.44 308 LEU B C 1
ATOM 5025 O O . LEU B 1 308 ? 12.367 -0.3 -17.688 1 98.44 308 LEU B O 1
ATOM 5029 N N . MET B 1 309 ? 13.969 -1.883 -17.344 1 98.38 309 MET B N 1
ATOM 5030 C CA . MET B 1 309 ? 14.25 -1.532 -15.945 1 98.38 309 MET B CA 1
ATOM 5031 C C . MET B 1 309 ? 15.109 -0.273 -15.867 1 98.38 309 MET B C 1
ATOM 5033 O O . MET B 1 309 ? 15.031 0.474 -14.891 1 98.38 309 MET B O 1
ATOM 5037 N N . LYS B 1 310 ? 15.859 0.017 -16.859 1 98.31 310 LYS B N 1
ATOM 5038 C CA . LYS B 1 310 ? 16.875 1.067 -16.828 1 98.31 310 LYS B CA 1
ATOM 5039 C C . LYS B 1 310 ? 16.25 2.426 -16.531 1 98.31 310 LYS B C 1
ATOM 5041 O O . LYS B 1 310 ? 16.688 3.129 -15.617 1 98.31 310 LYS B O 1
ATOM 5046 N N . PRO B 1 311 ? 15.219 2.844 -17.281 1 98.19 311 PRO B N 1
ATOM 5047 C CA . PRO B 1 311 ? 14.633 4.156 -16.984 1 98.19 311 PRO B CA 1
ATOM 5048 C C . PRO B 1 311 ? 14.039 4.246 -15.586 1 98.19 311 PRO B C 1
ATOM 5050 O O . PRO B 1 311 ? 14.008 5.328 -14.992 1 98.19 311 PRO B O 1
ATOM 5053 N N . ILE B 1 312 ? 13.547 3.109 -15.039 1 98.38 312 ILE B N 1
ATOM 5054 C CA . ILE B 1 312 ? 13 3.086 -13.688 1 98.38 312 ILE B CA 1
ATOM 5055 C C . ILE B 1 312 ? 14.117 3.291 -12.672 1 98.38 312 ILE B C 1
ATOM 5057 O O . ILE B 1 312 ? 13.992 4.102 -11.75 1 98.38 312 ILE B O 1
ATOM 5061 N N . GLU B 1 313 ? 15.203 2.584 -12.844 1 98.12 313 GLU B N 1
ATOM 5062 C CA . GLU B 1 313 ? 16.344 2.645 -11.938 1 98.12 313 GLU B CA 1
ATOM 5063 C C . GLU B 1 313 ? 16.969 4.039 -11.93 1 98.12 313 GLU B C 1
ATOM 5065 O O . GLU B 1 313 ? 17.484 4.484 -10.898 1 98.12 313 GLU B O 1
ATOM 5070 N N . GLU B 1 314 ? 16.891 4.719 -13.047 1 98.19 314 GLU B N 1
ATOM 5071 C CA . GLU B 1 314 ? 17.547 6.008 -13.195 1 98.19 314 GLU B CA 1
ATOM 5072 C C . GLU B 1 314 ? 16.609 7.16 -12.836 1 98.19 314 GLU B C 1
ATOM 5074 O O . GLU B 1 314 ? 17.047 8.305 -12.711 1 98.19 314 GLU B O 1
ATOM 5079 N N . HIS B 1 315 ? 15.391 6.887 -12.664 1 98.5 315 HIS B N 1
ATOM 5080 C CA . HIS B 1 315 ? 14.414 7.93 -12.383 1 98.5 315 HIS B CA 1
ATOM 5081 C C . HIS B 1 315 ? 14.711 8.625 -11.062 1 98.5 315 HIS B C 1
ATOM 5083 O O . HIS B 1 315 ? 15.109 7.98 -10.094 1 98.5 315 HIS B O 1
ATOM 5089 N N . GLU B 1 316 ? 14.5 9.93 -10.953 1 98.31 316 GLU B N 1
ATOM 5090 C CA . GLU B 1 316 ? 14.805 10.75 -9.781 1 98.31 316 GLU B CA 1
ATOM 5091 C C . GLU B 1 316 ? 14.117 10.203 -8.531 1 98.31 316 GLU B C 1
ATOM 5093 O O . GLU B 1 316 ? 14.664 10.289 -7.43 1 98.31 316 GLU B O 1
ATOM 5098 N N . ILE B 1 317 ? 12.977 9.539 -8.664 1 98.5 317 ILE B N 1
ATOM 5099 C CA . ILE B 1 317 ? 12.219 9.047 -7.516 1 98.5 317 ILE B CA 1
ATOM 5100 C C . ILE B 1 317 ? 13.023 7.965 -6.797 1 98.5 317 ILE B C 1
ATOM 5102 O O . ILE B 1 317 ? 12.938 7.832 -5.574 1 98.5 317 ILE B O 1
ATOM 5106 N N . GLU B 1 318 ? 13.828 7.18 -7.559 1 98.12 318 GLU B N 1
ATOM 5107 C CA . GLU B 1 318 ? 14.641 6.129 -6.957 1 98.12 318 GLU B CA 1
ATOM 5108 C C . GLU B 1 318 ? 15.789 6.719 -6.141 1 98.12 318 GLU B C 1
ATOM 5110 O O . GLU B 1 318 ? 16.125 6.203 -5.074 1 98.12 318 GLU B O 1
ATOM 5115 N N . LYS B 1 319 ? 16.344 7.793 -6.641 1 96.81 319 LYS B N 1
ATOM 5116 C CA . LYS B 1 319 ? 17.422 8.469 -5.914 1 96.81 319 LYS B CA 1
ATOM 5117 C C . LYS B 1 319 ? 16.906 9.094 -4.621 1 96.81 319 LYS B C 1
ATOM 5119 O O . LYS B 1 319 ? 17.5 8.914 -3.559 1 96.81 319 LYS B O 1
ATOM 5124 N N . VAL B 1 320 ? 15.859 9.82 -4.75 1 97.19 320 VAL B N 1
ATOM 5125 C CA . VAL B 1 320 ? 15.25 10.469 -3.596 1 97.19 320 VAL B CA 1
ATOM 5126 C C . VAL B 1 320 ? 14.758 9.414 -2.605 1 97.19 320 VAL B C 1
ATOM 5128 O O . VAL B 1 320 ? 14.914 9.578 -1.393 1 97.19 320 VAL B O 1
ATOM 5131 N N . GLY B 1 321 ? 14.156 8.328 -3.18 1 96.94 321 GLY B N 1
ATOM 5132 C CA . GLY B 1 321 ? 13.664 7.246 -2.34 1 96.94 321 GLY B CA 1
ATOM 5133 C C . GLY B 1 321 ? 14.758 6.594 -1.515 1 96.94 321 GLY B C 1
ATOM 5134 O O . GLY B 1 321 ? 14.547 6.254 -0.349 1 96.94 321 GLY B O 1
ATOM 5135 N N . ARG B 1 322 ? 15.898 6.355 -2.1 1 95.81 322 ARG B N 1
ATOM 5136 C CA . ARG B 1 322 ? 17.016 5.781 -1.36 1 95.81 322 ARG B CA 1
ATOM 5137 C C . ARG B 1 322 ? 17.422 6.672 -0.186 1 95.81 322 ARG B C 1
ATOM 5139 O O . ARG B 1 322 ? 17.688 6.18 0.912 1 95.81 322 ARG B O 1
ATOM 5146 N N . PHE B 1 323 ? 17.453 7.988 -0.45 1 95 323 PHE B N 1
ATOM 5147 C CA . PHE B 1 323 ? 17.781 8.953 0.594 1 95 323 PHE B CA 1
ATOM 5148 C C . PHE B 1 323 ? 16.766 8.883 1.732 1 95 323 PHE B C 1
ATOM 5150 O O . PHE B 1 323 ? 17.156 8.781 2.9 1 95 323 PHE B O 1
ATOM 5157 N N . ILE B 1 324 ? 15.484 8.836 1.407 1 94.62 324 ILE B N 1
ATOM 5158 C CA . ILE B 1 324 ? 14.422 8.875 2.408 1 94.62 324 ILE B CA 1
ATOM 5159 C C . ILE B 1 324 ? 14.383 7.551 3.168 1 94.62 324 ILE B C 1
ATOM 5161 O O . ILE B 1 324 ? 14.133 7.527 4.379 1 94.62 324 ILE B O 1
ATOM 5165 N N . ARG B 1 325 ? 14.531 6.441 2.477 1 94.44 325 ARG B N 1
ATOM 5166 C CA . ARG B 1 325 ? 14.523 5.137 3.133 1 94.44 325 ARG B CA 1
ATOM 5167 C C . ARG B 1 325 ? 15.695 5 4.098 1 94.44 325 ARG B C 1
ATOM 5169 O O . ARG B 1 325 ? 15.57 4.391 5.16 1 94.44 325 ARG B O 1
ATOM 5176 N N . LYS B 1 326 ? 16.828 5.543 3.76 1 92.69 326 LYS B N 1
ATOM 5177 C CA . LYS B 1 326 ? 17.953 5.578 4.68 1 92.69 326 LYS B CA 1
ATOM 5178 C C . LYS B 1 326 ? 17.672 6.484 5.875 1 92.69 326 LYS B C 1
ATOM 5180 O O . LYS B 1 326 ? 17.984 6.137 7.016 1 92.69 326 LYS B O 1
ATOM 5185 N N . MET B 1 327 ? 17.094 7.629 5.559 1 88.94 327 MET B N 1
ATOM 5186 C CA . MET B 1 327 ? 16.703 8.594 6.582 1 88.94 327 MET B CA 1
ATOM 5187 C C . MET B 1 327 ? 15.797 7.938 7.629 1 88.94 327 MET B C 1
ATOM 5189 O O . MET B 1 327 ? 15.969 8.164 8.828 1 88.94 327 MET B O 1
ATOM 5193 N N . SER B 1 328 ? 14.945 7.086 7.176 1 89.69 328 SER B N 1
ATOM 5194 C CA . SER B 1 328 ? 13.914 6.539 8.047 1 89.69 328 SER B CA 1
ATOM 5195 C C . SER B 1 328 ? 14.344 5.199 8.641 1 89.69 328 SER B C 1
ATOM 5197 O O . SER B 1 328 ? 13.586 4.57 9.383 1 89.69 328 SER B O 1
ATOM 5199 N N . GLY B 1 329 ? 15.539 4.715 8.258 1 85.12 329 GLY B N 1
ATOM 5200 C CA . GLY B 1 329 ? 16.078 3.48 8.805 1 85.12 329 GLY B CA 1
ATOM 5201 C C . GLY B 1 329 ? 15.547 2.24 8.109 1 85.12 329 GLY B C 1
ATOM 5202 O O . GLY B 1 329 ? 15.672 1.131 8.625 1 85.12 329 GLY B O 1
ATOM 5203 N N . LEU B 1 330 ? 14.938 2.412 6.984 1 82.31 330 LEU B N 1
ATOM 5204 C CA . LEU B 1 330 ? 14.422 1.281 6.227 1 82.31 330 LEU B CA 1
ATOM 5205 C C . LEU B 1 330 ? 15.516 0.64 5.383 1 82.31 330 LEU B C 1
ATOM 5207 O O . LEU B 1 330 ? 15.414 -0.53 5.008 1 82.31 330 LEU B O 1
ATOM 5211 N N . GLU B 1 331 ? 16.406 1.463 5.012 1 74.31 331 GLU B N 1
ATOM 5212 C CA . GLU B 1 331 ? 17.547 0.987 4.242 1 74.31 331 GLU B CA 1
ATOM 5213 C C . GLU B 1 331 ? 18.859 1.36 4.922 1 74.31 331 GLU B C 1
ATOM 5215 O O . GLU B 1 331 ? 19.016 2.467 5.445 1 74.31 331 GLU B O 1
ATOM 5220 N N . ARG B 1 332 ? 19.766 0.462 5.078 1 65.44 332 ARG B N 1
ATOM 5221 C CA . ARG B 1 332 ? 21.078 0.749 5.648 1 65.44 332 ARG B CA 1
ATOM 5222 C C . ARG B 1 332 ? 22.062 1.164 4.566 1 65.44 332 ARG B C 1
ATOM 5224 O O . ARG B 1 332 ? 21.938 0.747 3.412 1 65.44 332 ARG B O 1
#

pLDDT: mean 96.75, std 6.16, range [33.91, 98.94]

Secondary structure (DSSP, 8-state):
---PPPEE-GGG---GGGTT-EEEEE--SHHHHHHHHHHHHTT-EEEEE--TT-HHHHHHHHTT-EEE-HHHHHHH-SEEEE-S-TTTHHHHIIIIIGGG--TT-EEEESS-HHHHTTS----TTSEEEEEEESS-HHHHHHHHHTT----EEEEEEE-SSS-HHHHHHHHHHHHTGGGT-EEE--HHHHHHHHHHHIIIIITHHHHHHHHHHHHHHHHTT--HHHHHIIIIIHHHHHHHHHHHHHHHHHHHHS-HHHHHHHHHHHHHHS-HHHHHHHHHHHHHHHTTHHHHHHHHTGGGHHHHHHHHHHHHHHSHHHHHHHHHHHHTTS--/---PPPEE-GGG---GGGTT-EEEEE--SHHHHHHHHHHHHTT-EEEEE--TT-HHHHHHHHTT-EEE-HHHHHHH-SEEEE-S-GGGHHHHIIIIIGGG--TT-EEEESS-HHHHTTS----TTSEEEEEEESS-HHHHHHHHHTT----EEEEEEE-SSS-HHHHHHHHHHHHTGGGT-EEE--HHHHHHHHHHHIIIIITHHHHHHHHHHHHHHHHTT--HHHHHIIIIIHHHHHHHHHHHHHHHHHHHHS-HHHHHHHHHHHHHHS-HHHHHHHHHHHHHHHTTHHHHHHHHTGGGHHHHHHHHHHHHHHSHHHHHHHHHHHHTTS--

Solvent-accessible surface area (backbone atoms only — not comparable to full-atom values): 32790 Å² total; per-residue (Å²): 124,85,81,73,79,69,69,42,36,54,91,76,51,61,53,67,83,47,59,96,35,32,38,16,33,29,33,60,47,59,52,21,43,24,42,50,53,32,21,39,74,59,70,39,50,56,35,33,14,35,62,83,90,35,78,51,44,58,53,40,43,74,71,68,41,56,75,35,44,40,45,59,23,43,61,68,29,44,28,41,33,47,40,58,59,76,77,52,42,43,60,46,35,66,73,37,35,58,82,46,62,55,81,67,26,30,42,32,29,54,66,28,58,42,58,64,70,61,58,42,81,78,65,79,49,28,20,30,30,25,44,25,61,63,60,52,19,67,55,42,37,51,31,34,75,72,73,41,31,42,35,25,38,30,26,62,79,36,59,54,79,75,46,35,63,60,50,29,48,21,50,32,44,31,42,25,15,17,67,12,22,28,34,77,57,41,43,58,60,52,31,45,47,46,54,37,18,23,18,53,24,44,41,6,23,46,52,34,46,30,51,43,44,27,48,49,37,38,73,74,67,45,58,61,68,58,23,42,42,34,24,47,57,37,34,38,60,42,36,51,32,32,62,55,46,29,66,61,45,30,51,70,58,48,53,69,67,46,42,51,40,7,70,67,40,6,54,62,35,50,29,68,69,33,48,52,37,40,48,56,56,38,47,33,48,72,71,39,52,47,57,54,55,58,56,74,36,47,94,48,41,69,61,55,49,50,62,66,44,44,65,58,62,66,30,66,66,44,58,49,43,53,52,51,27,39,54,46,66,62,34,132,123,85,81,74,80,71,69,41,36,54,94,75,52,61,53,67,83,47,60,95,37,32,37,17,35,28,33,59,47,58,50,20,43,22,43,49,52,31,22,39,75,59,70,39,50,55,36,34,13,36,63,82,89,36,78,50,44,59,52,42,44,73,72,68,42,57,74,33,46,40,46,58,23,42,61,68,30,43,28,41,34,50,40,57,60,76,77,51,43,42,60,47,35,66,73,37,36,60,83,45,62,54,81,68,26,30,42,33,28,53,66,27,59,43,59,62,70,60,58,44,79,78,64,78,52,27,19,31,28,24,44,25,61,63,59,51,19,68,55,40,36,50,30,34,74,73,74,41,32,42,34,26,38,30,25,60,79,36,60,54,79,73,47,36,63,58,49,30,47,20,48,33,45,30,41,25,17,17,67,13,23,28,34,77,56,40,42,58,59,50,32,44,46,46,56,37,17,25,18,54,25,43,42,6,25,47,52,34,47,29,51,43,42,27,48,49,38,38,74,74,67,46,58,58,69,59,22,41,42,34,23,46,57,37,33,39,60,42,35,50,32,32,63,56,46,30,67,60,46,31,50,71,59,46,53,69,68,44,42,51,41,8,69,66,40,5,54,63,35,50,27,68,70,33,47,52,36,40,48,54,55,38,48,33,48,72,71,40,54,47,56,54,54,58,57,73,35,47,94,46,42,70,60,53,50,51,62,65,43,45,64,58,60,66,32,67,66,43,57,49,42,52,52,51,28,38,53,47,65,61,36,132

Nearest PDB structures (foldseek):
  7q03-assembly1_A  TM=9.805E-01  e=4.850E-45  Methanothermococcus thermolithotrophicus DSM 2095
  4xeh-assembly1_A  TM=9.516E-01  e=1.330E-42  Ignisphaera aggregans DSM 17230
  4kqw-assembly1_B  TM=9.720E-01  e=2.079E-41  Slackia exigua ATCC 700122
  6jx2-assembly2_C  TM=9.723E-01  e=1.011E-38  Corynebacterium glutamicum ATCC 13032
  4ypo-assembly1_B  TM=9.428E-01  e=1.813E-39  Mycobacterium tuberculosis

Foldseek 3Di:
DPPDFDKFALVRADLVVQVPFEEEEEDCPLQSVLLQVLLVVLPGHYAYAYDPPDPRQVVCVVVPHHYDHLQVSLLRGQEYEYDDDPLCCLVCCVPRHQVRHDANGEYEYQALLCVQLVSDDHDQRYWYKYKHFPDTSVVLNVQVVVVAGGAIEMETPHDNPVCNVSNNRSSCVSSRRSRVIYGYDYNLCRNLVVVLCCCQPVPPNLCVQLQVQLVVCVVVPHDSLVSLCVRPVCVVVLVVQCVVPNPVRSLVVDDPVCNVCCVVCVCVVCHVVSVVVSVVVSVCSNVCVVVVVQSVCSVPNVVVVCVVCVCVCVRVSVVSVVVVCVVVVNHD/DPPDFDKFALVRADLVVQVPFEEEEEDCPLQSVLLQVLLVVLPGHYAYAYDPPDPRQVVCVVVPHHYDHLQVSLLRGQEYEYDDDPLCCLVCCVPRHQVRHDANGEYEYQALLCVQLVSDDHDQRYWYKYKHFPDTSVVLNVQVVVVAGGAIEMETPHDNPVCNVSNNRSSCVSSRRSRVIYGYDYNLCRNLVVVLCCCQPVPPNLCVQLQVQLVVCVVVPHDSLVSLVVRPVCVVVLVVQCVVPNPVRSLVVDDPVCNVCCVVCVCVVCHVVSVVVSVVVSVCSNVCVVVVVQSVCSVPNVVVVVVVCVCVCPRVSVVSVVVVCVVVVNHD

Radius of gyration: 27.08 Å; Cα contacts (8 Å, |Δi|>4): 1319; chains: 2; bounding box: 55×82×61 Å

InterPro domains:
  IPR000506 Ketol-acid reductoisomerase, C-terminal [PF01450] (187-327)
  IPR000506 Ketol-acid reductoisomerase, C-terminal [PS51851] (186-331)
  IPR008927 6-phosphogluconate dehydrogenase-like, C-terminal domain superfamily [SSF48179] (187-328)
  IPR013023 Ketol-acid reductoisomerase [MF_00435] (5-332)
  IPR013023 Ketol-acid reductoisomerase [PTHR21371] (14-327)
  IPR013023 Ketol-acid reductoisomerase [TIGR00465] (18-330)
  IPR013116 Ketol-acid reductoisomerase, N-terminal [PF07991] (17-181)
  IPR013116 Ketol-acid reductoisomerase, N-terminal [PS51850] (5-185)
  IPR014359 Ketol-acid reductoisomerase, prokaryotic [PIRSF000116] (14-326)
  IPR036291 NAD(P)-binding domain superfamily [SSF51735] (6-186)

Sequence (664 aa):
MVKVVKVYYDDEVSMDILKDKTVAVIGYGNQGEAQAKNMRDSGVHVILGLRPSGSSWKRAEKDGFEVYTIEEAVKRADIVHILIPDLVQPKVYREHIEPYLREGQALGFSHGFNIHYKQIVPPEYVDVIMVAPKSPGKRVREKYLEGFGVPALVAVYQDYTGNAKDLALAMAKAIGCTRAGVIETTFKDETESDLIGEQLVLVGGLIELIKKGFEVLVELGYPPELAYFEACNEAKLIMDLIYERGFTGMLKAVSDTAKYGGLTVGPKVIDDHVKENMKKFAERVRSGEFAKEWISKADKASEVLEELMKPIEEHEIEKVGRFIRKMSGLERMVKVVKVYYDDEVSMDILKDKTVAVIGYGNQGEAQAKNMRDSGVHVILGLRPSGSSWKRAEKDGFEVYTIEEAVKRADIVHILIPDLVQPKVYREHIEPYLREGQALGFSHGFNIHYKQIVPPEYVDVIMVAPKSPGKRVREKYLEGFGVPALVAVYQDYTGNAKDLALAMAKAIGCTRAGVIETTFKDETESDLIGEQLVLVGGLIELIKKGFEVLVELGYPPELAYFEACNEAKLIMDLIYERGFTGMLKAVSDTAKYGGLTVGPKVIDDHVKENMKKFAERVRSGEFAKEWISKADKASEVLEELMKPIEEHEIEKVGRFIRKMSGLER